Protein AF-A0A940A299-F1 (afdb_monomer)

Nearest PDB structures (foldseek):
  6maj-assembly1_A  TM=3.836E-01  e=1.088E+00  Homo sapiens

Sequence (390 aa):
MKKSYATMRRIRRNRIIAGAGSVLGVALVAGGAILLMNMTDASDELRALAEASVTTLIASQATATQAKPSASLADPDMTATSNNGSVATSESFSPETAAASAEAEHISQETTADTVSDTSVTSSSATALDTAATTEETTATSTTAEETTTTTTTTAVTTTTTAASDKLKSISDLPAGKVISSDKIDKSDLGKYFTSHKIEKGGAVYERINGKSYQKNDNISLSNLRYLKMLHVNFDGNYQVGEMIVNKRVASDVMEIFKTLCEKKYQIYSMRLIDDFWAGSGDKSDYASIDANNTSAFCYRKASGGGNLSKHALGLAIDINPQQNPYVTYKDGKAKFSHDNAADYVEDRSSDTPHVITKSDRAYKLFRAYGWTWGGSWSSPKDYQHFQLS

Secondary structure (DSSP, 8-state):
-------------PPPP--S---------SS--------SS-SHHHHHHHHHHHHHHHHTTS----------------------------------------------------------------------------------------------------------S-STTSPTT-EE-TTTS-SS--GGG-EEEE--TTSHHHHHHBTTTB-S-SS--GGGEEEEEEEEE-TTS-EEEEEEEEETTTHHHHHHHHHHHHHTT-B-SEE--GGGG--SSHHHHHHHHHHT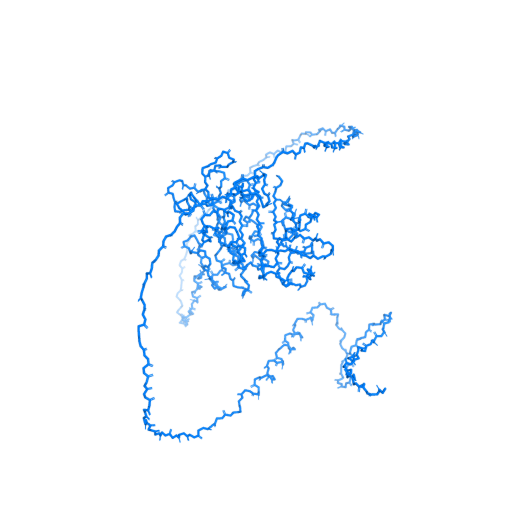TEEB-----BPTTSSSBPSGGGT-EEE--TTTS-EEEEETTEEE-S-GGGGGGTS---TTSTT---TTSHHHHHHHHTT-EEGGGSSSSEESSEEE--

pLDDT: mean 70.17, std 30.59, range [27.38, 98.88]

Solvent-accessible surface area (backbone atoms only — not comparable to full-atom values): 25728 Å² total; per-residue (Å²): 131,91,81,92,88,86,82,86,86,81,83,80,78,83,79,83,85,84,80,83,89,81,91,82,78,89,84,84,89,88,83,90,81,90,79,92,72,89,85,86,85,74,69,60,68,64,46,52,57,54,57,54,58,55,56,60,67,58,60,77,71,74,83,80,88,91,80,89,82,90,88,86,85,83,86,82,91,84,89,84,89,88,82,88,78,90,80,92,87,89,87,83,90,86,90,86,82,91,82,88,86,88,85,79,91,83,91,82,90,84,84,84,83,84,88,78,87,87,82,91,86,89,86,81,91,86,84,83,88,88,81,90,80,89,93,80,88,88,87,89,89,81,89,87,84,87,86,85,90,79,94,75,96,69,80,86,75,76,76,75,74,75,74,74,77,80,42,65,83,60,55,85,89,57,59,66,69,42,72,47,63,76,79,35,51,49,82,91,60,53,62,69,37,53,46,80,40,79,54,46,86,88,33,75,69,33,68,61,25,59,79,50,36,41,55,97,64,94,86,56,56,62,87,48,34,26,43,36,40,32,54,38,18,25,78,88,69,43,39,26,32,23,31,42,40,30,14,54,92,46,49,64,60,53,48,53,52,44,46,51,34,36,75,68,63,44,60,43,70,37,33,45,57,46,56,81,34,63,58,88,44,34,69,49,6,51,52,46,25,38,76,66,23,34,22,38,34,40,34,44,36,62,31,92,96,48,99,47,77,23,50,24,38,58,22,39,23,38,36,46,32,26,32,41,15,42,60,36,39,73,56,96,87,41,78,47,68,89,58,78,88,20,58,84,40,71,80,63,71,54,84,82,46,81,78,32,69,33,93,85,27,69,66,49,51,50,44,45,72,74,66,34,45,53,30,59,74,46,92,74,57,28,26,40,20,34,32,36,58,133

Structure (mmCIF, N/CA/C/O backbone):
data_AF-A0A940A299-F1
#
_entry.id   AF-A0A940A299-F1
#
loop_
_atom_site.group_PDB
_atom_site.id
_atom_site.type_symbol
_atom_site.label_atom_id
_atom_site.label_alt_id
_atom_site.label_comp_id
_atom_site.label_asym_id
_atom_site.label_entity_id
_atom_site.label_seq_id
_atom_site.pdbx_PDB_ins_code
_atom_site.Cartn_x
_atom_site.Cartn_y
_atom_site.Cartn_z
_atom_site.occupancy
_atom_site.B_iso_or_equiv
_atom_site.auth_seq_id
_atom_site.auth_comp_id
_atom_site.auth_asym_id
_atom_site.auth_atom_id
_atom_site.pdbx_PDB_model_num
ATOM 1 N N . MET A 1 1 ? 63.141 -13.577 -15.334 1.00 36.06 1 MET A N 1
ATOM 2 C CA . MET A 1 1 ? 63.301 -13.632 -13.855 1.00 36.06 1 MET A CA 1
ATOM 3 C C . MET A 1 1 ? 61.892 -13.503 -13.260 1.00 36.06 1 MET A C 1
ATOM 5 O O . MET A 1 1 ? 61.127 -12.737 -13.817 1.00 36.06 1 MET A O 1
ATOM 9 N N . LYS A 1 2 ? 61.391 -14.406 -12.394 1.00 35.09 2 LYS A N 1
ATOM 10 C CA . LYS A 1 2 ? 61.529 -14.413 -10.908 1.00 35.09 2 LYS A CA 1
ATOM 11 C C . LYS A 1 2 ? 61.267 -13.010 -10.311 1.00 35.09 2 LYS A C 1
ATOM 13 O O . LYS A 1 2 ? 62.032 -12.121 -10.652 1.00 35.09 2 LYS A O 1
ATOM 18 N N . LYS A 1 3 ? 60.289 -12.737 -9.428 1.00 33.59 3 LYS A N 1
ATOM 19 C CA . LYS A 1 3 ? 59.316 -13.535 -8.617 1.00 33.59 3 LYS A CA 1
ATOM 20 C C . LYS A 1 3 ? 57.931 -12.830 -8.713 1.00 33.59 3 LYS A C 1
ATOM 22 O O . LYS A 1 3 ? 57.924 -11.629 -8.929 1.00 33.59 3 LYS A O 1
ATOM 27 N N . SER A 1 4 ? 56.746 -13.453 -8.701 1.00 33.22 4 SER A N 1
ATOM 28 C CA . SER A 1 4 ? 56.103 -14.332 -7.700 1.00 33.22 4 SER A CA 1
ATOM 29 C C . SER A 1 4 ? 55.867 -13.700 -6.318 1.00 33.22 4 SER A C 1
ATOM 31 O O . SER A 1 4 ? 56.778 -13.724 -5.496 1.00 33.22 4 SER A O 1
ATOM 33 N N . TYR A 1 5 ? 54.613 -13.326 -6.027 1.00 35.56 5 TYR A N 1
ATOM 34 C CA . TYR A 1 5 ? 53.941 -13.626 -4.752 1.00 35.56 5 TYR A CA 1
ATOM 35 C C . TYR A 1 5 ? 52.429 -13.795 -4.962 1.00 35.56 5 TYR A C 1
ATOM 37 O O . TYR A 1 5 ? 51.795 -12.983 -5.627 1.00 35.56 5 TYR A O 1
ATOM 45 N N . ALA A 1 6 ? 51.864 -14.852 -4.379 1.00 34.94 6 ALA A N 1
ATOM 46 C CA . ALA A 1 6 ? 50.428 -15.098 -4.296 1.00 34.94 6 ALA A CA 1
ATOM 47 C C . ALA A 1 6 ? 50.125 -15.716 -2.925 1.00 34.94 6 ALA A C 1
ATOM 49 O O . ALA A 1 6 ? 50.840 -16.623 -2.495 1.00 34.94 6 ALA A O 1
ATOM 50 N N . THR A 1 7 ? 49.067 -15.255 -2.257 1.00 35.97 7 THR A N 1
ATOM 51 C CA . THR A 1 7 ? 48.690 -15.724 -0.914 1.00 35.97 7 THR A CA 1
ATOM 52 C C . THR A 1 7 ? 47.259 -16.238 -0.931 1.00 35.97 7 THR A C 1
ATOM 54 O O . THR A 1 7 ? 46.320 -15.495 -1.201 1.00 35.97 7 THR A O 1
ATOM 57 N N . MET A 1 8 ? 47.081 -17.526 -0.635 1.00 30.62 8 MET A N 1
ATOM 58 C CA . MET A 1 8 ? 45.761 -18.149 -0.543 1.00 30.62 8 MET A CA 1
ATOM 59 C C . MET A 1 8 ? 45.093 -17.850 0.806 1.00 30.62 8 MET A C 1
ATOM 61 O O . MET A 1 8 ? 45.735 -17.949 1.850 1.00 30.62 8 MET A O 1
ATOM 65 N N . ARG A 1 9 ? 43.765 -17.690 0.812 1.00 31.53 9 ARG A N 1
ATOM 66 C CA . ARG A 1 9 ? 42.923 -18.159 1.926 1.00 31.53 9 ARG A CA 1
ATOM 67 C C . ARG A 1 9 ? 41.888 -19.143 1.388 1.00 31.53 9 ARG A C 1
ATOM 69 O O . ARG A 1 9 ? 40.907 -18.765 0.764 1.00 31.53 9 ARG A O 1
ATOM 76 N N . ARG A 1 10 ? 42.152 -20.434 1.603 1.00 31.05 10 ARG A N 1
ATOM 77 C CA . ARG A 1 10 ? 41.360 -21.559 1.088 1.00 31.05 10 ARG A CA 1
ATOM 78 C C . ARG A 1 10 ? 40.553 -22.170 2.235 1.00 31.05 10 ARG A C 1
ATOM 80 O O . ARG A 1 10 ? 41.024 -23.093 2.895 1.00 31.05 10 ARG A O 1
ATOM 87 N N . ILE A 1 11 ? 39.365 -21.625 2.503 1.00 32.16 11 ILE A N 1
ATOM 88 C CA . ILE A 1 11 ? 38.481 -22.134 3.564 1.00 32.16 11 ILE A CA 1
ATOM 89 C C . ILE A 1 11 ? 38.024 -23.551 3.191 1.00 32.16 11 ILE A C 1
ATOM 91 O O . ILE A 1 11 ? 37.430 -23.768 2.133 1.00 32.16 11 ILE A O 1
ATOM 95 N N . ARG A 1 12 ? 38.316 -24.531 4.054 1.00 32.19 12 ARG A N 1
ATOM 96 C CA . ARG A 1 12 ? 37.867 -25.917 3.873 1.00 32.19 12 ARG A CA 1
ATOM 97 C C . ARG A 1 12 ? 36.386 -26.020 4.242 1.00 32.19 12 ARG A C 1
ATOM 99 O O . ARG A 1 12 ? 36.043 -25.923 5.414 1.00 32.19 12 ARG A O 1
ATOM 106 N N . ARG A 1 13 ? 35.517 -26.279 3.263 1.00 34.88 13 ARG A N 1
ATOM 107 C CA . ARG A 1 13 ? 34.181 -26.835 3.531 1.00 34.88 13 ARG A CA 1
ATOM 108 C C . ARG A 1 13 ? 34.333 -28.337 3.772 1.00 34.88 13 ARG A C 1
ATOM 110 O O . ARG A 1 13 ? 34.656 -29.064 2.833 1.00 34.88 13 ARG A O 1
ATOM 117 N N . ASN A 1 14 ? 34.092 -28.806 4.995 1.00 29.75 14 ASN A N 1
ATOM 118 C CA . ASN A 1 14 ? 33.912 -30.238 5.231 1.00 29.75 14 ASN A CA 1
ATOM 119 C C . ASN A 1 14 ? 32.594 -30.675 4.578 1.00 29.75 14 ASN A C 1
ATOM 121 O O . ASN A 1 14 ? 31.525 -30.209 4.965 1.00 29.75 14 ASN A O 1
ATOM 125 N N . ARG A 1 15 ? 32.665 -31.582 3.599 1.00 30.55 15 ARG A N 1
ATOM 126 C CA . ARG A 1 15 ? 31.507 -32.386 3.198 1.00 30.55 15 ARG A CA 1
ATOM 127 C C . ARG A 1 15 ? 31.370 -33.527 4.199 1.00 30.55 15 ARG A C 1
ATOM 129 O O . ARG A 1 15 ? 32.257 -34.373 4.255 1.00 30.55 15 ARG A O 1
ATOM 136 N N . ILE A 1 16 ? 30.258 -33.582 4.922 1.00 28.56 16 ILE A N 1
ATOM 137 C CA . ILE A 1 16 ? 29.753 -34.855 5.439 1.00 28.56 16 ILE A CA 1
ATOM 138 C C . ILE A 1 16 ? 28.825 -35.407 4.359 1.00 28.56 16 ILE A C 1
ATOM 140 O O . ILE A 1 16 ? 27.899 -34.725 3.924 1.00 28.56 16 ILE A O 1
ATOM 144 N N . ILE A 1 17 ? 29.113 -36.620 3.893 1.00 34.06 17 ILE A N 1
ATOM 145 C CA . ILE A 1 17 ? 28.198 -37.404 3.067 1.00 34.06 17 ILE A CA 1
ATOM 146 C C . ILE A 1 17 ? 27.528 -38.391 4.018 1.00 34.06 17 ILE A C 1
ATOM 148 O O . ILE A 1 17 ? 28.210 -39.224 4.608 1.00 34.06 17 ILE A O 1
ATOM 152 N N . ALA A 1 18 ? 26.212 -38.290 4.161 1.00 30.30 18 ALA A N 1
ATOM 153 C CA . ALA A 1 18 ? 25.393 -39.256 4.879 1.00 30.30 18 ALA A CA 1
ATOM 154 C C . ALA A 1 18 ? 24.152 -39.540 4.027 1.00 30.30 18 ALA A C 1
ATOM 156 O O . ALA A 1 18 ? 23.337 -38.650 3.793 1.00 30.30 18 ALA A O 1
ATOM 157 N N . GLY A 1 19 ? 24.055 -40.762 3.510 1.00 27.97 19 GLY A N 1
ATOM 158 C CA . GLY A 1 19 ? 22.855 -41.262 2.845 1.00 27.97 19 GLY A CA 1
ATOM 159 C C . GLY A 1 19 ? 22.047 -42.156 3.785 1.00 27.97 19 GLY A C 1
ATOM 160 O O . GLY A 1 19 ? 22.597 -42.688 4.741 1.00 27.97 19 GLY A O 1
ATOM 161 N N . ALA A 1 20 ? 20.765 -42.332 3.463 1.00 32.62 20 ALA A N 1
ATOM 162 C CA . ALA A 1 20 ? 19.889 -43.408 3.938 1.00 32.62 20 ALA A CA 1
ATOM 163 C C . ALA A 1 20 ? 19.880 -43.722 5.457 1.00 32.62 20 ALA A C 1
ATOM 165 O O . ALA A 1 20 ? 20.558 -44.625 5.929 1.00 32.62 20 ALA A O 1
ATOM 166 N N . GLY A 1 21 ? 18.969 -43.056 6.174 1.00 32.59 21 GLY A N 1
ATOM 167 C CA . GLY A 1 21 ? 18.090 -43.688 7.170 1.00 32.59 21 GLY A CA 1
ATOM 168 C C . GLY A 1 21 ? 18.701 -44.440 8.362 1.00 32.59 21 GLY A C 1
ATOM 169 O O . GLY A 1 21 ? 18.970 -45.635 8.293 1.00 32.59 21 GLY A O 1
ATOM 170 N N . SER A 1 22 ? 18.698 -43.793 9.529 1.00 29.67 22 SER A N 1
ATOM 171 C CA . SER A 1 22 ? 18.446 -44.454 10.821 1.00 29.67 22 SER A CA 1
ATOM 172 C C . SER A 1 22 ? 17.923 -43.440 11.837 1.00 29.67 22 SER A C 1
ATOM 174 O O . SER A 1 22 ? 18.415 -42.315 11.902 1.00 29.67 22 SER A O 1
ATOM 176 N N . VAL A 1 23 ? 16.922 -43.833 12.629 1.00 36.56 23 VAL A N 1
ATOM 177 C CA . VAL A 1 23 ? 16.427 -43.034 13.760 1.00 36.56 23 VAL A CA 1
ATOM 178 C C . VAL A 1 23 ? 17.398 -43.221 14.922 1.00 36.56 23 VAL A C 1
ATOM 180 O O . VAL A 1 23 ? 17.519 -44.327 15.443 1.00 36.56 23 VAL A O 1
ATOM 183 N N . LEU A 1 24 ? 18.096 -42.158 15.324 1.00 28.47 24 LEU A N 1
ATOM 184 C CA . LEU A 1 24 ? 19.077 -42.213 16.407 1.00 28.47 24 LEU A CA 1
ATOM 185 C C . LEU A 1 24 ? 18.538 -41.514 17.661 1.00 28.47 24 LEU A C 1
ATOM 187 O O . LEU A 1 24 ? 18.676 -40.304 17.825 1.00 28.47 24 LEU A O 1
ATOM 191 N N . GLY A 1 25 ? 17.907 -42.290 18.544 1.00 28.36 25 GLY A N 1
ATOM 192 C CA . GLY A 1 25 ? 17.517 -41.819 19.873 1.00 28.36 25 GLY A CA 1
ATOM 193 C C . GLY A 1 25 ? 18.740 -41.611 20.771 1.00 28.36 25 GLY A C 1
ATOM 194 O O . GLY A 1 25 ? 19.641 -42.450 20.805 1.00 28.36 25 GLY A O 1
ATOM 195 N N . VAL A 1 26 ? 18.774 -40.505 21.517 1.00 28.58 26 VAL A N 1
ATOM 196 C CA . VAL A 1 26 ? 19.853 -40.215 22.474 1.00 28.58 26 VAL A CA 1
ATOM 197 C C . VAL A 1 26 ? 19.591 -40.973 23.777 1.00 28.58 26 VAL A C 1
ATOM 199 O O . VAL A 1 26 ? 18.800 -40.540 24.611 1.00 28.58 26 VAL A O 1
ATOM 202 N N . ALA A 1 27 ? 20.261 -42.110 23.956 1.00 29.39 27 ALA A N 1
ATOM 203 C CA . ALA A 1 27 ? 20.250 -42.854 25.212 1.00 29.39 27 ALA A CA 1
ATOM 204 C C . ALA A 1 27 ? 21.335 -42.322 26.163 1.00 29.39 27 ALA A C 1
ATOM 206 O O . ALA A 1 27 ? 22.525 -42.389 25.854 1.00 29.39 27 ALA A O 1
ATOM 207 N N . LEU A 1 28 ? 20.930 -41.825 27.334 1.00 29.58 28 LEU A N 1
ATOM 208 C CA . LEU A 1 28 ? 21.829 -41.342 28.385 1.00 29.58 28 LEU A CA 1
ATOM 209 C C . LEU A 1 28 ? 21.709 -42.288 29.590 1.00 29.58 28 LEU A C 1
ATOM 211 O O . LEU A 1 28 ? 20.642 -42.398 30.189 1.00 29.58 28 LEU A O 1
ATOM 215 N N . VAL A 1 29 ? 22.774 -43.037 29.897 1.00 30.23 29 VAL A N 1
ATOM 216 C CA . VAL A 1 29 ? 22.707 -44.205 30.796 1.00 30.23 29 VAL A CA 1
ATOM 217 C C . VAL A 1 29 ? 23.659 -44.076 31.984 1.00 30.23 29 VAL A C 1
ATOM 219 O O . VAL A 1 29 ? 24.851 -44.328 31.848 1.00 30.23 29 VAL A O 1
ATOM 222 N N . ALA A 1 30 ? 23.091 -43.760 33.152 1.00 29.70 30 ALA A N 1
ATOM 223 C CA . ALA A 1 30 ? 23.503 -44.232 34.484 1.00 29.70 30 ALA A CA 1
ATOM 224 C C . ALA A 1 30 ? 22.514 -43.682 35.538 1.00 29.70 30 ALA A C 1
ATOM 226 O O . ALA A 1 30 ? 22.744 -42.609 36.087 1.00 29.70 30 ALA A O 1
ATOM 227 N N . GLY A 1 31 ? 21.382 -44.360 35.793 1.00 29.22 31 GLY A N 1
ATOM 228 C CA . GLY A 1 31 ? 20.356 -43.779 36.687 1.00 29.22 31 GLY A CA 1
ATOM 229 C C . GLY A 1 31 ? 19.070 -44.561 36.998 1.00 29.22 31 GLY A C 1
ATOM 230 O O . GLY A 1 31 ? 18.311 -44.114 37.845 1.00 29.22 31 GLY A O 1
ATOM 231 N N . GLY A 1 32 ? 18.815 -45.724 36.386 1.00 32.22 32 GLY A N 1
ATOM 232 C CA . GLY A 1 32 ? 17.900 -46.720 36.970 1.00 32.22 32 GLY A CA 1
ATOM 233 C C . GLY A 1 32 ? 16.382 -46.454 36.964 1.00 32.22 32 GLY A C 1
ATOM 234 O O . GLY A 1 32 ? 15.747 -46.698 37.983 1.00 32.22 32 GLY A O 1
ATOM 235 N N . ALA A 1 33 ? 15.777 -46.079 35.831 1.00 31.08 33 ALA A N 1
ATOM 236 C CA . ALA A 1 33 ? 14.376 -46.414 35.513 1.00 31.08 33 ALA A CA 1
ATOM 237 C C . ALA A 1 33 ? 14.120 -46.280 34.000 1.00 31.08 33 ALA A C 1
ATOM 239 O O . ALA A 1 33 ? 14.534 -45.292 33.400 1.00 31.08 33 ALA A O 1
ATOM 240 N N . ILE A 1 34 ? 13.430 -47.244 33.377 1.00 32.34 34 ILE A N 1
ATOM 241 C CA . ILE A 1 34 ? 12.962 -47.125 31.984 1.00 32.34 34 ILE A CA 1
ATOM 242 C C . ILE A 1 34 ? 11.465 -46.828 32.012 1.00 32.34 34 ILE A C 1
ATOM 244 O O . ILE A 1 34 ? 10.676 -47.684 32.406 1.00 32.34 34 ILE A O 1
ATOM 248 N N . LEU A 1 35 ? 11.081 -45.635 31.558 1.00 27.38 35 LEU A N 1
ATOM 249 C CA . LEU A 1 35 ? 9.690 -45.265 31.309 1.00 27.38 35 LEU A CA 1
ATOM 250 C C . LEU A 1 35 ? 9.540 -44.885 29.832 1.00 27.38 35 LEU A C 1
ATOM 252 O O . LEU A 1 35 ? 10.057 -43.864 29.387 1.00 27.38 35 LEU A O 1
ATOM 256 N N . LEU A 1 36 ? 8.851 -45.731 29.068 1.00 32.88 36 LEU A N 1
ATOM 257 C CA . LEU A 1 36 ? 8.495 -45.454 27.677 1.00 32.88 36 LEU A CA 1
ATOM 258 C C . LEU A 1 36 ? 7.212 -44.616 27.649 1.00 32.88 36 LEU A C 1
ATOM 260 O O . LEU A 1 36 ? 6.143 -45.105 28.007 1.00 32.88 36 LEU A O 1
ATOM 264 N N . MET A 1 37 ? 7.323 -43.366 27.203 1.00 33.50 37 MET A N 1
ATOM 265 C CA . MET A 1 37 ? 6.191 -42.494 26.882 1.00 33.50 37 MET A CA 1
ATOM 266 C C . MET A 1 37 ? 6.294 -42.043 25.423 1.00 33.50 37 MET A C 1
ATOM 268 O O . MET A 1 37 ? 7.380 -41.716 24.943 1.00 33.50 37 MET A O 1
ATOM 272 N N . ASN A 1 38 ? 5.162 -42.033 24.715 1.00 34.94 38 ASN A N 1
ATOM 273 C CA . ASN A 1 38 ? 5.094 -41.540 23.340 1.00 34.94 38 ASN A CA 1
ATOM 274 C C . ASN A 1 38 ? 5.319 -40.022 23.314 1.00 34.94 38 ASN A C 1
ATOM 276 O O . ASN A 1 38 ? 4.697 -39.292 24.082 1.00 34.94 38 ASN A O 1
ATOM 280 N N . MET A 1 39 ? 6.178 -39.547 22.411 1.00 35.44 39 MET A N 1
ATOM 281 C CA . MET A 1 39 ? 6.445 -38.119 22.231 1.00 35.44 39 MET A CA 1
ATOM 282 C C . MET A 1 39 ? 5.600 -37.525 21.100 1.00 35.44 39 MET A C 1
ATOM 284 O O . MET A 1 39 ? 5.859 -37.798 19.929 1.00 35.44 39 MET A O 1
ATOM 288 N N . THR A 1 40 ? 4.659 -36.650 21.458 1.00 41.44 40 THR A N 1
ATOM 289 C CA . THR A 1 40 ? 4.010 -35.698 20.534 1.00 41.44 40 THR A CA 1
ATOM 290 C C . THR A 1 40 ? 4.064 -34.244 21.013 1.00 41.44 40 THR A C 1
ATOM 292 O O . THR A 1 40 ? 4.075 -33.354 20.172 1.00 41.44 40 THR A O 1
ATOM 295 N N . ASP A 1 41 ? 4.191 -33.991 22.323 1.00 46.16 41 ASP A N 1
ATOM 296 C CA . ASP A 1 41 ? 3.938 -32.664 22.924 1.00 46.16 41 ASP A CA 1
ATOM 297 C C . ASP A 1 41 ? 5.132 -32.084 23.721 1.00 46.16 41 ASP A C 1
ATOM 299 O O . ASP A 1 41 ? 4.965 -31.228 24.585 1.00 46.16 41 ASP A O 1
ATOM 303 N N . ALA A 1 42 ? 6.359 -32.552 23.457 1.00 45.28 42 ALA A N 1
ATOM 304 C CA . ALA A 1 42 ? 7.556 -32.244 24.260 1.00 45.28 42 ALA A CA 1
ATOM 305 C C . ALA A 1 42 ? 8.580 -31.295 23.585 1.00 45.28 42 ALA A C 1
ATOM 307 O O . ALA A 1 42 ? 9.757 -31.300 23.949 1.00 45.28 42 ALA A O 1
ATOM 308 N N . SER A 1 43 ? 8.181 -30.507 22.579 1.00 55.22 43 SER A N 1
ATOM 309 C CA . SER A 1 43 ? 9.103 -29.657 21.800 1.00 55.22 43 SER A CA 1
ATOM 310 C C . SER A 1 43 ? 9.445 -28.308 22.443 1.00 55.22 43 SER A C 1
ATOM 312 O O . SER A 1 43 ? 10.555 -27.806 22.255 1.00 55.22 43 SER A O 1
ATOM 314 N N . ASP A 1 44 ? 8.511 -27.711 23.184 1.00 48.88 44 ASP A N 1
ATOM 315 C CA . ASP A 1 44 ? 8.539 -26.261 23.421 1.00 48.88 44 ASP A CA 1
ATOM 316 C C . ASP A 1 44 ? 9.210 -25.880 24.755 1.00 48.88 44 ASP A C 1
ATOM 318 O O . ASP A 1 44 ? 10.006 -24.939 24.798 1.00 48.88 44 ASP A O 1
ATOM 322 N N . GLU A 1 45 ? 9.003 -26.651 25.830 1.00 46.25 45 GLU A N 1
ATOM 323 C CA . GLU A 1 45 ? 9.663 -26.400 27.125 1.00 46.25 45 GLU A CA 1
ATOM 324 C C . GLU A 1 45 ? 11.183 -26.628 27.064 1.00 46.25 45 GLU A C 1
ATOM 326 O O . GLU A 1 45 ? 11.964 -25.824 27.580 1.00 46.25 45 GLU A O 1
ATOM 331 N N . LEU A 1 46 ? 11.627 -27.680 26.363 1.00 48.66 46 LEU A N 1
ATOM 332 C CA . LEU A 1 46 ? 13.054 -27.948 26.133 1.00 48.66 46 LEU A CA 1
ATOM 333 C C . LEU A 1 46 ? 13.735 -26.822 25.344 1.00 48.66 46 LEU A C 1
ATOM 335 O O . LEU A 1 46 ? 14.914 -26.537 25.563 1.00 48.66 46 LEU A O 1
ATOM 339 N N . ARG A 1 47 ? 12.993 -26.147 24.459 1.00 51.25 47 ARG A N 1
ATOM 340 C CA . ARG A 1 47 ? 13.491 -24.987 23.720 1.00 51.25 47 ARG A CA 1
ATOM 341 C C . ARG A 1 47 ? 13.613 -23.749 24.614 1.00 51.25 47 ARG A C 1
ATOM 343 O O . ARG A 1 47 ? 14.648 -23.086 24.577 1.00 51.25 47 ARG A O 1
ATOM 350 N N . ALA A 1 48 ? 12.618 -23.481 25.461 1.00 47.44 48 ALA A N 1
ATOM 351 C CA . ALA A 1 48 ? 12.668 -22.376 26.421 1.00 47.44 48 ALA A CA 1
ATOM 352 C C . ALA A 1 48 ? 13.849 -22.506 27.409 1.00 47.44 48 ALA A C 1
ATOM 354 O O . ALA A 1 48 ? 14.544 -21.526 27.685 1.00 47.44 48 ALA A O 1
ATOM 355 N N . LEU A 1 49 ? 14.135 -23.724 27.886 1.00 43.31 49 LEU A N 1
ATOM 356 C CA . LEU A 1 49 ? 15.276 -24.012 28.769 1.00 43.31 49 LEU A CA 1
ATOM 357 C C . LEU A 1 49 ? 16.642 -23.790 28.088 1.00 43.31 49 LEU A C 1
ATOM 359 O O . LEU A 1 49 ? 17.594 -23.334 28.733 1.00 43.31 49 LEU A O 1
ATOM 363 N N . ALA A 1 50 ? 16.744 -24.065 26.784 1.00 44.44 50 ALA A N 1
ATOM 364 C CA . ALA A 1 50 ? 17.953 -23.796 26.008 1.00 44.44 50 ALA A CA 1
ATOM 365 C C . ALA A 1 50 ? 18.196 -22.286 25.825 1.00 44.44 50 ALA A C 1
ATOM 367 O O . ALA A 1 50 ? 19.314 -21.813 26.035 1.00 44.44 50 ALA A O 1
ATOM 368 N N . GLU A 1 51 ? 17.153 -21.520 25.488 1.00 51.78 51 GLU A N 1
ATOM 369 C CA . GLU A 1 51 ? 17.252 -20.070 25.268 1.00 51.78 51 GLU A CA 1
ATOM 370 C C . GLU A 1 51 ? 17.580 -19.317 26.580 1.00 51.78 51 GLU A C 1
ATOM 372 O O . GLU A 1 51 ? 18.467 -18.459 26.587 1.00 51.78 51 GLU A O 1
ATOM 377 N N . ALA A 1 52 ? 16.995 -19.723 27.717 1.00 47.75 52 ALA A N 1
ATOM 378 C CA . ALA A 1 52 ? 17.322 -19.176 29.040 1.00 47.75 52 ALA A CA 1
ATOM 379 C C . ALA A 1 52 ? 18.809 -19.347 29.421 1.00 47.75 52 ALA A C 1
ATOM 381 O O . ALA A 1 52 ? 19.440 -18.420 29.935 1.00 47.75 52 ALA A O 1
ATOM 382 N N . SER A 1 53 ? 19.388 -20.515 29.121 1.00 43.84 53 SER A N 1
ATOM 383 C CA . SER A 1 53 ? 20.777 -20.855 29.471 1.00 43.84 53 SER A CA 1
ATOM 384 C C . SER A 1 53 ? 21.813 -19.978 28.751 1.00 43.84 53 SER A C 1
ATOM 386 O O . SER A 1 53 ? 22.884 -19.703 29.296 1.00 43.84 53 SER A O 1
ATOM 388 N N . VAL A 1 54 ? 21.501 -19.497 27.541 1.00 43.91 54 VAL A N 1
ATOM 389 C CA . VAL A 1 54 ? 22.379 -18.595 26.775 1.00 43.91 54 VAL A CA 1
ATOM 390 C C . VAL A 1 54 ? 22.376 -17.183 27.368 1.00 43.91 54 VAL A C 1
ATOM 392 O O . VAL A 1 54 ? 23.427 -16.545 27.442 1.00 43.91 54 VAL A O 1
ATOM 395 N N . THR A 1 55 ? 21.224 -16.695 27.842 1.00 44.12 55 THR A N 1
ATOM 396 C CA . THR A 1 55 ? 21.102 -15.345 28.420 1.00 44.12 55 THR A CA 1
ATOM 397 C C . THR A 1 55 ? 21.956 -15.175 29.681 1.00 44.12 55 THR A C 1
ATOM 399 O O . THR A 1 55 ? 22.630 -14.154 29.836 1.00 44.12 55 THR A O 1
ATOM 402 N N . THR A 1 56 ? 22.004 -16.184 30.559 1.00 42.31 56 THR A N 1
ATOM 403 C CA . THR A 1 56 ? 22.811 -16.138 31.792 1.00 42.31 56 THR A CA 1
ATOM 404 C C . THR A 1 56 ? 24.316 -16.028 31.513 1.00 42.31 56 THR A C 1
ATOM 406 O O . THR A 1 56 ? 25.024 -15.348 32.255 1.00 42.31 56 THR A O 1
ATOM 409 N N . LEU A 1 57 ? 24.811 -16.634 30.426 1.00 36.12 57 LEU A N 1
ATOM 410 C CA . LEU A 1 57 ? 26.242 -16.653 30.094 1.00 36.12 57 LEU A CA 1
ATOM 411 C C . LEU A 1 57 ? 26.781 -15.300 29.587 1.00 36.12 57 LEU A C 1
ATOM 413 O O . LEU A 1 57 ? 27.982 -15.043 29.657 1.00 36.12 57 LEU A O 1
ATOM 417 N N . ILE A 1 58 ? 25.901 -14.437 29.070 1.00 47.41 58 ILE A N 1
ATOM 418 C CA . ILE A 1 58 ? 26.256 -13.098 28.573 1.00 47.41 58 ILE A CA 1
ATOM 419 C C . ILE A 1 58 ? 26.316 -12.092 29.735 1.00 47.41 58 ILE A C 1
ATOM 421 O O . ILE A 1 58 ? 27.195 -11.230 29.770 1.00 47.41 58 ILE A O 1
ATOM 425 N N . ALA A 1 59 ? 25.431 -12.234 30.728 1.00 42.38 59 ALA A N 1
ATOM 426 C CA . ALA A 1 59 ? 25.360 -11.331 31.877 1.00 42.38 59 ALA A CA 1
ATOM 427 C C . ALA A 1 59 ? 26.650 -11.313 32.726 1.00 42.38 59 ALA A C 1
ATOM 429 O O . ALA A 1 59 ? 27.020 -10.266 33.258 1.00 42.38 59 ALA A O 1
ATOM 430 N N . SER A 1 60 ? 27.373 -12.436 32.823 1.00 39.41 60 SER A N 1
ATOM 431 C CA . SER A 1 60 ? 28.559 -12.555 33.687 1.00 39.41 60 SER A CA 1
ATOM 432 C C . SER A 1 60 ? 29.829 -11.873 33.157 1.00 39.41 60 SER A C 1
ATOM 434 O O . SER A 1 60 ? 30.848 -11.904 33.842 1.00 39.41 60 SER A O 1
ATOM 436 N N . GLN A 1 61 ? 29.807 -11.275 31.958 1.00 43.16 61 GLN A N 1
ATOM 437 C CA . GLN A 1 61 ? 30.961 -10.556 31.389 1.00 43.16 61 GLN A CA 1
ATOM 438 C C . GLN A 1 61 ? 30.840 -9.024 31.475 1.00 43.16 61 GLN A C 1
ATOM 440 O O . GLN A 1 61 ? 31.799 -8.317 31.175 1.00 43.16 61 GLN A O 1
ATOM 445 N N . ALA A 1 62 ? 29.696 -8.489 31.918 1.00 43.03 62 ALA A N 1
ATOM 446 C CA . ALA A 1 62 ? 29.447 -7.044 31.959 1.00 43.03 62 ALA A CA 1
ATOM 447 C C . ALA A 1 62 ? 29.948 -6.339 33.241 1.00 43.03 62 ALA A C 1
ATOM 449 O O . ALA A 1 62 ? 30.021 -5.112 33.281 1.00 43.03 62 ALA A O 1
ATOM 450 N N . THR A 1 63 ? 30.293 -7.078 34.302 1.00 40.38 63 THR A N 1
ATOM 451 C CA . THR A 1 63 ? 30.569 -6.521 35.642 1.00 40.38 63 THR A CA 1
ATOM 452 C C . THR A 1 63 ? 32.051 -6.556 36.030 1.00 40.38 63 THR A C 1
ATOM 454 O O . THR A 1 63 ? 32.407 -7.061 37.094 1.00 40.38 63 THR A O 1
ATOM 457 N N . ALA A 1 64 ? 32.927 -6.009 35.181 1.00 39.72 64 ALA A N 1
ATOM 458 C CA . ALA A 1 64 ? 34.356 -5.883 35.482 1.00 39.72 64 ALA A CA 1
ATOM 459 C C . ALA A 1 64 ? 35.018 -4.651 34.826 1.00 39.72 64 ALA A C 1
ATOM 461 O O . ALA A 1 64 ? 35.692 -4.793 33.811 1.00 39.72 64 ALA A O 1
ATOM 462 N N . THR A 1 65 ? 34.841 -3.453 35.415 1.00 33.06 65 THR A N 1
ATOM 463 C CA . THR A 1 65 ? 35.842 -2.350 35.539 1.00 33.06 65 THR A CA 1
ATOM 464 C C . THR A 1 65 ? 35.193 -1.079 36.122 1.00 33.06 65 THR A C 1
ATOM 466 O O . THR A 1 65 ? 34.351 -0.468 35.470 1.00 33.06 65 THR A O 1
ATOM 469 N N . GLN A 1 66 ? 35.626 -0.622 37.309 1.00 38.59 66 GLN A N 1
ATOM 470 C CA . GLN A 1 66 ? 35.424 0.758 37.799 1.00 38.59 66 GLN A CA 1
ATOM 471 C C . GLN A 1 66 ? 36.506 1.181 38.818 1.00 38.59 66 GLN A C 1
ATOM 473 O O . GLN A 1 66 ? 36.587 0.587 39.888 1.00 38.59 66 GLN A O 1
ATOM 478 N N . ALA A 1 67 ? 37.264 2.243 38.503 1.00 32.44 67 ALA A N 1
ATOM 479 C CA . ALA A 1 67 ? 37.882 3.259 39.392 1.00 32.44 67 ALA A CA 1
ATOM 480 C C . ALA A 1 67 ? 38.719 4.217 38.496 1.00 32.44 67 ALA A C 1
ATOM 482 O O . ALA A 1 67 ? 39.469 3.723 37.664 1.00 32.44 67 ALA A O 1
ATOM 483 N N . LYS A 1 68 ? 38.497 5.545 38.402 1.00 29.39 68 LYS A N 1
ATOM 484 C CA . LYS A 1 68 ? 38.744 6.679 39.343 1.00 29.39 68 LYS A CA 1
ATOM 485 C C . LYS A 1 68 ? 40.236 6.934 39.689 1.00 29.39 68 LYS A C 1
ATOM 487 O O . LYS A 1 68 ? 40.934 5.946 39.881 1.00 29.39 68 LYS A O 1
ATOM 492 N N . PRO A 1 69 ? 40.692 8.194 39.955 1.00 47.47 69 PRO A N 1
ATOM 493 C CA . PRO A 1 69 ? 40.050 9.516 39.739 1.00 47.47 69 PRO A CA 1
ATOM 494 C C . PRO A 1 69 ? 40.968 10.689 39.241 1.00 47.47 69 PRO A C 1
ATOM 496 O O . PRO A 1 69 ? 42.181 10.637 39.364 1.00 47.47 69 PRO A O 1
ATOM 499 N N . SER A 1 70 ? 40.338 11.818 38.858 1.00 30.50 70 SER A N 1
ATOM 500 C CA . SER A 1 70 ? 40.749 13.232 39.114 1.00 30.50 70 SER A CA 1
ATOM 501 C C . SER A 1 70 ? 42.073 13.838 38.583 1.00 30.50 70 SER A C 1
ATOM 503 O O . SER A 1 70 ? 43.139 13.529 39.103 1.00 30.50 70 SER A O 1
ATOM 505 N N . ALA A 1 71 ? 41.961 14.914 37.779 1.00 31.55 71 ALA A N 1
ATOM 506 C CA . ALA A 1 71 ? 42.725 16.177 37.920 1.00 31.55 71 ALA A CA 1
ATOM 507 C C . ALA A 1 71 ? 42.092 17.325 37.084 1.00 31.55 71 ALA A C 1
ATOM 509 O O . ALA A 1 71 ? 41.227 17.075 36.249 1.00 31.55 71 ALA A O 1
ATOM 510 N N . SER A 1 72 ? 42.526 18.573 37.306 1.00 33.81 72 SER A N 1
ATOM 511 C CA . SER A 1 72 ? 42.110 19.810 36.607 1.00 33.81 72 SER A CA 1
ATOM 512 C C . SER A 1 72 ? 43.336 20.700 36.364 1.00 33.81 72 SER A C 1
ATOM 514 O O . SER A 1 72 ? 44.203 20.683 37.236 1.00 33.81 72 SER A O 1
ATOM 516 N N . LEU A 1 73 ? 43.379 21.495 35.274 1.00 30.83 73 LEU A N 1
ATOM 517 C CA . LEU A 1 73 ? 43.930 22.875 35.220 1.00 30.83 73 LEU A CA 1
ATOM 518 C C . LEU A 1 73 ? 43.941 23.511 33.800 1.00 30.83 73 LEU A C 1
ATOM 520 O O . LEU A 1 73 ? 44.322 22.854 32.841 1.00 30.83 73 LEU A O 1
ATOM 524 N N . ALA A 1 74 ? 43.641 24.820 33.768 1.00 30.55 74 ALA A N 1
ATOM 525 C CA . ALA A 1 74 ? 44.168 25.900 32.903 1.00 30.55 74 ALA A CA 1
ATOM 526 C C . ALA A 1 74 ? 43.921 25.978 31.363 1.00 30.55 74 ALA A C 1
ATOM 528 O O . ALA A 1 74 ? 44.317 25.115 30.586 1.00 30.55 74 ALA A O 1
ATOM 529 N N . ASP A 1 75 ? 43.392 27.147 30.962 1.00 33.25 75 ASP A N 1
ATOM 530 C CA . ASP A 1 75 ? 43.552 27.888 29.683 1.00 33.25 75 ASP A CA 1
ATOM 531 C C . ASP A 1 75 ? 45.013 28.434 29.503 1.00 33.25 75 ASP A C 1
ATOM 533 O O . ASP A 1 75 ? 45.790 28.254 30.449 1.00 33.25 75 ASP A O 1
ATOM 537 N N . PRO A 1 76 ? 45.444 29.144 28.410 1.00 53.41 76 PRO A N 1
ATOM 538 C CA . PRO A 1 76 ? 44.648 29.814 27.356 1.00 53.41 76 PRO A CA 1
ATOM 539 C C . PRO A 1 76 ? 45.185 29.824 25.887 1.00 53.41 76 PRO A C 1
ATOM 541 O O . PRO A 1 76 ? 46.287 29.374 25.601 1.00 53.41 76 PRO A O 1
ATOM 544 N N . ASP A 1 77 ? 44.379 30.453 25.009 1.00 30.17 77 ASP A N 1
ATOM 545 C CA . ASP A 1 77 ? 44.698 31.300 23.822 1.00 30.17 77 ASP A CA 1
ATOM 546 C C . ASP A 1 77 ? 45.641 30.813 22.688 1.00 30.17 77 ASP A C 1
ATOM 548 O O . ASP A 1 77 ? 46.796 30.470 22.919 1.00 30.17 77 ASP A O 1
ATOM 552 N N . MET A 1 78 ? 45.170 30.943 21.428 1.00 32.06 78 MET A N 1
ATOM 553 C CA . MET A 1 78 ? 45.939 31.562 20.320 1.00 32.06 78 MET A CA 1
ATOM 554 C C . MET A 1 78 ? 45.107 31.802 19.027 1.00 32.06 78 MET A C 1
ATOM 556 O O . MET A 1 78 ? 45.117 30.991 18.109 1.00 32.06 78 MET A O 1
ATOM 560 N N . THR A 1 79 ? 44.503 32.995 18.912 1.00 32.72 79 THR A N 1
ATOM 561 C CA . THR A 1 79 ? 44.402 33.864 17.693 1.00 32.72 79 THR A CA 1
ATOM 562 C C . THR A 1 79 ? 43.777 33.430 16.327 1.00 32.72 79 THR A C 1
ATOM 564 O O . THR A 1 79 ? 43.662 32.267 15.966 1.00 32.72 79 THR A O 1
ATOM 567 N N . ALA A 1 80 ? 43.486 34.472 15.514 1.00 33.38 80 ALA A N 1
ATOM 568 C CA . ALA A 1 80 ? 43.492 34.540 14.031 1.00 33.38 80 ALA A CA 1
ATOM 569 C C . ALA A 1 80 ? 42.227 34.198 13.183 1.00 33.38 80 ALA A C 1
ATOM 571 O O . ALA A 1 80 ? 42.120 33.140 12.578 1.00 33.38 80 ALA A O 1
ATOM 572 N N . THR A 1 81 ? 41.358 35.216 13.013 1.00 30.09 81 THR A N 1
ATOM 573 C CA . THR A 1 81 ? 40.845 35.776 11.718 1.00 30.09 81 THR A CA 1
ATOM 574 C C . THR A 1 81 ? 40.455 34.830 10.558 1.00 30.09 81 THR A C 1
ATOM 576 O O . THR A 1 81 ? 41.296 34.118 10.025 1.00 30.09 81 THR A O 1
ATOM 579 N N . SER A 1 82 ? 39.265 34.932 9.948 1.00 33.72 82 SER A N 1
ATOM 580 C CA . SER A 1 82 ? 38.754 36.135 9.246 1.00 33.72 82 SER A CA 1
ATOM 581 C C . SER A 1 82 ? 37.234 36.056 8.942 1.00 33.72 82 SER A C 1
ATOM 583 O O . SER A 1 82 ? 36.598 35.053 9.250 1.00 33.72 82 SER A O 1
ATOM 585 N N . ASN A 1 83 ? 36.644 37.102 8.342 1.00 32.53 83 ASN A N 1
ATOM 586 C CA . ASN A 1 83 ? 35.200 37.244 8.067 1.00 32.53 83 ASN A CA 1
ATOM 587 C C . ASN A 1 83 ? 34.919 37.861 6.665 1.00 32.53 83 ASN A C 1
ATOM 589 O O . ASN A 1 83 ? 35.839 38.381 6.038 1.00 32.53 83 ASN A O 1
ATOM 593 N N . ASN A 1 84 ? 33.644 37.872 6.235 1.00 34.59 84 ASN A N 1
ATOM 594 C CA . ASN A 1 84 ? 33.084 38.312 4.934 1.00 34.59 84 ASN A CA 1
ATOM 595 C C . ASN A 1 84 ? 33.409 37.397 3.722 1.00 34.59 84 ASN A C 1
ATOM 597 O O . ASN A 1 84 ? 34.461 36.774 3.673 1.00 34.59 84 ASN A O 1
ATOM 601 N N . GLY A 1 85 ? 32.562 37.293 2.683 1.00 30.19 85 GLY A N 1
ATOM 602 C CA . GLY A 1 85 ? 31.178 37.779 2.543 1.00 30.19 85 GLY A CA 1
ATOM 603 C C . GLY A 1 85 ? 30.652 37.803 1.086 1.00 30.19 85 GLY A C 1
ATOM 604 O O . GLY A 1 85 ? 31.419 38.044 0.165 1.00 30.19 85 GLY A O 1
ATOM 605 N N . SER A 1 86 ? 29.344 37.542 0.909 1.00 31.23 86 SER A N 1
ATOM 606 C CA . SER A 1 86 ? 28.337 38.390 0.210 1.00 31.23 86 SER A CA 1
ATOM 607 C C . SER A 1 86 ? 28.786 39.297 -0.970 1.00 31.23 86 SER A C 1
ATOM 609 O O . SER A 1 86 ? 29.690 40.099 -0.773 1.00 31.23 86 SER A O 1
ATOM 611 N N . VAL A 1 87 ? 28.129 39.406 -2.148 1.00 33.59 87 VAL A N 1
ATOM 612 C CA . VAL A 1 87 ? 26.835 38.906 -2.711 1.00 33.59 87 VAL A CA 1
ATOM 613 C C . VAL A 1 87 ? 26.780 39.237 -4.237 1.00 33.59 87 VAL A C 1
ATOM 615 O O . VAL A 1 87 ? 27.572 40.067 -4.673 1.00 33.59 87 VAL A O 1
ATOM 618 N N . ALA A 1 88 ? 25.795 38.704 -4.997 1.00 32.78 88 ALA A N 1
ATOM 619 C CA . ALA A 1 88 ? 25.322 39.188 -6.331 1.00 32.78 88 ALA A CA 1
ATOM 620 C C . ALA A 1 88 ? 26.275 39.009 -7.552 1.00 32.78 88 ALA A C 1
ATOM 622 O O . ALA A 1 88 ? 27.470 38.822 -7.370 1.00 32.78 88 ALA A O 1
ATOM 623 N N . THR A 1 89 ? 25.871 39.038 -8.841 1.00 31.61 89 THR A N 1
ATOM 624 C CA . THR A 1 89 ? 24.581 38.904 -9.596 1.00 31.61 89 THR A CA 1
ATOM 625 C C . THR A 1 89 ? 24.910 38.719 -11.093 1.00 31.61 89 THR A C 1
ATOM 627 O O . THR A 1 89 ? 25.915 39.274 -11.531 1.00 31.61 89 THR A O 1
ATOM 630 N N . SER A 1 90 ? 24.049 38.072 -11.900 1.00 33.16 90 SER A N 1
ATOM 631 C CA . SER A 1 90 ? 23.647 38.502 -13.275 1.00 33.16 90 SER A CA 1
ATOM 632 C C . SER A 1 90 ? 22.790 37.438 -14.000 1.00 33.16 90 SER A C 1
ATOM 634 O O . SER A 1 90 ? 22.544 36.361 -13.459 1.00 33.16 90 SER A O 1
ATOM 636 N N . GLU A 1 91 ? 22.260 37.785 -15.177 1.00 33.81 91 GLU A N 1
ATOM 637 C CA . GLU A 1 91 ? 21.152 37.118 -15.884 1.00 33.81 91 GLU A CA 1
ATOM 638 C C . GLU A 1 91 ? 21.597 36.415 -17.183 1.00 33.81 91 GLU A C 1
ATOM 640 O O . GLU A 1 91 ? 22.595 36.811 -17.786 1.00 33.81 91 GLU A O 1
ATOM 645 N N . SER A 1 92 ? 20.801 35.464 -17.702 1.00 31.73 92 SER A N 1
ATOM 646 C CA . SER A 1 92 ? 20.492 35.372 -19.152 1.00 31.73 92 SER A CA 1
ATOM 647 C C . SER A 1 92 ? 19.350 34.388 -19.485 1.00 31.73 92 SER A C 1
ATOM 649 O O . SER A 1 92 ? 19.202 33.338 -18.866 1.00 31.73 92 SER A O 1
ATOM 651 N N . PHE A 1 93 ? 18.560 34.742 -20.505 1.00 29.44 93 PHE A N 1
ATOM 652 C CA . PHE A 1 93 ? 17.682 33.858 -21.301 1.00 29.44 93 PHE A CA 1
ATOM 653 C C . PHE A 1 93 ? 18.547 33.061 -22.326 1.00 29.44 93 PHE A C 1
ATOM 655 O O . PHE A 1 93 ? 19.726 33.369 -22.465 1.00 29.44 93 PHE A O 1
ATOM 662 N N . SER A 1 94 ? 18.111 32.059 -23.109 1.00 33.44 94 SER A N 1
ATOM 663 C CA . SER A 1 94 ? 16.780 31.613 -23.584 1.00 33.44 94 SER A CA 1
ATOM 664 C C . SER A 1 94 ? 16.826 30.109 -24.008 1.00 33.44 94 SER A C 1
ATOM 666 O O . SER A 1 94 ? 17.892 29.507 -23.882 1.00 33.44 94 SER A O 1
ATOM 668 N N . PRO A 1 95 ? 15.730 29.468 -24.490 1.00 49.38 95 PRO A N 1
ATOM 669 C CA . PRO A 1 95 ? 15.636 28.003 -24.614 1.00 49.38 95 PRO A CA 1
ATOM 670 C C . PRO A 1 95 ? 15.771 27.406 -26.034 1.00 49.38 95 PRO A C 1
ATOM 672 O O . PRO A 1 95 ? 15.484 28.054 -27.036 1.00 49.38 95 PRO A O 1
ATOM 675 N N . GLU A 1 96 ? 16.056 26.100 -26.069 1.00 32.53 96 GLU A N 1
ATOM 676 C CA . GLU A 1 96 ? 15.961 25.158 -27.201 1.00 32.53 96 GLU A CA 1
ATOM 677 C C . GLU A 1 96 ? 15.712 23.736 -26.645 1.00 32.53 96 GLU A C 1
ATOM 679 O O . GLU A 1 96 ? 16.118 23.457 -25.518 1.00 32.53 96 GLU A O 1
ATOM 684 N N . THR A 1 97 ? 15.087 22.770 -27.327 1.00 32.91 97 THR A N 1
ATOM 685 C CA . THR A 1 97 ? 14.093 22.785 -28.423 1.00 32.91 97 THR A CA 1
ATOM 686 C C . THR A 1 97 ? 13.249 21.502 -28.283 1.00 32.91 97 THR A C 1
ATOM 688 O O . THR A 1 97 ? 13.715 20.502 -27.736 1.00 32.91 97 THR A O 1
ATOM 691 N N . ALA A 1 98 ? 11.999 21.495 -28.758 1.00 29.83 98 ALA A N 1
ATOM 692 C CA . ALA A 1 98 ? 11.165 20.288 -28.749 1.00 29.83 98 ALA A CA 1
ATOM 693 C C . ALA A 1 98 ? 11.293 19.521 -30.075 1.00 29.83 98 ALA A C 1
ATOM 695 O O . ALA A 1 98 ? 11.043 20.089 -31.136 1.00 29.83 98 ALA A O 1
ATOM 696 N N . ALA A 1 99 ? 11.607 18.226 -30.010 1.00 30.53 99 ALA A N 1
ATOM 697 C CA . ALA A 1 99 ? 11.619 17.326 -31.162 1.00 30.53 99 ALA A CA 1
ATOM 698 C C . ALA A 1 99 ? 10.677 16.139 -30.912 1.00 30.53 99 ALA A C 1
ATOM 700 O O . ALA A 1 99 ? 11.026 15.179 -30.226 1.00 30.53 99 ALA A O 1
ATOM 701 N N . ALA A 1 100 ? 9.468 16.213 -31.468 1.00 28.42 100 ALA A N 1
ATOM 702 C CA . ALA A 1 100 ? 8.596 15.054 -31.595 1.00 28.42 100 ALA A CA 1
ATOM 703 C C . ALA A 1 100 ? 8.964 14.276 -32.867 1.00 28.42 100 ALA A C 1
ATOM 705 O O . ALA A 1 100 ? 9.212 14.875 -33.911 1.00 28.42 100 ALA A O 1
ATOM 706 N N . SER A 1 101 ? 8.935 12.948 -32.793 1.00 32.19 101 SER A N 1
ATOM 707 C CA . SER A 1 101 ? 8.824 12.078 -33.966 1.00 32.19 101 SER A CA 1
ATOM 708 C C . SER A 1 101 ? 7.658 11.119 -33.742 1.00 32.19 101 SER A C 1
ATOM 710 O O . SER A 1 101 ? 7.407 10.695 -32.612 1.00 32.19 101 SER A O 1
ATOM 712 N N . ALA A 1 102 ? 6.906 10.844 -34.803 1.00 29.92 102 ALA A N 1
ATOM 713 C CA . ALA A 1 102 ? 5.746 9.966 -34.781 1.00 29.92 102 ALA A CA 1
ATOM 714 C C . ALA A 1 102 ? 5.707 9.177 -36.092 1.00 29.92 102 ALA A C 1
ATOM 716 O O . ALA A 1 102 ? 5.578 9.782 -37.146 1.00 29.92 102 ALA A O 1
ATOM 717 N N . GLU A 1 103 ? 5.848 7.857 -35.987 1.00 32.03 103 GLU A N 1
ATOM 718 C CA . GLU A 1 103 ? 5.716 6.803 -37.009 1.00 32.03 103 GLU A CA 1
ATOM 719 C C . GLU A 1 103 ? 5.982 5.471 -36.260 1.00 32.03 103 GLU A C 1
ATOM 721 O O . GLU A 1 103 ? 6.746 5.465 -35.295 1.00 32.03 103 GLU A O 1
ATOM 726 N N . ALA A 1 104 ? 5.413 4.310 -36.588 1.00 29.41 104 ALA A N 1
ATOM 727 C CA . ALA A 1 104 ? 4.195 4.003 -37.338 1.00 29.41 104 ALA A CA 1
ATOM 728 C C . ALA A 1 104 ? 3.650 2.632 -36.854 1.00 29.41 104 ALA A C 1
ATOM 730 O O . ALA A 1 104 ? 4.203 2.016 -35.943 1.00 29.41 104 ALA A O 1
ATOM 731 N N . GLU A 1 105 ? 2.543 2.177 -37.436 1.00 31.05 105 GLU A N 1
ATOM 732 C CA . GLU A 1 105 ? 1.780 0.987 -37.032 1.00 31.05 105 GLU A CA 1
ATOM 733 C C . GLU A 1 105 ? 2.538 -0.356 -37.116 1.00 31.05 105 GLU A C 1
ATOM 735 O O . GLU A 1 105 ? 3.322 -0.587 -38.033 1.00 31.05 105 GLU A O 1
ATOM 740 N N . HIS A 1 106 ? 2.136 -1.321 -36.277 1.00 29.41 106 HIS A N 1
ATOM 741 C CA . HIS A 1 106 ? 1.665 -2.607 -36.812 1.00 29.41 106 HIS A CA 1
ATOM 742 C C . HIS A 1 106 ? 0.605 -3.240 -35.896 1.00 29.41 106 HIS A C 1
ATOM 744 O O . HIS A 1 106 ? 0.748 -3.259 -34.673 1.00 29.41 106 HIS A O 1
ATOM 750 N N . ILE A 1 107 ? -0.456 -3.785 -36.492 1.00 30.78 107 ILE A N 1
ATOM 751 C CA . ILE A 1 107 ? -1.517 -4.532 -35.801 1.00 30.78 107 ILE A CA 1
ATOM 752 C C . ILE A 1 107 ? -1.128 -6.010 -35.702 1.00 30.78 107 ILE A C 1
ATOM 754 O O . ILE A 1 107 ? -0.734 -6.597 -36.705 1.00 30.78 107 ILE A O 1
ATOM 758 N N . SER A 1 108 ? -1.336 -6.623 -34.534 1.00 32.97 108 SER A N 1
ATOM 759 C CA . SER A 1 108 ? -1.470 -8.080 -34.389 1.00 32.97 108 SER A CA 1
ATOM 760 C C . SER A 1 108 ? -2.473 -8.392 -33.279 1.00 32.97 108 SER A C 1
ATOM 762 O O . SER A 1 108 ? -2.126 -8.421 -32.101 1.00 32.97 108 SER A O 1
ATOM 764 N N . GLN A 1 109 ? -3.736 -8.602 -33.655 1.00 30.09 109 GLN A N 1
ATOM 765 C CA . GLN A 1 109 ? -4.705 -9.280 -32.796 1.00 30.09 109 GLN A CA 1
ATOM 766 C C . GLN A 1 109 ? -4.523 -10.788 -32.976 1.00 30.09 109 GLN A C 1
ATOM 768 O O . GLN A 1 109 ? -4.588 -11.269 -34.103 1.00 30.09 109 GLN A O 1
ATOM 773 N N . GLU A 1 110 ? -4.360 -11.534 -31.885 1.00 30.30 110 GLU A N 1
ATOM 774 C CA . GLU A 1 110 ? -4.493 -12.992 -31.903 1.00 30.30 110 GLU A CA 1
ATOM 775 C C . GLU A 1 110 ? -5.545 -13.402 -30.870 1.00 30.30 110 GLU A C 1
ATOM 777 O O . GLU A 1 110 ? -5.301 -13.467 -29.666 1.00 30.30 110 GLU A O 1
ATOM 782 N N . THR A 1 111 ? -6.769 -13.604 -31.354 1.00 31.20 111 THR A N 1
ATOM 783 C CA . THR A 1 111 ? -7.903 -14.076 -30.560 1.00 31.20 111 THR A CA 1
ATOM 784 C C . THR A 1 111 ? -8.055 -15.580 -30.729 1.00 31.20 111 THR A C 1
ATOM 786 O O . THR A 1 111 ? -8.686 -16.037 -31.681 1.00 31.20 111 THR A O 1
ATOM 789 N N . THR A 1 112 ? -7.540 -16.360 -29.784 1.00 31.88 112 THR A N 1
ATOM 790 C CA . THR A 1 112 ? -7.916 -17.770 -29.642 1.00 31.88 112 THR A CA 1
ATOM 791 C C . THR A 1 112 ? -9.153 -17.874 -28.755 1.00 31.88 112 THR A C 1
ATOM 793 O O . THR A 1 112 ? -9.052 -17.933 -27.529 1.00 31.88 112 THR A O 1
ATOM 796 N N . ALA A 1 113 ? -10.329 -17.864 -29.381 1.00 30.78 113 ALA A N 1
ATOM 797 C CA . ALA A 1 113 ? -11.532 -18.387 -28.750 1.00 30.78 113 ALA A CA 1
ATOM 798 C C . ALA A 1 113 ? -11.470 -19.917 -28.800 1.00 30.78 113 ALA A C 1
ATOM 800 O O . ALA A 1 113 ? -11.250 -20.479 -29.871 1.00 30.78 113 ALA A O 1
ATOM 801 N N . ASP A 1 114 ? -11.689 -20.571 -27.664 1.00 28.69 114 ASP A N 1
ATOM 802 C CA . ASP A 1 114 ? -11.943 -22.008 -27.616 1.00 28.69 114 ASP A CA 1
ATOM 803 C C . ASP A 1 114 ? -13.345 -22.214 -27.037 1.00 28.69 114 ASP A C 1
ATOM 805 O O . ASP A 1 114 ? -13.734 -21.579 -26.052 1.00 28.69 114 ASP A O 1
ATOM 809 N N . THR A 1 115 ? -14.171 -22.995 -27.721 1.00 29.00 115 THR A N 1
ATOM 810 C CA . THR A 1 115 ? -15.588 -23.177 -27.388 1.00 29.00 115 THR A CA 1
ATOM 811 C C . THR A 1 115 ? -16.024 -24.542 -27.875 1.00 29.00 115 THR A C 1
ATOM 813 O O . THR A 1 115 ? -16.107 -24.782 -29.078 1.00 29.00 115 THR A O 1
ATOM 816 N N . VAL A 1 116 ? -16.353 -25.418 -26.929 1.00 34.69 116 VAL A N 1
ATOM 817 C CA . VAL A 1 116 ? -16.940 -26.725 -27.214 1.00 34.69 116 VAL A CA 1
ATOM 818 C C . VAL A 1 116 ? -18.098 -26.964 -26.246 1.00 34.69 116 VAL A C 1
ATOM 820 O O . VAL A 1 116 ? -17.934 -26.872 -25.031 1.00 34.69 116 VAL A O 1
ATOM 823 N N . SER A 1 117 ? -19.274 -27.242 -26.804 1.00 31.97 117 SER A N 1
ATOM 824 C CA . SER A 1 117 ? -20.387 -27.935 -26.140 1.00 31.97 117 SER A CA 1
ATOM 825 C C . SER A 1 117 ? -20.040 -29.438 -25.977 1.00 31.97 117 SER A C 1
ATOM 827 O O . SER A 1 117 ? -18.993 -29.875 -26.444 1.00 31.97 117 SER A O 1
ATOM 829 N N . ASP A 1 118 ? -20.801 -30.327 -25.331 1.00 29.86 118 ASP A N 1
ATOM 830 C CA . ASP A 1 118 ? -22.128 -30.258 -24.688 1.00 29.86 118 ASP A CA 1
ATOM 831 C C . ASP A 1 118 ? -22.087 -31.131 -23.383 1.00 29.86 118 ASP A C 1
ATOM 833 O O . ASP A 1 118 ? -20.995 -31.398 -22.890 1.00 29.86 118 ASP A O 1
ATOM 837 N N . THR A 1 119 ? -23.122 -31.641 -22.695 1.00 30.19 119 THR A N 1
ATOM 838 C CA . THR A 1 119 ? -24.530 -31.949 -23.023 1.00 30.19 119 THR A CA 1
ATOM 839 C C . THR A 1 119 ? -25.429 -31.799 -21.788 1.00 30.19 119 THR A C 1
ATOM 841 O O . THR A 1 119 ? -24.983 -31.967 -20.653 1.00 30.19 119 THR A O 1
ATOM 844 N N . SER A 1 120 ? -26.721 -31.537 -21.998 1.00 33.25 120 SER A N 1
ATOM 845 C CA . SER A 1 120 ? -27.747 -31.458 -20.947 1.00 33.25 120 SER A CA 1
ATOM 846 C C . SER A 1 120 ? -28.028 -32.778 -20.208 1.00 33.25 120 SER A C 1
ATOM 848 O O . SER A 1 120 ? -28.115 -33.827 -20.846 1.00 33.25 120 SER A O 1
ATOM 850 N N . VAL A 1 121 ? -28.403 -32.692 -18.924 1.00 32.22 121 VAL A N 1
ATOM 851 C CA . VAL A 1 121 ? -29.348 -33.630 -18.277 1.00 32.22 121 VAL A CA 1
ATOM 852 C C . VAL A 1 121 ? -30.358 -32.826 -17.447 1.00 32.22 121 VAL A C 1
ATOM 854 O O . VAL A 1 121 ? -29.977 -31.885 -16.755 1.00 32.22 121 VAL A O 1
ATOM 857 N N . THR A 1 122 ? -31.646 -33.178 -17.518 1.00 31.55 122 THR A N 1
ATOM 858 C CA . THR A 1 122 ? -32.746 -32.510 -16.793 1.00 31.55 122 THR A CA 1
ATOM 859 C C . THR A 1 122 ? -33.629 -33.521 -16.055 1.00 31.55 122 THR A C 1
ATOM 861 O O . THR A 1 122 ? -34.224 -34.387 -16.685 1.00 31.55 122 THR A O 1
ATOM 864 N N . SER A 1 123 ? -33.723 -33.397 -14.725 1.00 33.47 123 SER A N 1
ATOM 865 C CA . SER A 1 123 ? -34.718 -34.046 -13.839 1.00 33.47 123 SER A CA 1
ATOM 866 C C . SER A 1 123 ? -34.362 -33.759 -12.372 1.00 33.47 123 SER A C 1
ATOM 868 O O . SER A 1 123 ? -33.177 -33.771 -12.053 1.00 33.47 123 SER A O 1
ATOM 870 N N . SER A 1 124 ? -35.266 -33.572 -11.409 1.00 35.47 124 SER A N 1
ATOM 871 C CA . SER A 1 124 ? -36.716 -33.310 -11.433 1.00 35.47 124 SER A CA 1
ATOM 872 C C . SER A 1 124 ? -37.112 -32.683 -10.086 1.00 35.47 124 SER A C 1
ATOM 874 O O . SER A 1 124 ? -36.357 -32.764 -9.117 1.00 35.47 124 SER A O 1
ATOM 876 N N . SER A 1 125 ? -38.293 -32.072 -9.999 1.00 35.47 125 SER A N 1
ATOM 877 C CA . SER A 1 125 ? -38.849 -31.580 -8.733 1.00 35.47 125 SER A CA 1
ATOM 878 C C . SER A 1 125 ? -39.465 -32.699 -7.881 1.00 35.47 125 SER A C 1
ATOM 880 O O . SER A 1 125 ? -39.966 -33.695 -8.400 1.00 35.47 125 SER A O 1
ATOM 882 N N . ALA A 1 126 ? -39.502 -32.480 -6.565 1.00 35.94 126 ALA A N 1
ATOM 883 C CA . ALA A 1 126 ? -40.414 -33.141 -5.634 1.00 35.94 126 ALA A CA 1
ATOM 884 C C . ALA A 1 126 ? -40.960 -32.085 -4.653 1.00 35.94 126 ALA A C 1
ATOM 886 O O . ALA A 1 126 ? -40.239 -31.173 -4.254 1.00 35.94 126 ALA A O 1
ATOM 887 N N . THR A 1 127 ? -42.251 -32.168 -4.332 1.00 29.89 127 THR A N 1
ATOM 888 C CA . THR A 1 127 ? -43.014 -31.226 -3.480 1.00 29.89 127 THR A CA 1
ATOM 889 C C . THR A 1 127 ? -43.647 -31.977 -2.294 1.00 29.89 127 THR A C 1
ATOM 891 O O . THR A 1 127 ? -43.422 -33.178 -2.185 1.00 29.89 127 THR A O 1
ATOM 894 N N . ALA A 1 128 ? -44.467 -31.285 -1.478 1.00 35.41 128 ALA A N 1
ATOM 895 C CA . ALA A 1 128 ? -45.123 -31.710 -0.216 1.00 35.41 128 ALA A CA 1
ATOM 896 C C . ALA A 1 128 ? -44.299 -31.337 1.048 1.00 35.41 128 ALA A C 1
ATOM 898 O O . ALA A 1 128 ? -43.103 -31.604 1.082 1.00 35.41 128 ALA A O 1
ATOM 899 N N . LEU A 1 129 ? -44.800 -30.512 1.991 1.00 31.58 129 LEU A N 1
ATOM 900 C CA . LEU A 1 129 ? -45.943 -30.689 2.935 1.00 31.58 129 LEU A CA 1
ATOM 901 C C . LEU A 1 129 ? -45.595 -31.723 4.033 1.00 31.58 129 LEU A C 1
ATOM 903 O O . LEU A 1 129 ? -45.113 -32.794 3.688 1.00 31.58 129 LEU A O 1
ATOM 907 N N . ASP A 1 130 ? -45.822 -31.528 5.341 1.00 30.75 130 ASP A N 1
ATOM 908 C CA . ASP A 1 130 ? -46.325 -30.400 6.173 1.00 30.75 130 ASP A CA 1
ATOM 909 C C . ASP A 1 130 ? -45.847 -30.673 7.658 1.00 30.75 130 ASP A C 1
ATOM 911 O O . ASP A 1 130 ? -44.948 -31.502 7.800 1.00 30.75 130 ASP A O 1
ATOM 915 N N . THR A 1 131 ? -46.221 -30.100 8.824 1.00 31.83 131 THR A N 1
ATOM 916 C CA . THR A 1 131 ? -47.333 -29.256 9.336 1.00 31.83 131 THR A CA 1
ATOM 917 C C . THR A 1 131 ? -46.903 -28.426 10.577 1.00 31.83 131 THR A C 1
ATOM 919 O O . THR A 1 131 ? -45.913 -28.723 11.243 1.00 31.83 131 THR A O 1
ATOM 922 N N . ALA A 1 132 ? -47.691 -27.389 10.888 1.00 32.25 132 ALA A N 1
ATOM 923 C CA . ALA A 1 132 ? -47.879 -26.668 12.167 1.00 32.25 132 ALA A CA 1
ATOM 924 C C . ALA A 1 132 ? -48.061 -27.557 13.444 1.00 32.25 132 ALA A C 1
ATOM 926 O O . ALA A 1 132 ? -48.323 -28.747 13.310 1.00 32.25 132 ALA A O 1
ATOM 927 N N . ALA A 1 133 ? -48.066 -27.075 14.707 1.00 32.16 133 ALA A N 1
ATOM 928 C CA . ALA A 1 133 ? -47.623 -25.824 15.378 1.00 32.16 133 ALA A CA 1
ATOM 929 C C . ALA A 1 133 ? -47.832 -25.941 16.928 1.00 32.16 133 ALA A C 1
ATOM 931 O O . ALA A 1 133 ? -48.167 -27.020 17.409 1.00 32.16 133 ALA A O 1
ATOM 932 N N . THR A 1 134 ? -47.738 -24.803 17.652 1.00 29.84 134 THR A N 1
ATOM 933 C CA . THR A 1 134 ? -48.310 -24.520 19.004 1.00 29.84 134 THR A CA 1
ATOM 934 C C . THR A 1 134 ? -47.451 -25.035 20.182 1.00 29.84 134 THR A C 1
ATOM 936 O O . THR A 1 134 ? -47.149 -26.219 20.235 1.00 29.84 134 THR A O 1
ATOM 939 N N . THR A 1 135 ? -46.861 -24.242 21.095 1.00 32.78 135 THR A N 1
ATOM 940 C CA . THR A 1 135 ? -47.250 -23.048 21.903 1.00 32.78 135 THR A CA 1
ATOM 941 C C . THR A 1 135 ? -47.967 -23.386 23.218 1.00 32.78 135 THR A C 1
ATOM 943 O O . THR A 1 135 ? -49.107 -23.811 23.183 1.00 32.78 135 THR A O 1
ATOM 946 N N . GLU A 1 136 ? -47.289 -23.127 24.343 1.00 34.84 136 GLU A N 1
ATOM 947 C CA . GLU A 1 136 ? -47.744 -22.820 25.725 1.00 34.84 136 GLU A CA 1
ATOM 948 C C . GLU A 1 136 ? -46.434 -22.826 26.553 1.00 34.84 136 GLU A C 1
ATOM 950 O O . GLU A 1 136 ? -45.642 -23.757 26.434 1.00 34.84 136 GLU A O 1
ATOM 955 N N . GLU A 1 137 ? -45.946 -21.771 27.211 1.00 34.94 137 GLU A N 1
ATOM 956 C CA . GLU A 1 137 ? -46.528 -20.808 28.162 1.00 34.94 137 GLU A CA 1
ATOM 957 C C . GLU A 1 137 ? -47.052 -21.439 29.461 1.00 34.94 137 GLU A C 1
ATOM 959 O O . GLU A 1 137 ? -48.051 -22.149 29.484 1.00 34.94 137 GLU A O 1
ATOM 964 N N . THR A 1 138 ? -46.409 -21.103 30.585 1.00 30.88 138 THR A N 1
ATOM 965 C CA . THR A 1 138 ? -47.048 -21.137 31.908 1.00 30.88 138 THR A CA 1
ATOM 966 C C . THR A 1 138 ? -46.328 -20.186 32.866 1.00 30.88 138 THR A C 1
ATOM 968 O O . THR A 1 138 ? -45.111 -20.259 33.024 1.00 30.88 138 THR A O 1
ATOM 971 N N . THR A 1 139 ? -47.082 -19.306 33.528 1.00 30.70 139 THR A N 1
ATOM 972 C CA . THR A 1 139 ? -46.586 -18.348 34.532 1.00 30.70 139 THR A CA 1
ATOM 973 C C . THR A 1 139 ? -47.225 -18.650 35.887 1.00 30.70 139 THR A C 1
ATOM 975 O O . THR A 1 139 ? -48.438 -18.832 35.956 1.00 30.70 139 THR A O 1
ATOM 978 N N . ALA A 1 140 ? -46.446 -18.653 36.975 1.00 32.78 140 ALA A N 1
ATOM 979 C CA . ALA A 1 140 ? -46.965 -18.677 38.348 1.00 32.78 140 ALA A CA 1
ATOM 980 C C . ALA A 1 140 ? -45.982 -18.024 39.341 1.00 32.78 140 ALA A C 1
ATOM 982 O O . ALA A 1 140 ? -44.771 -18.021 39.122 1.00 32.78 140 ALA A O 1
ATOM 983 N N . THR A 1 141 ? -46.487 -17.443 40.435 1.00 28.89 141 THR A N 1
ATOM 984 C CA . THR A 1 141 ? -45.688 -16.728 41.454 1.00 28.89 141 THR A CA 1
ATOM 985 C C . THR A 1 141 ? -46.368 -16.785 42.827 1.00 28.89 141 THR A C 1
ATOM 987 O O . THR A 1 141 ? -47.562 -16.520 42.911 1.00 28.89 141 THR A O 1
ATOM 990 N N . SER A 1 142 ? -45.606 -17.089 43.888 1.00 34.12 142 SER A N 1
ATOM 991 C CA . SER A 1 142 ? -45.935 -16.890 45.321 1.00 34.12 142 SER A CA 1
ATOM 992 C C . SER A 1 142 ? -44.616 -17.075 46.120 1.00 34.12 142 SER A C 1
ATOM 994 O O . SER A 1 142 ? -43.878 -17.995 45.775 1.00 34.12 142 SER A O 1
ATOM 996 N N . THR A 1 143 ? -44.095 -16.224 47.025 1.00 30.91 143 THR A N 1
ATOM 997 C CA . THR A 1 143 ? -44.582 -15.696 48.335 1.00 30.91 143 THR A CA 1
ATOM 998 C C . THR A 1 143 ? -45.031 -16.787 49.325 1.00 30.91 143 THR A C 1
ATOM 1000 O O . THR A 1 143 ? -45.806 -17.652 48.929 1.00 30.91 143 THR A O 1
ATOM 1003 N N . THR A 1 144 ? -44.632 -16.833 50.614 1.00 29.36 144 THR A N 1
ATOM 1004 C CA . THR A 1 144 ? -43.692 -16.028 51.456 1.00 29.36 144 THR A CA 1
ATOM 1005 C C . THR A 1 144 ? -43.343 -16.813 52.744 1.00 29.36 144 THR A C 1
ATOM 1007 O O . THR A 1 144 ? -44.221 -17.516 53.235 1.00 29.36 144 THR A O 1
ATOM 1010 N N . ALA A 1 145 ? -42.145 -16.640 53.342 1.00 33.91 145 ALA A N 1
ATOM 1011 C CA . ALA A 1 145 ? -41.903 -16.884 54.784 1.00 33.91 145 ALA A CA 1
ATOM 1012 C C . ALA A 1 145 ? -40.620 -16.207 55.344 1.00 33.91 145 ALA A C 1
ATOM 1014 O O . ALA A 1 145 ? -39.558 -16.261 54.726 1.00 33.91 145 ALA A O 1
ATOM 1015 N N . GLU A 1 146 ? -40.744 -15.619 56.538 1.00 32.06 146 GLU A N 1
ATOM 1016 C CA . GLU A 1 146 ? -39.699 -15.240 57.521 1.00 32.06 146 GLU A CA 1
ATOM 1017 C C . GLU A 1 146 ? -39.236 -16.485 58.332 1.00 32.06 146 GLU A C 1
ATOM 1019 O O . GLU A 1 146 ? -39.836 -17.547 58.182 1.00 32.06 146 GLU A O 1
ATOM 1024 N N . GLU A 1 147 ? -38.234 -16.521 59.225 1.00 30.36 147 GLU A N 1
ATOM 1025 C CA . GLU A 1 147 ? -37.147 -15.636 59.714 1.00 30.36 147 GLU A CA 1
ATOM 1026 C C . GLU A 1 147 ? -36.139 -16.555 60.466 1.00 30.36 147 GLU A C 1
ATOM 1028 O O . GLU A 1 147 ? -36.549 -17.603 60.963 1.00 30.36 147 GLU A O 1
ATOM 1033 N N . THR A 1 148 ? -34.850 -16.188 60.606 1.00 29.80 148 THR A N 1
ATOM 1034 C CA . THR A 1 148 ? -34.031 -16.396 61.841 1.00 29.80 148 THR A CA 1
ATOM 1035 C C . THR A 1 148 ? -32.631 -15.783 61.694 1.00 29.80 148 THR A C 1
ATOM 1037 O O . THR A 1 148 ? -31.939 -15.982 60.697 1.00 29.80 148 THR A O 1
ATOM 1040 N N . THR A 1 149 ? -32.186 -15.055 62.721 1.00 29.36 149 THR A N 1
ATOM 1041 C CA . THR A 1 149 ? -30.857 -14.427 62.814 1.00 29.36 149 THR A CA 1
ATOM 1042 C C . THR A 1 149 ? -29.722 -15.433 63.053 1.00 29.36 149 THR A C 1
ATOM 1044 O O . THR A 1 149 ? -29.817 -16.287 63.930 1.00 29.36 149 THR A O 1
ATOM 1047 N N . THR A 1 150 ? -28.570 -15.253 62.398 1.00 31.78 150 THR A N 1
ATOM 1048 C CA . THR A 1 150 ? -27.259 -15.650 62.953 1.00 31.78 150 THR A CA 1
ATOM 1049 C C . THR A 1 150 ? -26.173 -14.697 62.456 1.00 31.78 150 THR A C 1
ATOM 1051 O O . THR A 1 150 ? -25.904 -14.603 61.261 1.00 31.78 150 THR A O 1
ATOM 1054 N N . THR A 1 151 ? -25.533 -13.984 63.382 1.00 34.38 151 THR A N 1
ATOM 1055 C CA . THR A 1 151 ? -24.402 -13.097 63.084 1.00 34.38 151 THR A CA 1
ATOM 1056 C C . THR A 1 151 ? -23.148 -13.922 62.810 1.00 34.38 151 THR A C 1
ATOM 1058 O O . THR A 1 151 ? -22.758 -14.748 63.632 1.00 34.38 151 THR A O 1
ATOM 1061 N N . THR A 1 152 ? -22.455 -13.681 61.698 1.00 34.84 152 THR A N 1
ATOM 1062 C CA . THR A 1 152 ? -21.098 -14.211 61.485 1.00 34.84 152 THR A CA 1
ATOM 1063 C C . THR A 1 152 ? -20.239 -13.178 60.769 1.00 34.84 152 THR A C 1
ATOM 1065 O O . THR A 1 152 ? -20.361 -12.957 59.566 1.00 34.84 152 THR A O 1
ATOM 1068 N N . THR A 1 153 ? -19.348 -12.541 61.528 1.00 40.62 153 THR A N 1
ATOM 1069 C CA . THR A 1 153 ? -18.334 -11.624 61.003 1.00 40.62 153 THR A CA 1
ATOM 1070 C C . THR A 1 153 ? -17.385 -12.390 60.086 1.00 40.62 153 THR A C 1
ATOM 1072 O O . THR A 1 153 ? -16.561 -13.163 60.565 1.00 40.62 153 THR A O 1
ATOM 1075 N N . THR A 1 154 ? -17.476 -12.161 58.777 1.00 37.59 154 THR A N 1
ATOM 1076 C CA . THR A 1 154 ? -16.504 -12.673 57.804 1.00 37.59 154 THR A CA 1
ATOM 1077 C C . THR A 1 154 ? -15.844 -11.508 57.085 1.00 37.59 154 THR A C 1
ATOM 1079 O O . THR A 1 154 ? -16.516 -10.602 56.598 1.00 37.59 154 THR A O 1
ATOM 1082 N N . THR A 1 155 ? -14.513 -11.541 57.069 1.00 36.53 155 THR A N 1
ATOM 1083 C CA . THR A 1 155 ? -13.602 -10.578 56.445 1.00 36.53 155 THR A CA 1
ATOM 1084 C C . THR A 1 155 ? -14.095 -10.088 55.087 1.00 36.53 155 THR A C 1
ATOM 1086 O O . THR A 1 155 ? -14.490 -10.892 54.243 1.00 36.53 155 THR A O 1
ATOM 1089 N N . ALA A 1 156 ? -13.991 -8.778 54.848 1.00 43.94 156 ALA A N 1
ATOM 1090 C CA . ALA A 1 156 ? -14.250 -8.190 53.542 1.00 43.94 156 ALA A CA 1
ATOM 1091 C C . ALA A 1 156 ? -13.315 -8.805 52.487 1.00 43.94 156 ALA A C 1
ATOM 1093 O O . ALA A 1 156 ? -12.145 -8.438 52.376 1.00 43.94 156 ALA A O 1
ATOM 1094 N N . VAL A 1 157 ? -13.844 -9.739 51.696 1.00 39.59 157 VAL A N 1
ATOM 1095 C CA . VAL A 1 157 ? -13.220 -10.139 50.438 1.00 39.59 157 VAL A CA 1
ATOM 1096 C C . VAL A 1 157 ? -13.321 -8.931 49.522 1.00 39.59 157 VAL A C 1
ATOM 1098 O O . VAL A 1 157 ? -14.403 -8.605 49.037 1.00 39.59 157 VAL A O 1
ATOM 1101 N N . THR A 1 158 ? -12.194 -8.260 49.292 1.00 36.28 158 THR A N 1
ATOM 1102 C CA . THR A 1 158 ? -12.073 -7.248 48.244 1.00 36.28 158 THR A CA 1
ATOM 1103 C C . THR A 1 158 ? -12.326 -7.929 46.905 1.00 36.28 158 THR A C 1
ATOM 1105 O O . THR A 1 158 ? -11.401 -8.458 46.284 1.00 36.28 158 THR A O 1
ATOM 1108 N N . THR A 1 159 ? -13.587 -7.929 46.461 1.00 36.38 159 THR A N 1
ATOM 1109 C CA . THR A 1 159 ? -13.972 -8.292 45.098 1.00 36.38 159 THR A CA 1
ATOM 1110 C C . THR A 1 159 ? -13.105 -7.473 44.167 1.00 36.38 159 THR A C 1
ATOM 1112 O O . THR A 1 159 ? -13.232 -6.250 44.105 1.00 36.38 159 THR A O 1
ATOM 1115 N N . THR A 1 160 ? -12.151 -8.140 43.523 1.00 37.62 160 THR A N 1
ATOM 1116 C CA . THR A 1 160 ? -11.117 -7.473 42.744 1.00 37.62 160 THR A CA 1
ATOM 1117 C C . THR A 1 160 ? -11.781 -6.948 41.484 1.00 37.62 160 THR A C 1
ATOM 1119 O O . THR A 1 160 ? -11.983 -7.706 40.537 1.00 37.62 160 THR A O 1
ATOM 1122 N N . THR A 1 161 ? -12.199 -5.678 41.521 1.00 41.00 161 THR A N 1
ATOM 1123 C CA . THR A 1 161 ? -12.940 -5.016 40.446 1.00 41.00 161 THR A CA 1
ATOM 1124 C C . THR A 1 161 ? -12.253 -5.311 39.127 1.00 41.00 161 THR A C 1
ATOM 1126 O O . THR A 1 161 ? -11.123 -4.870 38.913 1.00 41.00 161 THR A O 1
ATOM 1129 N N . THR A 1 162 ? -12.911 -6.097 38.271 1.00 45.25 162 THR A N 1
ATOM 1130 C CA . THR A 1 162 ? -12.350 -6.510 36.987 1.00 45.25 162 THR A CA 1
ATOM 1131 C C . THR A 1 162 ? -11.979 -5.252 36.224 1.00 45.25 162 THR A C 1
ATOM 1133 O O . THR A 1 162 ? -12.859 -4.458 35.888 1.00 45.25 162 THR A O 1
ATOM 1136 N N . ALA A 1 163 ? -10.675 -5.033 36.027 1.00 47.66 163 ALA A N 1
ATOM 1137 C CA . ALA A 1 163 ? -10.175 -3.794 35.457 1.00 47.66 163 ALA A CA 1
ATOM 1138 C C . ALA A 1 163 ? -10.862 -3.565 34.108 1.00 47.66 163 ALA A C 1
ATOM 1140 O O . ALA A 1 163 ? -10.750 -4.399 33.205 1.00 47.66 163 ALA A O 1
ATOM 1141 N N . ALA A 1 164 ? -11.619 -2.467 34.003 1.00 50.59 164 ALA A N 1
ATOM 1142 C CA . ALA A 1 164 ? -12.350 -2.132 32.791 1.00 50.59 164 ALA A CA 1
ATOM 1143 C C . ALA A 1 164 ? -11.357 -2.135 31.626 1.00 50.59 164 ALA A C 1
ATOM 1145 O O . ALA A 1 164 ? -10.331 -1.464 31.701 1.00 50.59 164 ALA A O 1
ATOM 1146 N N . SER A 1 165 ? -11.628 -2.962 30.610 1.00 60.84 165 SER A N 1
ATOM 1147 C CA . SER A 1 165 ? -10.624 -3.348 29.614 1.00 60.84 165 SER A CA 1
ATOM 1148 C C . SER A 1 165 ? -10.033 -2.106 28.949 1.00 60.84 165 SER A C 1
ATOM 1150 O O . SER A 1 165 ? -10.708 -1.435 28.169 1.00 60.84 165 SER A O 1
ATOM 1152 N N . ASP A 1 166 ? -8.779 -1.798 29.293 1.00 88.75 166 ASP A N 1
ATOM 1153 C CA . ASP A 1 166 ? -8.118 -0.499 29.078 1.00 88.75 166 ASP A CA 1
ATOM 1154 C C . ASP A 1 166 ? -7.622 -0.328 27.625 1.00 88.75 166 ASP A C 1
ATOM 1156 O O . ASP A 1 166 ? -6.523 0.151 27.334 1.00 88.75 166 ASP A O 1
ATOM 1160 N N . LYS A 1 167 ? -8.435 -0.842 26.699 1.00 95.75 167 LYS A N 1
ATOM 1161 C CA . LYS A 1 167 ? -8.200 -0.992 25.269 1.00 95.75 167 LYS A CA 1
ATOM 1162 C C . LYS A 1 167 ? -8.680 0.236 24.515 1.00 95.75 167 LYS A C 1
ATOM 1164 O O . LYS A 1 167 ? -9.690 0.860 24.844 1.00 95.75 167 LYS A O 1
ATOM 1169 N N . LEU A 1 168 ? -7.987 0.536 23.426 1.00 96.06 168 LEU A N 1
ATOM 1170 C CA . LEU A 1 168 ? -8.378 1.590 22.507 1.00 96.06 168 LEU A CA 1
ATOM 1171 C C . LEU A 1 168 ? -9.740 1.259 21.871 1.00 96.06 168 LEU A C 1
ATOM 1173 O O . LEU A 1 168 ? -9.929 0.158 21.355 1.00 96.06 168 LEU A O 1
ATOM 1177 N N . LYS A 1 169 ? -10.677 2.215 21.873 1.00 95.81 169 LYS A N 1
ATOM 1178 C CA . LYS A 1 169 ? -12.022 2.038 21.290 1.00 95.81 169 LYS A CA 1
ATOM 1179 C C . LYS A 1 169 ? -12.050 2.177 19.764 1.00 95.81 169 LYS A C 1
ATOM 1181 O O . LYS A 1 169 ? -12.853 1.522 19.114 1.00 95.81 169 LYS A O 1
ATOM 1186 N N . SER A 1 170 ? -11.200 3.035 19.198 1.00 96.31 170 SER A N 1
ATOM 1187 C CA . SER A 1 170 ? -11.086 3.295 17.755 1.00 96.31 170 SER A CA 1
ATOM 1188 C C . SER A 1 170 ? -9.747 3.972 17.446 1.00 96.31 170 SER A C 1
ATOM 1190 O O . SER A 1 170 ? -9.164 4.608 18.321 1.00 96.31 170 SER A O 1
ATOM 1192 N N . ILE A 1 171 ? -9.277 3.870 16.200 1.00 97.69 171 ILE A N 1
ATOM 1193 C CA . ILE A 1 171 ? -8.115 4.622 15.685 1.00 97.69 171 ILE A CA 1
ATOM 1194 C C . ILE A 1 171 ? -8.511 5.866 14.866 1.00 97.69 171 ILE A C 1
ATOM 1196 O O . ILE A 1 171 ? -7.636 6.515 14.296 1.00 97.69 171 ILE A O 1
ATOM 1200 N N . SER A 1 172 ? -9.809 6.189 14.769 1.00 94.75 172 SER A N 1
ATOM 1201 C CA . SER A 1 172 ? -10.337 7.210 13.841 1.00 94.75 172 SER A CA 1
ATOM 1202 C C . SER A 1 172 ? -9.642 8.568 13.970 1.00 94.75 172 SER A C 1
ATOM 1204 O O . SER A 1 172 ? -9.269 9.160 12.957 1.00 94.75 172 SER A O 1
ATOM 1206 N N . ASP A 1 173 ? -9.371 9.003 15.199 1.00 94.69 173 ASP A N 1
ATOM 1207 C CA . ASP A 1 173 ? -8.815 10.328 15.505 1.00 94.69 173 ASP A CA 1
ATOM 1208 C C . ASP A 1 173 ? -7.276 10.345 15.596 1.00 94.69 173 ASP A C 1
ATOM 1210 O O . ASP A 1 173 ? -6.662 11.399 15.747 1.00 94.69 173 ASP A O 1
ATOM 1214 N N . LEU A 1 174 ? -6.620 9.182 15.491 1.00 97.88 174 LEU A N 1
ATOM 1215 C CA . LEU A 1 174 ? -5.161 9.069 15.576 1.00 97.88 174 LEU A CA 1
ATOM 1216 C C . LEU A 1 174 ? -4.506 9.341 14.209 1.00 97.88 174 LEU A C 1
ATOM 1218 O O . LEU A 1 174 ? -5.010 8.858 13.194 1.00 97.88 174 LEU A O 1
ATOM 1222 N N . PRO A 1 175 ? -3.382 10.075 14.124 1.00 98.06 175 PRO A N 1
ATOM 1223 C CA . PRO A 1 175 ? -2.711 10.324 12.848 1.00 98.06 175 PRO A CA 1
ATOM 1224 C C . PRO A 1 175 ? -2.057 9.049 12.292 1.00 98.06 175 PRO A C 1
ATOM 1226 O O . PRO A 1 175 ? -1.638 8.170 13.050 1.00 98.06 175 PRO A O 1
ATOM 1229 N N . ALA A 1 176 ? -1.933 8.954 10.967 1.00 98.25 176 ALA A N 1
ATOM 1230 C CA . ALA A 1 176 ? -1.184 7.870 10.337 1.00 98.25 176 ALA A CA 1
ATOM 1231 C C . ALA A 1 176 ? 0.296 7.904 10.749 1.00 98.25 176 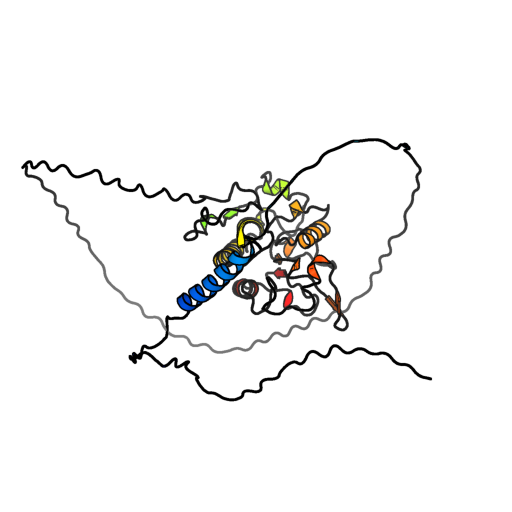ALA A C 1
ATOM 1233 O O . ALA A 1 176 ? 0.873 8.956 11.026 1.00 98.25 176 ALA A O 1
ATOM 1234 N N . GLY A 1 177 ? 0.903 6.726 10.862 1.00 98.44 177 GLY A N 1
ATOM 1235 C CA . GLY A 1 177 ? 2.212 6.551 11.483 1.00 98.44 177 GLY A CA 1
ATOM 1236 C C . GLY A 1 177 ? 2.197 6.564 13.019 1.00 98.44 177 GLY A C 1
ATOM 1237 O O . GLY A 1 177 ? 3.241 6.301 13.616 1.00 98.44 177 GLY A O 1
ATOM 1238 N N . LYS A 1 178 ? 1.061 6.803 13.698 1.00 98.69 178 LYS A N 1
ATOM 1239 C CA . LYS A 1 178 ? 0.991 6.673 15.163 1.00 98.69 178 LYS A CA 1
ATOM 1240 C C . LYS A 1 178 ? 1.184 5.214 15.577 1.00 98.69 178 LYS A C 1
ATOM 1242 O O . LYS A 1 178 ? 0.328 4.370 15.321 1.00 98.69 178 LYS A O 1
ATOM 1247 N N . VAL A 1 179 ? 2.294 4.935 16.257 1.00 98.62 179 VAL A N 1
ATOM 1248 C CA . VAL A 1 179 ? 2.532 3.655 16.938 1.00 98.62 179 VAL A CA 1
ATOM 1249 C C . VAL A 1 179 ? 1.638 3.555 18.180 1.00 98.62 179 VAL A C 1
ATOM 1251 O O . VAL A 1 179 ? 1.465 4.538 18.912 1.00 98.62 179 VAL A O 1
ATOM 1254 N N . ILE A 1 180 ? 1.063 2.372 18.403 1.00 97.94 180 ILE A N 1
ATOM 1255 C CA . ILE A 1 180 ? 0.181 2.037 19.527 1.00 97.94 180 ILE A CA 1
ATOM 1256 C C . ILE A 1 180 ? 0.732 0.790 20.227 1.00 97.94 180 ILE A C 1
ATOM 1258 O O . ILE A 1 180 ? 1.064 -0.206 19.585 1.00 97.94 180 ILE A O 1
ATOM 1262 N N . SER A 1 181 ? 0.813 0.838 21.557 1.00 96.25 181 SER A N 1
ATOM 1263 C CA . SER A 1 181 ? 1.341 -0.271 22.353 1.00 96.25 181 SER A CA 1
ATOM 1264 C C . SER A 1 181 ? 0.427 -1.506 22.316 1.00 96.25 181 SER A C 1
ATOM 1266 O O . SER A 1 181 ? -0.802 -1.408 22.292 1.00 96.25 181 SER A O 1
ATOM 1268 N N . SER A 1 182 ? 1.041 -2.692 22.321 1.00 95.69 182 SER A N 1
ATOM 1269 C CA . SER A 1 182 ? 0.386 -3.998 22.122 1.00 95.69 182 SER A CA 1
ATOM 1270 C C . SER A 1 182 ? -0.591 -4.386 23.247 1.00 95.69 182 SER A C 1
ATOM 1272 O O . SER A 1 182 ? -1.449 -5.247 23.039 1.00 95.69 182 SER A O 1
ATOM 1274 N N . ASP A 1 183 ? -0.487 -3.751 24.420 1.00 95.75 183 ASP A N 1
ATOM 1275 C CA . ASP A 1 183 ? -1.436 -3.869 25.535 1.00 95.75 183 ASP A CA 1
ATOM 1276 C C . ASP A 1 183 ? -2.737 -3.089 25.284 1.00 95.75 183 ASP A C 1
ATOM 1278 O O . ASP A 1 183 ? -3.800 -3.564 25.678 1.00 95.75 183 ASP A O 1
ATOM 1282 N N . LYS A 1 184 ? -2.686 -1.954 24.571 1.00 96.94 184 LYS A N 1
ATOM 1283 C CA . LYS A 1 184 ? -3.863 -1.125 24.248 1.00 96.94 184 LYS A CA 1
ATOM 1284 C C . LYS A 1 184 ? -4.679 -1.655 23.074 1.00 96.94 184 LYS A C 1
ATOM 1286 O O . LYS A 1 184 ? -5.832 -1.263 22.917 1.00 96.94 184 LYS A O 1
ATOM 1291 N N . ILE A 1 185 ? -4.119 -2.559 22.273 1.00 97.81 185 ILE A N 1
ATOM 1292 C CA . ILE A 1 185 ? -4.842 -3.214 21.180 1.00 97.81 185 ILE A CA 1
ATOM 1293 C C . ILE A 1 185 ? -5.676 -4.383 21.711 1.00 97.81 185 ILE A C 1
ATOM 1295 O O . ILE A 1 185 ? -5.181 -5.273 22.413 1.00 97.81 185 ILE A O 1
ATOM 1299 N N . ASP A 1 186 ? -6.962 -4.377 21.372 1.00 97.31 186 ASP A N 1
ATOM 1300 C CA . ASP A 1 186 ? -7.825 -5.549 21.464 1.00 97.31 186 ASP A CA 1
ATOM 1301 C C . ASP A 1 186 ? -7.484 -6.507 20.313 1.00 97.31 186 ASP A C 1
ATOM 1303 O O . ASP A 1 186 ? -7.485 -6.121 19.147 1.00 97.31 186 ASP A O 1
ATOM 1307 N N . LYS A 1 187 ? -7.112 -7.744 20.649 1.00 94.81 187 LYS A N 1
ATOM 1308 C CA . LYS A 1 187 ? -6.686 -8.767 19.677 1.00 94.81 187 LYS A CA 1
ATOM 1309 C C . LYS A 1 187 ? -7.813 -9.744 19.330 1.00 94.81 187 LYS A C 1
ATOM 1311 O O . LYS A 1 187 ? -7.705 -10.452 18.337 1.00 94.81 187 LYS A O 1
ATOM 1316 N N . SER A 1 188 ? -8.866 -9.763 20.147 1.00 94.94 188 SER A N 1
ATOM 1317 C CA . SER A 1 188 ? -10.104 -10.526 19.960 1.00 94.94 188 SER A CA 1
ATOM 1318 C C . SER A 1 188 ? -11.053 -9.813 18.995 1.00 94.94 188 SER A C 1
ATOM 1320 O O . SER A 1 188 ? -11.657 -10.452 18.143 1.00 94.94 188 SER A O 1
ATOM 1322 N N . ASP A 1 189 ? -11.122 -8.485 19.083 1.00 95.94 189 ASP A N 1
ATOM 1323 C CA . ASP A 1 189 ? -11.774 -7.623 18.099 1.00 95.94 189 ASP A CA 1
ATOM 1324 C C . ASP A 1 189 ? -10.763 -6.599 17.572 1.00 95.94 189 ASP A C 1
ATOM 1326 O O . ASP A 1 189 ? -10.656 -5.472 18.062 1.00 95.94 189 ASP A O 1
ATOM 1330 N N . LEU A 1 190 ? -10.011 -7.024 16.551 1.00 96.44 190 LEU A N 1
ATOM 1331 C CA . LEU A 1 190 ? -9.233 -6.120 15.705 1.00 96.44 190 LEU A CA 1
ATOM 1332 C C . LEU A 1 190 ? -10.124 -5.361 14.709 1.00 96.44 190 LEU A C 1
ATOM 1334 O O . LEU A 1 190 ? -9.713 -4.308 14.227 1.00 96.44 190 LEU A O 1
ATOM 1338 N N . GLY A 1 191 ? -11.324 -5.871 14.403 1.00 97.25 191 GLY A N 1
ATOM 1339 C CA . GLY A 1 191 ? -12.216 -5.362 13.358 1.00 97.25 191 GLY A CA 1
ATOM 1340 C C . GLY A 1 191 ? -12.620 -3.904 13.566 1.00 97.25 191 GLY A C 1
ATOM 1341 O O . GLY A 1 191 ? -12.571 -3.126 12.616 1.00 97.25 191 GLY A O 1
ATOM 1342 N N . LYS A 1 192 ? -12.887 -3.489 14.813 1.00 97.12 192 LYS A N 1
ATOM 1343 C CA . LYS A 1 192 ? -13.158 -2.077 15.168 1.00 97.12 192 LYS A CA 1
ATOM 1344 C C . LYS A 1 192 ? -12.060 -1.076 14.775 1.00 97.12 192 LYS A C 1
ATOM 1346 O O . LYS A 1 192 ? -12.305 0.131 14.779 1.00 97.12 192 LYS A O 1
ATOM 1351 N N . TYR A 1 193 ? -10.853 -1.543 14.450 1.00 98.50 193 TYR A N 1
ATOM 1352 C CA . TYR A 1 193 ? -9.751 -0.700 13.990 1.00 98.50 193 TYR A CA 1
ATOM 1353 C C . TYR A 1 193 ? -9.604 -0.645 12.462 1.00 98.50 193 TYR A C 1
ATOM 1355 O O . TYR A 1 193 ? -8.671 -0.005 11.992 1.00 98.50 193 TYR A O 1
ATOM 1363 N N . PHE A 1 194 ? -10.489 -1.278 11.684 1.00 98.56 194 PHE A N 1
ATOM 1364 C CA . PHE A 1 194 ? -10.497 -1.238 10.217 1.00 98.56 194 PHE A CA 1
ATOM 1365 C C . PHE A 1 194 ? -11.779 -0.545 9.756 1.00 98.56 194 PHE A C 1
ATOM 1367 O O . PHE A 1 194 ? -12.881 -1.051 9.945 1.00 98.56 194 PHE A O 1
ATOM 1374 N N . THR A 1 195 ? -11.645 0.657 9.195 1.00 98.44 195 THR A N 1
ATOM 1375 C CA . THR A 1 195 ? -12.788 1.521 8.864 1.00 98.44 195 THR A CA 1
ATOM 1376 C C . THR A 1 195 ? -12.688 2.070 7.444 1.00 98.44 195 THR A C 1
ATOM 1378 O O . THR A 1 195 ? -11.594 2.375 6.967 1.00 98.44 195 THR A O 1
ATOM 1381 N N . SER A 1 196 ? -13.837 2.215 6.775 1.00 98.44 196 SER A N 1
ATOM 1382 C CA . SER A 1 196 ? -13.952 2.747 5.413 1.00 98.44 196 SER A CA 1
ATOM 1383 C C . SER A 1 196 ? -14.916 3.926 5.377 1.00 98.44 196 SER A C 1
ATOM 1385 O O . SER A 1 196 ? -16.064 3.810 5.802 1.00 98.44 196 SER A O 1
ATOM 1387 N N . HIS A 1 197 ? -14.459 5.051 4.832 1.00 98.00 197 HIS A N 1
ATOM 1388 C CA . HIS A 1 197 ? -15.179 6.322 4.829 1.00 98.00 197 HIS A CA 1
ATOM 1389 C C . HIS A 1 197 ? -15.391 6.826 3.402 1.00 98.00 197 HIS A C 1
ATOM 1391 O O . HIS A 1 197 ? -14.517 6.703 2.534 1.00 98.00 197 HIS A O 1
ATOM 1397 N N . LYS A 1 198 ? -16.557 7.427 3.144 1.00 98.38 198 LYS A N 1
ATOM 1398 C CA . LYS A 1 198 ? -16.794 8.204 1.921 1.00 98.38 198 LYS A CA 1
ATOM 1399 C C . LYS A 1 198 ? -15.986 9.499 2.006 1.00 98.38 198 LYS A C 1
ATOM 1401 O O . LYS A 1 198 ? -15.997 10.171 3.031 1.00 98.38 198 LYS A O 1
ATOM 1406 N N . ILE A 1 199 ? -15.280 9.842 0.930 1.00 98.44 199 ILE A N 1
ATOM 1407 C CA . ILE A 1 199 ? -14.534 11.099 0.865 1.00 98.44 199 ILE A CA 1
ATOM 1408 C C . ILE A 1 199 ? -15.522 12.202 0.477 1.00 98.44 199 ILE A C 1
ATOM 1410 O O . ILE A 1 199 ? -15.972 12.267 -0.668 1.00 98.44 199 ILE A O 1
ATOM 1414 N N . GLU A 1 200 ? -15.899 13.035 1.444 1.00 97.25 200 GLU A N 1
ATOM 1415 C CA . GLU A 1 200 ? -16.802 14.165 1.218 1.00 97.25 200 GLU A CA 1
ATOM 1416 C C . GLU A 1 200 ? -16.054 15.378 0.661 1.00 97.25 200 GLU A C 1
ATOM 1418 O O . GLU A 1 200 ? -14.969 15.728 1.130 1.00 97.25 200 GLU A O 1
ATOM 1423 N N . LYS A 1 201 ? -16.650 16.047 -0.331 1.00 96.50 201 LYS A N 1
ATOM 1424 C CA . LYS A 1 201 ? -16.108 17.285 -0.905 1.00 96.50 201 LYS A CA 1
ATOM 1425 C C . LYS A 1 201 ? -16.156 18.400 0.148 1.00 96.50 201 LYS A C 1
ATOM 1427 O O . LYS A 1 201 ? -17.208 18.621 0.737 1.00 96.50 201 LYS A O 1
ATOM 1432 N N . GLY A 1 202 ? -15.040 19.094 0.368 1.00 96.62 202 GLY A N 1
ATOM 1433 C CA . GLY A 1 202 ? -14.880 20.048 1.475 1.00 96.62 202 GLY A CA 1
ATOM 1434 C C . GLY A 1 202 ? -14.470 19.414 2.813 1.00 96.62 202 GLY A C 1
ATOM 1435 O O . GLY A 1 202 ? -14.237 20.129 3.782 1.00 96.62 202 GLY A O 1
ATOM 1436 N N . GLY A 1 203 ? -14.386 18.080 2.900 1.00 97.50 203 GLY A N 1
ATOM 1437 C CA . GLY A 1 203 ? -13.903 17.374 4.089 1.00 97.50 203 GLY A CA 1
ATOM 1438 C C . GLY A 1 203 ? -12.374 17.280 4.141 1.00 97.50 203 GLY A C 1
ATOM 1439 O O . GLY A 1 203 ? -11.707 17.315 3.109 1.00 97.50 203 GLY A O 1
ATOM 1440 N N . ALA A 1 204 ? -11.808 17.078 5.335 1.00 96.81 204 ALA A N 1
ATOM 1441 C CA . ALA A 1 204 ? -10.355 17.098 5.563 1.00 96.81 204 ALA A CA 1
ATOM 1442 C C . ALA A 1 204 ? -9.541 16.156 4.648 1.00 96.81 204 ALA A C 1
ATOM 1444 O O . ALA A 1 204 ? -8.452 16.516 4.204 1.00 96.81 204 ALA A O 1
ATOM 1445 N N . VAL A 1 205 ? -10.068 14.968 4.318 1.00 98.19 205 VAL A N 1
ATOM 1446 C CA . VAL A 1 205 ? -9.410 14.052 3.367 1.00 98.19 205 VAL A CA 1
ATOM 1447 C C . VAL A 1 205 ? -9.448 14.607 1.941 1.00 98.19 205 VAL A C 1
ATOM 1449 O O . VAL A 1 205 ? -8.444 14.522 1.246 1.00 98.19 205 VAL A O 1
ATOM 1452 N N . TYR A 1 206 ? -10.560 15.211 1.507 1.00 98.44 206 TYR A N 1
ATOM 1453 C CA . TYR A 1 206 ? -10.651 15.847 0.190 1.00 98.44 206 TYR A CA 1
ATOM 1454 C C . TYR A 1 206 ? -9.672 17.022 0.074 1.00 98.44 206 TYR A C 1
ATOM 1456 O O . TYR A 1 206 ? -8.914 17.067 -0.888 1.00 98.44 206 TYR A O 1
ATOM 1464 N N . GLU A 1 207 ? -9.611 17.917 1.065 1.00 98.06 207 GLU A N 1
ATOM 1465 C CA . GLU A 1 207 ? -8.686 19.064 1.035 1.00 98.06 207 GLU A CA 1
ATOM 1466 C C . GLU A 1 207 ? -7.203 18.640 1.063 1.00 98.06 207 GLU A C 1
ATOM 1468 O O . GLU A 1 207 ? -6.347 19.337 0.522 1.00 98.06 207 GLU A O 1
ATOM 1473 N N . ARG A 1 208 ? -6.879 17.466 1.627 1.00 97.88 208 ARG A N 1
ATOM 1474 C CA . ARG A 1 208 ? -5.513 16.911 1.604 1.00 97.88 208 ARG A CA 1
ATOM 1475 C C . ARG A 1 208 ? -5.084 16.399 0.225 1.00 97.88 208 ARG A C 1
ATOM 1477 O O . ARG A 1 208 ? -3.888 16.483 -0.060 1.00 97.88 208 ARG A O 1
ATOM 1484 N N . ILE A 1 209 ? -6.02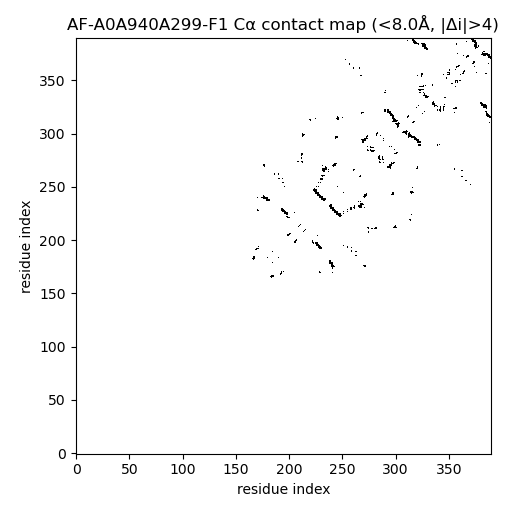1 15.885 -0.586 1.00 98.38 209 ILE A N 1
ATOM 1485 C CA . ILE A 1 209 ? -5.756 15.205 -1.876 1.00 98.38 209 ILE A CA 1
ATOM 1486 C C . ILE A 1 209 ? -6.127 16.023 -3.124 1.00 98.38 209 ILE A C 1
ATOM 1488 O O . ILE A 1 209 ? -5.647 15.736 -4.222 1.00 98.38 209 ILE A O 1
ATOM 1492 N N . ASN A 1 210 ? -7.016 17.010 -2.993 1.00 97.81 210 ASN A N 1
ATOM 1493 C CA . ASN A 1 210 ? -7.574 17.766 -4.112 1.00 97.81 210 ASN A CA 1
ATOM 1494 C C . ASN A 1 210 ? -6.520 18.674 -4.768 1.00 97.81 210 ASN A C 1
ATOM 1496 O O . ASN A 1 210 ? -5.875 19.483 -4.108 1.00 97.81 210 ASN A O 1
ATOM 1500 N N . GLY A 1 211 ? -6.349 18.537 -6.084 1.00 96.69 211 GLY A N 1
ATOM 1501 C CA . GLY A 1 211 ? -5.273 19.189 -6.838 1.00 96.69 211 GLY A CA 1
ATOM 1502 C C . GLY A 1 211 ? -3.905 18.509 -6.690 1.00 96.69 211 GLY A C 1
ATOM 1503 O O . GLY A 1 211 ? -2.946 18.959 -7.312 1.00 96.69 211 GLY A O 1
ATOM 1504 N N . LYS A 1 212 ? -3.817 17.422 -5.909 1.00 97.62 212 LYS A N 1
ATOM 1505 C CA . LYS A 1 212 ? -2.602 16.635 -5.673 1.00 97.62 212 LYS A CA 1
ATOM 1506 C C . LYS A 1 212 ? -2.736 15.217 -6.242 1.00 97.62 212 LYS A C 1
ATOM 1508 O O . LYS A 1 212 ? -2.727 15.066 -7.466 1.00 97.62 212 LYS A O 1
ATOM 1513 N N . SER A 1 213 ? -2.881 14.189 -5.392 1.00 96.81 213 SER A N 1
ATOM 1514 C CA . SER A 1 213 ? -3.121 12.803 -5.807 1.00 96.81 213 SER A CA 1
ATOM 1515 C C . SER A 1 213 ? -4.505 12.600 -6.425 1.00 96.81 213 SER A C 1
ATOM 1517 O O . SER A 1 213 ? -4.674 11.659 -7.193 1.00 96.81 213 SER A O 1
ATOM 1519 N N . TYR A 1 214 ? -5.478 13.481 -6.158 1.00 97.75 214 TYR A N 1
ATOM 1520 C CA . TYR A 1 214 ? -6.764 13.545 -6.855 1.00 97.75 214 TYR A CA 1
ATOM 1521 C C . TYR A 1 214 ? -6.873 14.849 -7.652 1.00 97.75 214 TYR A C 1
ATOM 1523 O O . TYR A 1 214 ? -6.863 15.945 -7.090 1.00 97.75 214 TYR A O 1
ATOM 1531 N N . GLN A 1 215 ? -7.032 14.742 -8.970 1.00 94.44 215 GLN A N 1
ATOM 1532 C CA . GLN A 1 215 ? -7.141 15.887 -9.881 1.00 94.44 215 GLN A CA 1
ATOM 1533 C C . GLN A 1 215 ? -8.457 15.835 -10.665 1.00 94.44 215 GLN A C 1
ATOM 1535 O O . GLN A 1 215 ? -9.105 14.786 -10.741 1.00 94.44 215 GLN A O 1
ATOM 1540 N N . LYS A 1 216 ? -8.874 16.959 -11.266 1.00 93.00 216 LYS A N 1
ATOM 1541 C CA . LYS A 1 216 ? -10.034 16.966 -12.171 1.00 93.00 216 LYS A CA 1
ATOM 1542 C C . LYS A 1 216 ? -9.724 16.064 -13.370 1.00 93.00 216 LYS A C 1
ATOM 1544 O O . LYS A 1 216 ? -8.773 16.321 -14.100 1.00 93.00 216 LYS A O 1
ATOM 1549 N N . ASN A 1 217 ? -10.536 15.030 -13.556 1.00 93.94 217 ASN A N 1
ATOM 1550 C CA . ASN A 1 217 ? -10.363 14.018 -14.588 1.00 93.94 217 ASN A CA 1
ATOM 1551 C C . ASN A 1 217 ? -11.712 13.369 -14.938 1.00 93.94 217 ASN A C 1
ATOM 1553 O O . ASN A 1 217 ? -12.664 13.477 -14.162 1.00 93.94 217 ASN A O 1
ATOM 1557 N N . ASP A 1 218 ? -11.754 12.651 -16.060 1.00 94.12 218 ASP A N 1
ATOM 1558 C CA . ASP A 1 218 ? -12.963 11.996 -16.578 1.00 94.12 218 ASP A CA 1
ATOM 1559 C C . ASP A 1 218 ? -12.964 10.465 -16.357 1.00 94.12 218 ASP A C 1
ATOM 1561 O O . ASP A 1 218 ? -13.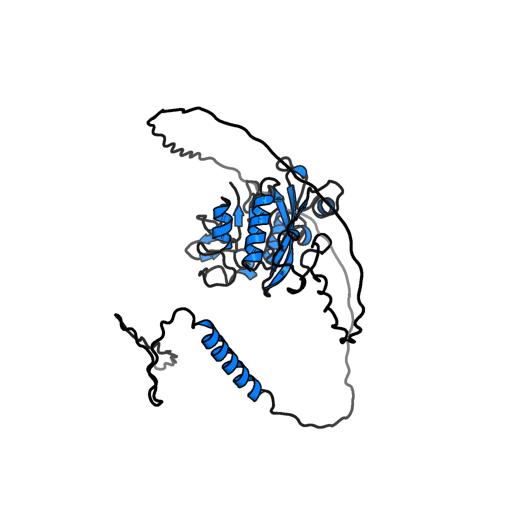859 9.760 -16.818 1.00 94.12 218 ASP A O 1
ATOM 1565 N N . ASN A 1 219 ? -11.961 9.926 -15.650 1.00 95.50 219 ASN A N 1
ATOM 1566 C CA . ASN A 1 219 ? -11.744 8.485 -15.469 1.00 95.50 219 ASN A CA 1
ATOM 1567 C C . ASN A 1 219 ? -12.200 7.959 -14.094 1.00 95.50 219 ASN A C 1
ATOM 1569 O O . ASN A 1 219 ? -12.623 6.808 -13.984 1.00 95.50 219 ASN A O 1
ATOM 1573 N N . ILE A 1 220 ? -12.132 8.780 -13.040 1.00 97.00 220 ILE A N 1
ATOM 1574 C CA . ILE A 1 220 ? -12.590 8.434 -11.693 1.00 97.00 220 ILE A CA 1
ATOM 1575 C C . ILE A 1 220 ? -13.139 9.643 -10.925 1.00 97.00 220 ILE A C 1
ATOM 1577 O O . ILE A 1 220 ? -12.519 10.703 -10.832 1.00 97.00 220 ILE A O 1
ATOM 1581 N N . SER A 1 221 ? -14.305 9.450 -10.308 1.00 97.19 221 SER A N 1
ATOM 1582 C CA . SER A 1 221 ? -14.926 10.407 -9.396 1.00 97.19 221 SER A CA 1
ATOM 1583 C C . SER A 1 221 ? -14.528 10.157 -7.939 1.00 97.19 221 SER A C 1
ATOM 1585 O O . SER A 1 221 ? -14.351 9.018 -7.507 1.00 97.19 221 SER A O 1
ATOM 1587 N N . LEU A 1 222 ? -14.535 11.217 -7.129 1.00 97.31 222 LEU A N 1
ATOM 1588 C CA . LEU A 1 222 ? -14.392 11.147 -5.668 1.00 97.31 222 LEU A CA 1
ATOM 1589 C C . LEU A 1 222 ? -15.378 10.152 -5.016 1.00 97.31 222 LEU A C 1
ATOM 1591 O O . LEU A 1 222 ? -15.029 9.435 -4.083 1.00 97.31 222 LEU A O 1
ATOM 1595 N N . SER A 1 223 ? -16.602 10.044 -5.548 1.00 97.81 223 SER A N 1
ATOM 1596 C CA . SER A 1 223 ? -17.629 9.103 -5.072 1.00 97.81 223 SER A CA 1
ATOM 1597 C C . SER A 1 223 ? -17.284 7.624 -5.310 1.00 97.81 223 SER A C 1
ATOM 1599 O O . SER A 1 223 ? -17.819 6.751 -4.612 1.00 97.81 223 SER A O 1
ATOM 1601 N N . ASN A 1 224 ? -16.379 7.341 -6.254 1.00 98.31 224 ASN A N 1
ATOM 1602 C CA . ASN A 1 224 ? -15.816 6.019 -6.519 1.00 98.31 224 ASN A CA 1
ATOM 1603 C C . ASN A 1 224 ? -14.603 5.686 -5.639 1.00 98.31 224 ASN A C 1
ATOM 1605 O O . ASN A 1 224 ? -14.140 4.552 -5.697 1.00 98.31 224 ASN A O 1
ATOM 1609 N N . LEU A 1 225 ? -14.130 6.606 -4.794 1.00 98.75 225 LEU A N 1
ATOM 1610 C CA . LEU A 1 225 ? -13.037 6.375 -3.848 1.00 98.75 225 LEU A CA 1
ATOM 1611 C C . LEU A 1 225 ? -13.548 6.178 -2.413 1.00 98.75 225 LEU A C 1
ATOM 1613 O O . LEU A 1 225 ? -14.634 6.634 -2.038 1.00 98.75 225 LEU A O 1
ATOM 1617 N N . ARG A 1 226 ? -12.760 5.482 -1.595 1.00 98.88 226 ARG A N 1
ATOM 1618 C CA . ARG A 1 226 ? -12.945 5.348 -0.147 1.00 98.88 226 ARG A CA 1
ATOM 1619 C C . ARG A 1 226 ? -11.627 5.599 0.561 1.00 98.88 226 ARG A C 1
ATOM 1621 O O . ARG A 1 226 ? -10.595 5.099 0.124 1.00 98.88 226 ARG A O 1
ATOM 1628 N N . TYR A 1 227 ? -11.694 6.344 1.658 1.00 98.88 227 TYR A N 1
ATOM 1629 C CA . TYR A 1 227 ? -10.593 6.489 2.599 1.00 98.88 227 TYR A CA 1
ATOM 1630 C C . TYR A 1 227 ? -10.679 5.360 3.621 1.00 98.88 227 TYR A C 1
ATOM 1632 O O . TYR A 1 227 ? -11.688 5.219 4.312 1.00 98.88 227 TYR A O 1
ATOM 1640 N N . LEU A 1 228 ? -9.642 4.534 3.675 1.00 98.88 228 LEU A N 1
ATOM 1641 C CA . LEU A 1 228 ? -9.484 3.451 4.630 1.00 98.88 228 LEU A CA 1
ATOM 1642 C C . LEU A 1 228 ? -8.544 3.893 5.745 1.00 98.88 228 LEU A C 1
ATOM 1644 O O . LEU A 1 228 ? -7.495 4.483 5.480 1.00 98.88 228 LEU A O 1
ATOM 1648 N N . LYS A 1 229 ? -8.888 3.538 6.981 1.00 98.62 229 LYS A N 1
ATOM 1649 C CA . LYS A 1 229 ? -8.033 3.729 8.152 1.00 98.62 229 LYS A CA 1
ATOM 1650 C C . LYS A 1 229 ? -7.978 2.430 8.938 1.00 98.62 229 LYS A C 1
ATOM 1652 O O . LYS A 1 229 ? -9.028 1.888 9.289 1.00 98.62 229 LYS A O 1
ATOM 1657 N N . MET A 1 230 ? -6.767 1.912 9.126 1.00 98.62 230 MET A N 1
ATOM 1658 C CA . MET A 1 230 ? -6.519 0.523 9.520 1.00 98.62 230 MET A CA 1
ATOM 1659 C C . MET A 1 230 ? -5.269 0.363 10.389 1.00 98.62 230 MET A C 1
ATOM 1661 O O . MET A 1 230 ? -4.390 1.224 10.389 1.00 98.62 230 MET A O 1
ATOM 1665 N N . LEU A 1 231 ? -5.158 -0.751 11.115 1.00 98.56 231 LEU A N 1
ATOM 1666 C CA . LEU A 1 231 ? -3.899 -1.139 11.756 1.00 98.56 231 LEU A CA 1
ATOM 1667 C C . LEU A 1 231 ? -3.034 -1.969 10.807 1.00 98.56 231 LEU A C 1
ATOM 1669 O O . LEU A 1 231 ? -3.513 -2.878 10.137 1.00 98.56 231 LEU A O 1
ATOM 1673 N N . HIS A 1 232 ? -1.731 -1.714 10.840 1.00 98.88 232 HIS A N 1
ATOM 1674 C CA . HIS A 1 232 ? -0.710 -2.630 10.340 1.00 98.88 232 HIS A CA 1
ATOM 1675 C C . HIS A 1 232 ? 0.285 -2.955 11.459 1.00 98.88 232 HIS A C 1
ATOM 1677 O O . HIS A 1 232 ? 0.217 -2.395 12.558 1.00 98.88 232 HIS A O 1
ATOM 1683 N N . VAL A 1 233 ? 1.179 -3.905 11.196 1.00 98.75 233 VAL A N 1
ATOM 1684 C CA . VAL A 1 233 ? 2.336 -4.187 12.049 1.00 98.75 233 VAL A CA 1
ATOM 1685 C C . VAL A 1 233 ? 3.565 -3.649 11.335 1.00 98.75 233 VAL A C 1
ATOM 1687 O O . VAL A 1 233 ? 3.741 -3.933 10.152 1.00 98.75 233 VAL A O 1
ATOM 1690 N N . ASN A 1 234 ? 4.386 -2.858 12.019 1.00 98.69 234 ASN A N 1
ATOM 1691 C CA . ASN A 1 234 ? 5.562 -2.242 11.414 1.00 98.69 234 ASN A CA 1
ATOM 1692 C C . ASN A 1 234 ? 6.799 -3.158 11.466 1.00 98.69 234 ASN A C 1
ATOM 1694 O O . ASN A 1 234 ? 6.736 -4.282 11.977 1.00 98.69 234 ASN A O 1
ATOM 1698 N N . PHE A 1 235 ? 7.931 -2.705 10.921 1.00 98.38 235 PHE A N 1
ATOM 1699 C CA . PHE A 1 235 ? 9.168 -3.502 10.890 1.00 98.38 235 PHE A CA 1
ATOM 1700 C C . PHE A 1 235 ? 9.759 -3.752 12.296 1.00 98.38 235 PHE A C 1
ATOM 1702 O O . PHE A 1 235 ? 10.376 -4.792 12.511 1.00 98.38 235 PHE A O 1
ATOM 1709 N N . ASP A 1 236 ? 9.445 -2.909 13.287 1.00 97.94 236 ASP A N 1
ATOM 1710 C CA . ASP A 1 236 ? 9.773 -3.137 14.708 1.00 97.94 236 ASP A CA 1
ATOM 1711 C C . ASP A 1 236 ? 8.828 -4.151 15.400 1.00 97.94 236 ASP A C 1
ATOM 1713 O O . ASP A 1 236 ? 8.963 -4.427 16.591 1.00 97.94 236 ASP A O 1
ATOM 1717 N N . GLY A 1 237 ? 7.811 -4.662 14.695 1.00 97.56 237 GLY A N 1
ATOM 1718 C CA . GLY A 1 237 ? 6.785 -5.563 15.237 1.00 97.56 237 GLY A CA 1
ATOM 1719 C C . GLY A 1 237 ? 5.650 -4.865 16.005 1.00 97.56 237 GLY A C 1
ATOM 1720 O O . GLY A 1 237 ? 4.751 -5.535 16.529 1.00 97.56 237 GLY A O 1
ATOM 1721 N N . ASN A 1 238 ? 5.647 -3.530 16.058 1.00 98.38 238 ASN A N 1
ATOM 1722 C CA . ASN A 1 238 ? 4.640 -2.733 16.761 1.00 98.38 238 ASN A CA 1
ATOM 1723 C C . ASN A 1 238 ? 3.366 -2.534 15.926 1.00 98.38 238 ASN A C 1
ATOM 1725 O O . ASN A 1 238 ? 3.411 -2.523 14.698 1.00 98.38 238 ASN A O 1
ATOM 1729 N N . TYR A 1 239 ? 2.216 -2.328 16.579 1.00 98.69 239 TYR A N 1
ATOM 1730 C CA . TYR A 1 239 ? 1.003 -1.893 15.875 1.00 98.69 239 TYR A CA 1
ATOM 1731 C C . TYR A 1 239 ? 1.118 -0.412 15.505 1.00 98.69 239 TYR A C 1
ATOM 1733 O O . TYR A 1 239 ? 1.474 0.416 16.346 1.00 98.69 239 TYR A O 1
ATOM 1741 N N . GLN A 1 240 ? 0.769 -0.068 14.269 1.00 98.88 240 GLN A N 1
ATOM 1742 C CA . GLN A 1 240 ? 0.836 1.300 13.762 1.00 98.88 240 GLN A CA 1
ATOM 1743 C C . GLN A 1 240 ? -0.432 1.649 12.972 1.00 98.88 240 GLN A C 1
ATOM 1745 O O . GLN A 1 240 ? -0.982 0.819 12.244 1.00 98.88 240 GLN A O 1
ATOM 1750 N N . VAL A 1 241 ? -0.918 2.882 13.136 1.00 98.88 241 VAL A N 1
ATOM 1751 C CA . VAL A 1 241 ? -2.039 3.422 12.353 1.00 98.88 241 VAL A CA 1
ATOM 1752 C C . VAL A 1 241 ? -1.576 3.627 10.915 1.00 98.88 241 VAL A C 1
ATOM 1754 O O . VAL A 1 241 ? -0.634 4.379 10.668 1.00 98.88 241 VAL A O 1
ATOM 1757 N N . GLY A 1 242 ? -2.244 2.965 9.977 1.00 98.88 242 GLY A N 1
ATOM 1758 C CA . GLY A 1 242 ? -2.093 3.160 8.541 1.00 98.88 242 GLY A CA 1
ATOM 1759 C C . GLY A 1 242 ? -3.346 3.766 7.917 1.00 98.88 242 GLY A C 1
ATOM 1760 O O . GLY A 1 242 ? -4.450 3.673 8.461 1.00 98.88 242 GLY A O 1
ATOM 1761 N N . GLU A 1 243 ? -3.173 4.381 6.755 1.00 98.81 243 GLU A N 1
ATOM 1762 C CA . GLU A 1 243 ? -4.267 4.922 5.953 1.00 98.81 243 GLU A CA 1
ATOM 1763 C C . GLU A 1 243 ? -4.016 4.716 4.460 1.00 98.81 243 GLU A C 1
ATOM 1765 O O . GLU A 1 243 ? -2.876 4.697 3.998 1.00 98.81 243 GLU A O 1
ATOM 1770 N N . MET A 1 244 ? -5.093 4.575 3.694 1.00 98.75 244 MET A N 1
ATOM 1771 C CA . MET A 1 244 ? -5.026 4.282 2.266 1.00 98.75 244 MET A CA 1
ATOM 1772 C C . MET A 1 244 ? -6.278 4.814 1.571 1.00 98.75 244 MET A C 1
ATOM 1774 O O . MET A 1 244 ? -7.356 4.810 2.157 1.00 98.75 244 MET A O 1
ATOM 1778 N N . ILE A 1 245 ? -6.175 5.239 0.313 1.00 98.88 245 ILE A N 1
ATOM 1779 C CA . ILE A 1 245 ? -7.351 5.486 -0.532 1.00 98.88 245 ILE A CA 1
ATOM 1780 C C . ILE A 1 245 ? -7.405 4.408 -1.611 1.00 98.88 245 ILE A C 1
ATOM 1782 O O . ILE A 1 245 ? -6.398 4.132 -2.258 1.00 98.88 245 ILE A O 1
ATOM 1786 N N . VAL A 1 246 ? -8.579 3.802 -1.797 1.00 98.88 246 VAL A N 1
ATOM 1787 C CA . VAL A 1 246 ? -8.840 2.764 -2.812 1.00 98.88 246 VAL A CA 1
ATOM 1788 C C . VAL A 1 246 ? -10.194 2.977 -3.483 1.00 98.88 246 VAL A C 1
ATOM 1790 O O . VAL A 1 246 ? -11.005 3.797 -3.046 1.00 98.88 246 VAL A O 1
ATOM 1793 N N . ASN A 1 247 ? -10.476 2.220 -4.542 1.00 98.69 247 ASN A N 1
ATOM 1794 C CA . ASN A 1 247 ? -11.785 2.215 -5.179 1.00 98.69 247 ASN A CA 1
ATOM 1795 C C . ASN A 1 247 ? -12.858 1.618 -4.250 1.00 98.69 247 ASN A C 1
ATOM 1797 O O . ASN A 1 247 ? -12.641 0.593 -3.603 1.00 98.69 247 ASN A O 1
ATOM 1801 N N . LYS A 1 248 ? -14.070 2.182 -4.253 1.00 98.56 248 LYS A N 1
ATOM 1802 C CA . LYS A 1 248 ? -15.214 1.667 -3.484 1.00 98.56 248 LYS A CA 1
ATOM 1803 C C . LYS A 1 248 ? -15.511 0.189 -3.770 1.00 98.56 248 LYS A C 1
ATOM 1805 O O . LYS A 1 248 ? -15.996 -0.490 -2.874 1.00 98.56 248 LYS A O 1
ATOM 1810 N N . ARG A 1 249 ? -15.216 -0.307 -4.98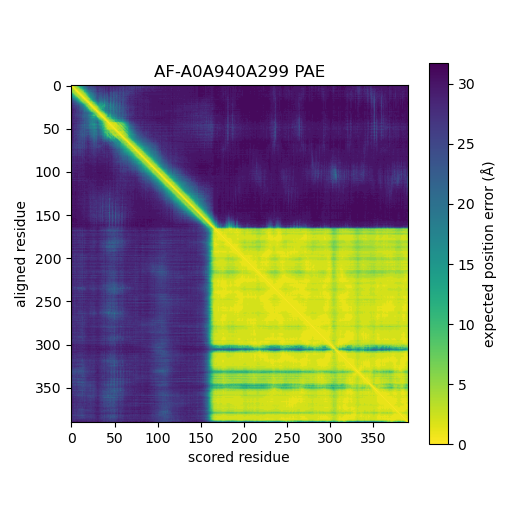5 1.00 97.94 249 ARG A N 1
ATOM 1811 C CA . ARG A 1 249 ? -15.465 -1.709 -5.377 1.00 97.94 249 ARG A CA 1
ATOM 1812 C C . ARG A 1 249 ? -14.492 -2.721 -4.763 1.00 97.94 249 ARG A C 1
ATOM 1814 O O . ARG A 1 249 ? -14.769 -3.903 -4.861 1.00 97.94 249 ARG A O 1
ATOM 1821 N N . VAL A 1 250 ? -13.372 -2.267 -4.188 1.00 98.38 250 VAL A N 1
ATOM 1822 C CA . VAL A 1 250 ? -12.355 -3.127 -3.545 1.00 98.38 250 VAL A CA 1
ATOM 1823 C C . VAL A 1 250 ? -12.210 -2.841 -2.048 1.00 98.38 250 VAL A C 1
ATOM 1825 O O . VAL A 1 250 ? -11.451 -3.508 -1.359 1.00 98.38 250 VAL A O 1
ATOM 1828 N N . ALA A 1 251 ? -12.918 -1.833 -1.528 1.00 98.62 251 ALA A N 1
ATOM 1829 C CA . ALA A 1 251 ? -12.726 -1.326 -0.171 1.00 98.62 251 ALA A CA 1
ATOM 1830 C C . ALA A 1 251 ? -12.960 -2.382 0.925 1.00 98.62 251 ALA A C 1
ATOM 1832 O O . ALA A 1 251 ? -12.259 -2.354 1.932 1.00 98.62 251 ALA A O 1
ATOM 1833 N N . SER A 1 252 ? -13.908 -3.306 0.731 1.00 98.38 252 SER A N 1
ATOM 1834 C CA . SER A 1 252 ? -14.160 -4.407 1.674 1.00 98.38 252 SER A CA 1
ATOM 1835 C C . SER A 1 252 ? -13.019 -5.426 1.649 1.00 98.38 252 SER A C 1
ATOM 1837 O O . SER A 1 252 ? -12.411 -5.697 2.681 1.00 98.38 252 SER A O 1
ATOM 1839 N N . ASP A 1 253 ? -12.680 -5.920 0.457 1.00 98.31 253 ASP A N 1
ATOM 1840 C CA . ASP A 1 253 ? -11.619 -6.902 0.222 1.00 98.31 253 ASP A CA 1
ATOM 1841 C C . ASP A 1 253 ? -10.276 -6.408 0.767 1.00 98.31 253 ASP A C 1
ATOM 1843 O O . ASP A 1 253 ? -9.596 -7.120 1.496 1.00 98.31 253 ASP A O 1
ATOM 1847 N N . VAL A 1 254 ? -9.915 -5.152 0.482 1.00 98.69 254 VAL A N 1
ATOM 1848 C CA . VAL A 1 254 ? -8.669 -4.534 0.956 1.00 98.69 254 VAL A CA 1
ATOM 1849 C C . VAL A 1 254 ? -8.633 -4.430 2.483 1.00 98.69 254 VAL A C 1
ATOM 1851 O O . VAL A 1 254 ? -7.586 -4.695 3.076 1.00 98.69 254 VAL A O 1
ATOM 1854 N N . MET A 1 255 ? -9.752 -4.099 3.140 1.00 98.44 255 MET A N 1
ATOM 1855 C CA . MET A 1 255 ? -9.810 -4.108 4.607 1.00 98.44 255 MET A CA 1
ATOM 1856 C C . MET A 1 255 ? -9.603 -5.514 5.173 1.00 98.44 255 MET A C 1
ATOM 1858 O O . MET A 1 255 ? -8.804 -5.663 6.093 1.00 98.44 255 MET A O 1
ATOM 1862 N N . GLU A 1 256 ? -10.256 -6.543 4.625 1.00 98.62 256 GLU A N 1
ATOM 1863 C CA . GLU A 1 256 ? -10.123 -7.912 5.141 1.00 98.62 256 GLU A CA 1
ATOM 1864 C C . GLU A 1 256 ? -8.744 -8.524 4.830 1.00 98.62 256 GLU A C 1
ATOM 1866 O O . GLU A 1 256 ? -8.174 -9.229 5.667 1.00 98.62 256 GLU A O 1
ATOM 1871 N N . ILE A 1 257 ? -8.144 -8.177 3.683 1.00 98.75 257 ILE A N 1
ATOM 1872 C CA . ILE A 1 257 ? -6.747 -8.487 3.355 1.00 98.75 257 ILE A CA 1
ATOM 1873 C C . ILE A 1 257 ? -5.815 -7.887 4.415 1.00 98.75 257 ILE A C 1
ATOM 1875 O O . ILE A 1 257 ? -5.077 -8.627 5.066 1.00 98.75 257 ILE A O 1
ATOM 1879 N N . PHE A 1 258 ? -5.843 -6.568 4.643 1.00 98.81 258 PHE A N 1
ATOM 1880 C CA . PHE A 1 258 ? -4.924 -5.940 5.601 1.00 98.81 258 PHE A CA 1
ATOM 1881 C C . PHE A 1 258 ? -5.216 -6.319 7.059 1.00 98.81 258 PHE A C 1
ATOM 1883 O O . PHE A 1 258 ? -4.275 -6.447 7.844 1.00 98.81 258 PHE A O 1
ATOM 1890 N N . LYS A 1 259 ? -6.475 -6.594 7.415 1.00 98.75 259 LYS A N 1
ATOM 1891 C CA . LYS A 1 259 ? -6.860 -7.178 8.708 1.00 98.75 259 LYS A CA 1
ATOM 1892 C C . LYS A 1 259 ? -6.232 -8.557 8.896 1.00 98.75 259 LYS A C 1
ATOM 1894 O O . LYS A 1 259 ? -5.528 -8.765 9.882 1.00 98.75 259 LYS A O 1
ATOM 1899 N N . THR A 1 260 ? -6.366 -9.448 7.913 1.00 98.69 260 THR A N 1
ATOM 1900 C CA . THR A 1 260 ? -5.715 -10.769 7.917 1.00 98.69 260 THR A CA 1
ATOM 1901 C C . THR A 1 260 ? -4.185 -10.644 7.989 1.00 98.69 260 THR A C 1
ATOM 1903 O O . THR A 1 260 ? -3.538 -11.379 8.735 1.00 98.69 260 THR A O 1
ATOM 1906 N N . LEU A 1 261 ? -3.571 -9.695 7.272 1.00 98.69 261 LEU A N 1
ATOM 1907 C CA . LEU A 1 261 ? -2.128 -9.432 7.366 1.00 98.69 261 LEU A CA 1
ATOM 1908 C C . LEU A 1 261 ? -1.719 -8.965 8.777 1.00 98.69 261 LEU A C 1
ATOM 1910 O O . LEU A 1 261 ? -0.747 -9.486 9.329 1.00 98.69 261 LEU A O 1
ATOM 1914 N N . CYS A 1 262 ? -2.480 -8.055 9.390 1.00 98.62 262 CYS A N 1
ATOM 1915 C CA . CYS A 1 262 ? -2.243 -7.545 10.743 1.00 98.62 262 CYS A CA 1
ATOM 1916 C C . CYS A 1 262 ? -2.408 -8.637 11.821 1.00 98.62 262 CYS A C 1
ATOM 1918 O O . CYS A 1 262 ? -1.550 -8.779 12.700 1.00 98.62 262 CYS A O 1
ATOM 1920 N N . GLU A 1 263 ? -3.459 -9.460 11.718 1.00 98.06 263 GLU A N 1
ATOM 1921 C CA . GLU A 1 263 ? -3.680 -10.660 12.539 1.00 98.06 263 GLU A CA 1
ATOM 1922 C C . GLU A 1 263 ? -2.500 -11.632 12.444 1.00 98.06 263 GLU A C 1
ATOM 1924 O O . GLU A 1 263 ? -1.970 -12.083 13.459 1.00 98.06 263 GLU A O 1
ATOM 1929 N N . LYS A 1 264 ? -2.051 -11.936 11.218 1.00 97.69 264 LYS A N 1
ATOM 1930 C CA . LYS A 1 264 ? -0.934 -12.855 10.950 1.00 97.69 264 LYS A CA 1
ATOM 1931 C C . LYS A 1 264 ? 0.447 -12.190 11.045 1.00 97.69 264 LYS A C 1
ATOM 1933 O O . LYS A 1 264 ? 1.411 -12.759 10.530 1.00 97.69 264 LYS A O 1
ATOM 1938 N N . LYS A 1 265 ? 0.550 -11.021 11.691 1.00 97.75 265 LYS A N 1
ATOM 1939 C CA . LYS A 1 265 ? 1.805 -10.294 11.969 1.00 97.75 265 LYS A CA 1
ATOM 1940 C C . LYS A 1 265 ? 2.697 -10.047 10.748 1.00 97.75 265 LYS A C 1
ATOM 1942 O O . LYS A 1 265 ? 3.913 -9.963 10.875 1.00 97.75 265 LYS A O 1
ATOM 1947 N N . TYR A 1 266 ? 2.095 -9.906 9.571 1.00 98.56 266 TYR A N 1
ATOM 1948 C CA . TYR A 1 266 ? 2.813 -9.499 8.372 1.00 98.56 266 TYR A CA 1
ATOM 1949 C C . TYR A 1 266 ? 3.240 -8.032 8.497 1.00 98.56 266 TYR A C 1
ATOM 1951 O O . TYR A 1 266 ? 2.438 -7.185 8.895 1.00 98.56 266 TYR A O 1
ATOM 1959 N N . GLN A 1 267 ? 4.503 -7.750 8.184 1.00 98.75 267 GLN A N 1
ATOM 1960 C CA . GLN A 1 267 ? 5.129 -6.465 8.482 1.00 98.75 267 GLN A CA 1
ATOM 1961 C C . GLN A 1 267 ? 5.129 -5.533 7.267 1.00 98.75 267 GLN A C 1
ATOM 1963 O O . GLN A 1 267 ? 5.509 -5.921 6.161 1.00 98.75 267 GLN A O 1
ATOM 1968 N N . ILE A 1 268 ? 4.713 -4.291 7.493 1.00 98.88 268 ILE A N 1
ATOM 1969 C CA . ILE A 1 268 ? 4.585 -3.218 6.504 1.00 98.88 268 ILE A CA 1
ATOM 1970 C C . ILE A 1 268 ? 5.348 -2.004 7.039 1.00 98.88 268 ILE A C 1
ATOM 1972 O O . ILE A 1 268 ? 5.086 -1.589 8.162 1.00 98.88 268 ILE A O 1
ATOM 1976 N N . TYR A 1 269 ? 6.295 -1.442 6.287 1.00 98.81 269 TYR A N 1
ATOM 1977 C CA . TYR A 1 269 ? 7.191 -0.401 6.817 1.00 98.81 269 TYR A CA 1
ATOM 1978 C C . TYR A 1 269 ? 6.461 0.911 7.162 1.00 98.81 269 TYR A C 1
ATOM 1980 O O . TYR A 1 269 ? 6.643 1.480 8.236 1.00 98.81 269 TYR A O 1
ATOM 1988 N N . SER A 1 270 ? 5.620 1.383 6.242 1.00 98.75 270 SER A N 1
ATOM 1989 C CA . SER A 1 270 ? 4.784 2.577 6.375 1.00 98.75 270 SER A CA 1
ATOM 1990 C C . SER A 1 270 ? 3.524 2.390 5.536 1.00 98.75 270 SER A C 1
ATOM 1992 O O . SER A 1 270 ? 3.580 1.745 4.491 1.00 98.75 270 SER A O 1
ATOM 1994 N N . MET A 1 271 ? 2.406 2.981 5.960 1.00 98.88 271 MET A N 1
ATOM 1995 C CA . MET A 1 271 ? 1.168 3.056 5.181 1.00 98.88 271 MET A CA 1
ATOM 1996 C C . MET A 1 271 ? 0.522 4.440 5.364 1.00 98.88 271 MET A C 1
ATOM 1998 O O . MET A 1 271 ? -0.164 4.695 6.357 1.00 98.88 271 MET A O 1
ATOM 2002 N N . ARG A 1 272 ? 0.796 5.343 4.421 1.00 98.81 272 ARG A N 1
ATOM 2003 C CA . ARG A 1 272 ? 0.342 6.746 4.370 1.00 98.81 272 ARG A CA 1
ATOM 2004 C C . ARG A 1 272 ? -0.171 7.101 2.976 1.00 98.81 272 ARG A C 1
ATOM 2006 O O . ARG A 1 272 ? 0.194 6.449 1.996 1.00 98.81 272 ARG A O 1
ATOM 2013 N N . LEU A 1 273 ? -0.968 8.168 2.871 1.00 98.75 273 LEU A N 1
ATOM 2014 C CA . LEU A 1 273 ? -1.357 8.714 1.565 1.00 98.75 273 LEU A CA 1
ATOM 2015 C C . LEU A 1 273 ? -0.141 9.309 0.837 1.00 98.75 273 LEU A C 1
ATOM 2017 O O . LEU A 1 273 ? 0.738 9.902 1.463 1.00 98.75 273 LEU A O 1
ATOM 2021 N N . ILE A 1 274 ? -0.130 9.218 -0.497 1.00 98.25 274 ILE A N 1
ATOM 2022 C CA . ILE A 1 274 ? 0.935 9.788 -1.343 1.00 98.25 274 ILE A CA 1
ATOM 2023 C C . ILE A 1 274 ? 1.058 11.319 -1.189 1.00 98.25 274 ILE A C 1
ATOM 2025 O O . ILE A 1 274 ? 2.121 11.888 -1.416 1.00 98.25 274 ILE A O 1
ATOM 2029 N N . ASP A 1 275 ? 0.005 11.990 -0.720 1.00 98.44 275 ASP A N 1
ATOM 2030 C CA . ASP A 1 275 ? -0.052 13.440 -0.502 1.00 98.44 275 ASP A CA 1
ATOM 2031 C C . ASP A 1 275 ? 0.830 13.975 0.641 1.00 98.44 275 ASP A C 1
ATOM 2033 O O . ASP A 1 275 ? 1.016 15.195 0.720 1.00 98.44 275 ASP A O 1
ATOM 2037 N N . ASP A 1 276 ? 1.376 13.091 1.489 1.00 98.56 276 ASP A N 1
ATOM 2038 C CA . ASP A 1 276 ? 2.440 13.413 2.459 1.00 98.56 276 ASP A CA 1
ATOM 2039 C C . ASP A 1 276 ? 3.819 13.513 1.788 1.00 98.56 276 ASP A C 1
ATOM 2041 O O . ASP A 1 276 ? 4.712 14.192 2.288 1.00 98.56 276 ASP A O 1
ATOM 2045 N N . PHE A 1 277 ? 3.974 12.874 0.627 1.00 98.44 277 PHE A N 1
ATOM 2046 C CA . PHE A 1 277 ? 5.188 12.842 -0.191 1.00 98.44 277 PHE A CA 1
ATOM 2047 C C . PHE A 1 277 ? 5.055 13.771 -1.410 1.00 98.44 277 PHE A C 1
ATOM 2049 O O . PHE A 1 277 ? 5.708 13.566 -2.432 1.00 98.44 277 PHE A O 1
ATOM 2056 N N . TRP A 1 278 ? 4.166 14.773 -1.340 1.00 97.94 278 TRP A N 1
ATOM 2057 C CA . TRP A 1 278 ? 3.767 15.566 -2.503 1.00 97.94 278 TRP A CA 1
ATOM 2058 C C . TRP A 1 278 ? 4.908 16.421 -3.077 1.00 97.94 278 TRP A C 1
ATOM 2060 O O . TRP A 1 278 ? 5.210 17.509 -2.587 1.00 97.94 278 TRP A O 1
ATOM 2070 N N . ALA A 1 279 ? 5.477 15.958 -4.188 1.00 97.44 279 ALA A N 1
ATOM 2071 C CA . ALA A 1 279 ? 6.603 16.564 -4.895 1.00 97.44 279 ALA A CA 1
ATOM 2072 C C . ALA A 1 279 ? 6.173 17.321 -6.175 1.00 97.44 279 ALA A C 1
ATOM 2074 O O . ALA A 1 279 ? 6.901 17.382 -7.169 1.00 97.44 279 ALA A O 1
ATOM 2075 N N . GLY A 1 280 ? 4.965 17.898 -6.167 1.00 96.50 280 GLY A N 1
ATOM 2076 C CA . GLY A 1 280 ? 4.450 18.782 -7.224 1.00 96.50 280 GLY A CA 1
ATOM 2077 C C . GLY A 1 280 ? 3.800 18.091 -8.430 1.00 96.50 280 GLY A C 1
ATOM 2078 O O . GLY A 1 280 ? 3.197 18.771 -9.257 1.00 96.50 280 GLY A O 1
ATOM 2079 N N . SER A 1 281 ? 3.876 16.764 -8.540 1.00 95.88 281 SER A N 1
ATOM 2080 C CA . SER A 1 281 ? 3.110 15.969 -9.511 1.00 95.88 281 SER A CA 1
ATOM 2081 C C . SER A 1 281 ? 2.881 14.548 -8.995 1.00 95.88 281 SER A C 1
ATOM 2083 O O . SER A 1 281 ? 3.605 14.092 -8.109 1.00 95.88 281 SER A O 1
ATOM 2085 N N . GLY A 1 282 ? 1.905 13.830 -9.565 1.00 94.75 282 GLY A N 1
ATOM 2086 C CA . GLY A 1 282 ? 1.637 12.432 -9.208 1.00 94.75 282 GLY A CA 1
ATOM 2087 C C . GLY A 1 282 ? 2.883 11.553 -9.341 1.00 94.75 282 GLY A C 1
ATOM 2088 O O . GLY A 1 282 ? 3.276 10.917 -8.372 1.00 94.75 282 GLY A O 1
ATOM 2089 N N . ASP A 1 283 ? 3.568 11.605 -10.489 1.00 94.31 283 ASP A N 1
ATOM 2090 C CA . ASP A 1 283 ? 4.756 10.780 -10.767 1.00 94.31 283 ASP A CA 1
ATOM 2091 C C . ASP A 1 283 ? 5.933 11.063 -9.814 1.00 94.31 283 ASP A C 1
ATOM 2093 O O . ASP A 1 283 ? 6.603 10.139 -9.361 1.00 94.31 283 ASP A O 1
ATOM 2097 N N . LYS A 1 284 ? 6.175 12.334 -9.457 1.00 96.62 284 LYS A N 1
ATOM 2098 C CA . LYS A 1 284 ? 7.240 12.694 -8.503 1.00 96.62 284 LYS A CA 1
ATOM 2099 C C . LYS A 1 284 ? 6.899 12.291 -7.068 1.00 96.62 284 LYS A C 1
ATOM 2101 O O . LYS A 1 284 ? 7.794 11.961 -6.298 1.00 96.62 284 LYS A O 1
ATOM 2106 N N . SER A 1 285 ? 5.619 12.341 -6.705 1.00 97.81 285 SER A N 1
ATOM 2107 C CA . SER A 1 285 ? 5.154 12.007 -5.351 1.00 97.81 285 SER A CA 1
ATOM 2108 C C . SER A 1 285 ? 5.095 10.497 -5.132 1.00 97.81 285 SER A C 1
ATOM 2110 O O . SER A 1 285 ? 5.378 10.018 -4.042 1.00 97.81 285 SER A O 1
ATOM 2112 N N . ASP A 1 286 ? 4.780 9.752 -6.190 1.00 96.81 286 ASP A N 1
ATOM 2113 C CA . ASP A 1 286 ? 4.887 8.297 -6.274 1.00 96.81 286 ASP A CA 1
ATOM 2114 C C . ASP A 1 286 ? 6.340 7.843 -6.051 1.00 96.81 286 ASP A C 1
ATOM 2116 O O . ASP A 1 286 ? 6.612 7.107 -5.104 1.00 96.81 286 ASP A O 1
ATOM 2120 N N . TYR A 1 287 ? 7.286 8.417 -6.808 1.00 97.31 287 TYR A N 1
ATOM 2121 C CA . TYR A 1 287 ? 8.729 8.205 -6.633 1.00 97.31 287 TYR A CA 1
ATOM 2122 C C . TYR A 1 287 ? 9.192 8.491 -5.191 1.00 97.31 287 TYR A C 1
ATOM 2124 O O . TYR A 1 287 ? 9.851 7.658 -4.572 1.00 97.31 287 TYR A O 1
ATOM 2132 N N . ALA A 1 288 ? 8.797 9.635 -4.621 1.00 98.38 288 ALA A N 1
ATOM 2133 C CA . ALA A 1 288 ? 9.142 10.010 -3.247 1.00 98.38 288 ALA A CA 1
ATOM 2134 C C . ALA A 1 288 ? 8.495 9.102 -2.177 1.00 98.38 288 ALA A C 1
ATOM 2136 O O . ALA A 1 288 ? 9.052 8.928 -1.093 1.00 98.38 288 ALA A O 1
ATOM 2137 N N . SER A 1 289 ? 7.336 8.499 -2.465 1.00 98.56 289 SER A N 1
ATOM 2138 C CA . SER A 1 289 ? 6.697 7.510 -1.585 1.00 98.56 289 SER A CA 1
ATOM 2139 C C . SER A 1 289 ? 7.419 6.157 -1.631 1.00 98.56 289 SER A C 1
ATOM 2141 O O . SER A 1 289 ? 7.565 5.507 -0.595 1.00 98.56 289 SER A O 1
ATOM 2143 N N . ILE A 1 290 ? 7.932 5.766 -2.803 1.00 98.44 290 ILE A N 1
ATOM 2144 C CA . ILE A 1 290 ? 8.764 4.568 -2.994 1.00 98.44 290 ILE A CA 1
ATOM 2145 C C . ILE A 1 290 ? 10.119 4.720 -2.281 1.00 98.44 290 ILE A C 1
ATOM 2147 O O . ILE A 1 290 ? 10.512 3.820 -1.536 1.00 98.44 290 ILE A O 1
ATOM 2151 N N . ASP A 1 291 ? 10.789 5.873 -2.408 1.00 98.19 291 ASP A N 1
ATOM 2152 C CA . ASP A 1 291 ? 12.021 6.187 -1.657 1.00 98.19 291 ASP A CA 1
ATOM 2153 C C . ASP A 1 291 ? 11.811 6.102 -0.134 1.00 98.19 291 ASP A C 1
ATOM 2155 O O . ASP A 1 291 ? 12.679 5.622 0.599 1.00 98.19 291 ASP A O 1
ATOM 2159 N N . ALA A 1 292 ? 10.633 6.512 0.346 1.00 98.44 292 ALA A N 1
ATOM 2160 C CA . ALA A 1 292 ? 10.222 6.411 1.746 1.00 98.44 292 ALA A CA 1
ATOM 2161 C C . ALA A 1 292 ? 9.674 5.023 2.155 1.00 98.44 292 ALA A C 1
ATOM 2163 O O . ALA A 1 292 ? 9.139 4.877 3.259 1.00 98.44 292 ALA A O 1
A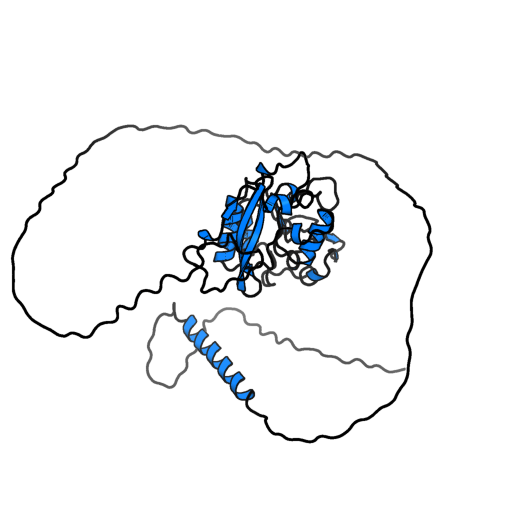TOM 2164 N N . ASN A 1 293 ? 9.778 4.016 1.279 1.00 98.62 293 ASN A N 1
ATOM 2165 C CA . ASN A 1 293 ? 9.297 2.643 1.468 1.00 98.62 293 ASN A CA 1
ATOM 2166 C C . ASN A 1 293 ? 7.820 2.555 1.921 1.00 98.62 293 ASN A C 1
ATOM 2168 O O . ASN A 1 293 ? 7.434 1.742 2.766 1.00 98.62 293 ASN A O 1
ATOM 2172 N N . ASN A 1 294 ? 6.973 3.435 1.387 1.00 98.88 294 ASN A N 1
ATOM 2173 C CA . ASN A 1 294 ? 5.584 3.564 1.804 1.00 98.88 294 ASN A CA 1
ATOM 2174 C C . ASN A 1 294 ? 4.650 2.649 0.996 1.00 98.88 294 ASN A C 1
ATOM 2176 O O . ASN A 1 294 ? 4.541 2.765 -0.221 1.00 98.88 294 ASN A O 1
ATOM 2180 N N . THR A 1 295 ? 3.917 1.780 1.692 1.00 98.88 295 THR A N 1
ATOM 2181 C CA . THR A 1 295 ? 2.833 0.977 1.110 1.00 98.88 295 THR A CA 1
ATOM 2182 C C . THR A 1 295 ? 1.671 1.898 0.745 1.00 98.88 295 THR A C 1
ATOM 2184 O O . THR A 1 295 ? 1.117 2.575 1.614 1.00 98.88 295 THR A O 1
ATOM 2187 N N . SER A 1 296 ? 1.318 1.947 -0.540 1.00 98.38 296 SER A N 1
ATOM 2188 C CA . SER A 1 296 ? 0.403 2.949 -1.106 1.00 98.38 296 SER A CA 1
ATOM 2189 C C . SER A 1 296 ? -0.602 2.329 -2.089 1.00 98.38 296 SER A C 1
ATOM 2191 O O . SER A 1 296 ? -0.553 1.131 -2.364 1.00 98.38 296 SER A O 1
ATOM 2193 N N . ALA A 1 297 ? -1.562 3.123 -2.578 1.00 98.56 297 ALA A N 1
ATOM 2194 C CA . ALA A 1 297 ? -2.599 2.644 -3.495 1.00 98.56 297 ALA A CA 1
ATOM 2195 C C . ALA A 1 297 ? -3.069 3.723 -4.481 1.00 98.56 297 ALA A C 1
ATOM 2197 O O . ALA A 1 297 ? -2.645 3.727 -5.632 1.00 98.56 297 ALA A O 1
ATOM 2198 N N . PHE A 1 298 ? -3.934 4.653 -4.066 1.00 98.56 298 PHE A N 1
ATOM 2199 C CA . PHE A 1 298 ? -4.430 5.687 -4.973 1.00 98.56 298 PHE A CA 1
ATOM 2200 C C . PHE A 1 298 ? -3.408 6.806 -5.239 1.00 98.56 298 PHE A C 1
ATOM 2202 O O . PHE A 1 298 ? -2.959 7.485 -4.316 1.00 98.56 298 PHE A O 1
ATOM 2209 N N . CYS A 1 299 ? -3.117 7.034 -6.521 1.00 97.75 299 CYS A N 1
ATOM 2210 C CA . CYS A 1 299 ? -2.391 8.196 -7.035 1.00 97.75 299 CYS A CA 1
ATOM 2211 C C . CYS A 1 299 ? -2.825 8.462 -8.482 1.00 97.75 299 CYS A C 1
ATOM 2213 O O . CYS A 1 299 ? -2.625 7.611 -9.352 1.00 97.75 299 CYS A O 1
ATOM 2215 N N . TYR A 1 300 ? -3.434 9.619 -8.761 1.00 96.44 300 TYR A N 1
ATOM 2216 C CA . TYR A 1 30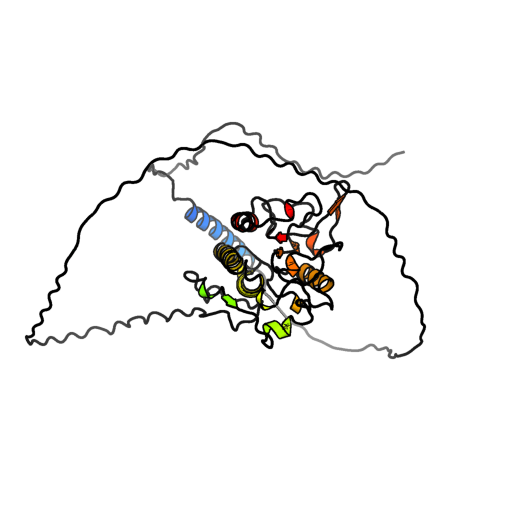0 ? -3.871 9.971 -10.111 1.00 96.44 300 TYR A CA 1
ATOM 2217 C C . TYR A 1 300 ? -2.687 10.377 -11.004 1.00 96.44 300 TYR A C 1
ATOM 2219 O O . TYR A 1 300 ? -2.261 11.532 -11.033 1.00 96.44 300 TYR A O 1
ATOM 2227 N N . ARG A 1 301 ? -2.159 9.397 -11.745 1.00 93.00 301 ARG A N 1
ATOM 2228 C CA . ARG A 1 301 ? -1.061 9.539 -12.711 1.00 93.00 301 ARG A CA 1
ATOM 2229 C C . ARG A 1 301 ? -1.164 8.548 -13.877 1.00 93.00 301 ARG A C 1
ATOM 2231 O O . ARG A 1 301 ? -1.940 7.587 -13.842 1.00 93.00 301 ARG A O 1
ATOM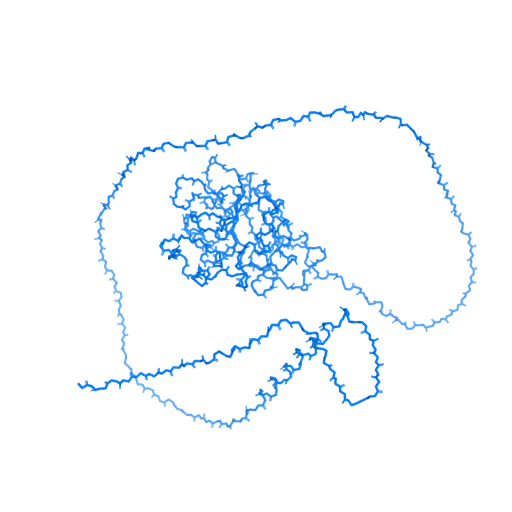 2238 N N . LYS A 1 302 ? -0.343 8.753 -14.911 1.00 86.06 302 LYS A N 1
ATOM 2239 C CA . LYS A 1 302 ? -0.134 7.749 -15.968 1.00 86.06 302 LYS A CA 1
ATOM 2240 C C . LYS A 1 302 ? 0.718 6.584 -15.446 1.00 86.06 302 LYS A C 1
ATOM 2242 O O . LYS A 1 302 ? 1.353 6.675 -14.395 1.00 86.06 302 LYS A O 1
ATOM 2247 N N . ALA A 1 303 ? 0.703 5.468 -16.166 1.00 78.94 303 ALA A N 1
ATOM 2248 C CA . ALA A 1 303 ? 1.636 4.377 -15.922 1.00 78.94 303 ALA A CA 1
ATOM 2249 C C . ALA A 1 303 ? 3.079 4.821 -16.229 1.00 78.94 303 ALA A C 1
ATOM 2251 O O . ALA A 1 303 ? 3.313 5.680 -17.084 1.00 78.94 303 ALA A O 1
ATOM 2252 N N . SER A 1 304 ? 4.051 4.224 -15.541 1.00 74.31 304 SER A N 1
ATOM 2253 C CA . SER A 1 304 ? 5.476 4.485 -15.762 1.00 74.31 304 SER A CA 1
ATOM 2254 C C . SER A 1 304 ? 5.865 4.071 -17.189 1.00 74.31 304 SER A C 1
ATOM 2256 O O . SER A 1 304 ? 5.555 2.963 -17.618 1.00 74.31 304 SER A O 1
ATOM 2258 N N . GLY A 1 305 ? 6.495 4.973 -17.950 1.00 67.69 305 GLY A N 1
ATOM 2259 C CA . GLY A 1 305 ? 6.708 4.812 -19.400 1.00 67.69 305 GLY A CA 1
ATOM 2260 C C . GLY A 1 305 ? 5.602 5.412 -20.287 1.00 67.69 305 GLY A C 1
ATOM 2261 O O . GLY A 1 305 ? 5.803 5.566 -21.488 1.00 67.69 305 GLY A O 1
ATOM 2262 N N . GLY A 1 306 ? 4.477 5.844 -19.709 1.00 72.75 306 GLY A N 1
ATOM 2263 C CA . GLY A 1 306 ? 3.444 6.622 -20.394 1.00 72.75 306 GLY A CA 1
ATOM 2264 C C . GLY A 1 306 ? 2.362 5.793 -21.093 1.00 72.75 306 GLY A C 1
ATOM 2265 O O . GLY A 1 306 ? 2.021 4.686 -20.681 1.00 72.75 306 GLY A O 1
ATOM 2266 N N . GLY A 1 307 ? 1.750 6.387 -22.124 1.00 71.06 307 GLY A N 1
ATOM 2267 C CA . GLY A 1 307 ? 0.592 5.830 -22.832 1.00 71.06 307 GLY A CA 1
ATOM 2268 C C . GLY A 1 307 ? -0.681 5.814 -21.979 1.00 71.06 307 GLY A C 1
ATOM 2269 O O . GLY A 1 307 ? -1.526 6.700 -22.105 1.00 71.06 307 GLY A O 1
ATOM 2270 N N . ASN A 1 308 ? -0.793 4.820 -21.099 1.00 84.69 308 ASN A N 1
ATOM 2271 C CA . ASN A 1 308 ? -2.015 4.461 -20.379 1.00 84.69 308 ASN A CA 1
ATOM 2272 C C . ASN A 1 308 ? -2.129 5.095 -18.981 1.00 84.69 308 ASN A C 1
ATOM 2274 O O . ASN A 1 308 ? -1.149 5.538 -18.378 1.00 84.69 308 ASN A O 1
ATOM 2278 N N . LEU A 1 309 ? -3.353 5.112 -18.449 1.00 89.12 309 LEU A N 1
ATOM 2279 C CA . LEU A 1 309 ? -3.641 5.493 -17.065 1.00 89.12 309 LEU A CA 1
ATOM 2280 C C . LEU A 1 309 ? -3.205 4.372 -16.101 1.00 89.12 309 LEU A C 1
ATOM 2282 O O . LEU A 1 309 ? -3.430 3.196 -16.384 1.00 89.12 309 LEU A O 1
ATOM 2286 N N . SER A 1 310 ? -2.601 4.718 -14.960 1.00 91.88 310 SER A N 1
ATOM 2287 C CA . SER A 1 310 ? -2.187 3.721 -13.962 1.00 91.88 310 SER A CA 1
ATOM 2288 C C . SER A 1 310 ? -3.394 3.094 -13.246 1.00 91.88 310 SER A C 1
ATOM 2290 O O . SER A 1 310 ? -4.379 3.778 -12.965 1.00 91.88 310 SER A O 1
ATOM 2292 N N . LYS A 1 311 ? -3.320 1.816 -12.846 1.00 96.38 311 LYS A N 1
ATOM 2293 C CA . LYS A 1 311 ? -4.340 1.208 -11.964 1.00 96.38 311 LYS A CA 1
ATOM 2294 C C . LYS A 1 311 ? -4.394 1.877 -10.581 1.00 96.38 311 LYS A C 1
ATOM 2296 O O . LYS A 1 311 ? -5.466 1.916 -9.972 1.00 96.38 311 LYS A O 1
ATOM 2301 N N . HIS A 1 312 ? -3.297 2.502 -10.143 1.00 97.50 312 HIS A N 1
ATOM 2302 C CA . HIS A 1 312 ? -3.252 3.378 -8.965 1.00 97.50 312 HIS A CA 1
ATOM 2303 C C . HIS A 1 312 ? -4.187 4.582 -9.122 1.00 97.50 312 HIS A C 1
ATOM 2305 O O . HIS A 1 312 ? -4.936 4.917 -8.207 1.00 97.50 312 HIS A O 1
ATOM 2311 N N . ALA A 1 313 ? -4.263 5.163 -10.321 1.00 97.31 313 ALA A N 1
ATOM 2312 C CA . ALA A 1 313 ? -5.154 6.282 -10.624 1.00 97.31 313 ALA A CA 1
ATOM 2313 C C . ALA A 1 313 ? -6.641 5.896 -10.660 1.00 97.31 313 ALA A C 1
ATOM 2315 O O . ALA A 1 313 ? -7.496 6.774 -10.713 1.00 97.31 313 ALA A O 1
ATOM 2316 N N . LEU A 1 314 ? -6.963 4.599 -10.595 1.00 97.38 314 LEU A N 1
ATOM 2317 C CA . LEU A 1 314 ? -8.325 4.088 -10.423 1.00 97.38 314 LEU A CA 1
ATOM 2318 C C . LEU A 1 314 ? -8.592 3.571 -8.997 1.00 97.38 314 LEU A C 1
ATOM 2320 O O . LEU A 1 314 ? -9.713 3.148 -8.706 1.00 97.38 314 LEU A O 1
ATOM 2324 N N . GLY A 1 315 ? -7.586 3.573 -8.114 1.00 97.94 315 GLY A N 1
ATOM 2325 C CA . GLY A 1 315 ? -7.648 2.944 -6.791 1.00 97.94 315 GLY A CA 1
ATOM 2326 C C . GLY A 1 315 ? -7.794 1.417 -6.856 1.00 97.94 315 GLY A C 1
ATOM 2327 O O . GLY A 1 315 ? -8.417 0.831 -5.971 1.00 97.94 315 GLY A O 1
ATOM 2328 N N . LEU A 1 316 ? -7.296 0.792 -7.930 1.00 98.31 316 LEU A N 1
ATOM 2329 C CA . LEU A 1 316 ? -7.386 -0.649 -8.220 1.00 98.31 316 LEU A CA 1
ATOM 2330 C C . LEU A 1 316 ? -6.017 -1.351 -8.196 1.00 98.31 316 LEU A C 1
ATOM 2332 O O . LEU A 1 316 ? -5.906 -2.487 -8.659 1.00 98.31 316 LEU A O 1
ATOM 2336 N N . ALA A 1 317 ? -4.995 -0.670 -7.677 1.00 98.44 317 ALA A N 1
ATOM 2337 C CA . ALA A 1 317 ? -3.674 -1.219 -7.413 1.00 98.44 317 ALA A CA 1
ATOM 2338 C C . ALA A 1 317 ? -3.171 -0.823 -6.018 1.00 98.44 317 ALA A C 1
ATOM 2340 O O . ALA A 1 317 ? -3.619 0.184 -5.464 1.00 98.44 317 ALA A O 1
ATOM 2341 N N . ILE A 1 318 ? -2.276 -1.643 -5.467 1.00 98.81 318 ILE A N 1
ATOM 2342 C CA . ILE A 1 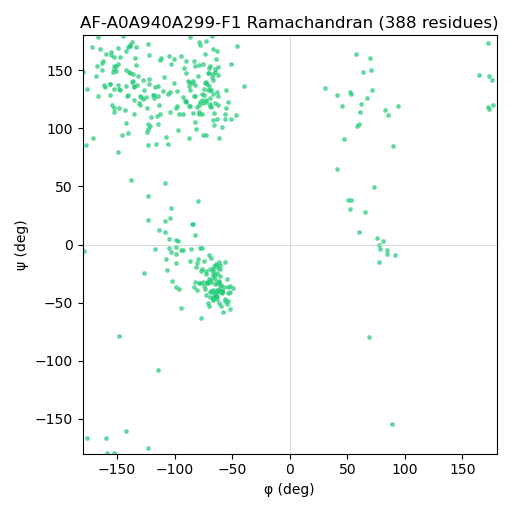318 ? -1.629 -1.491 -4.160 1.00 98.81 318 ILE A CA 1
ATOM 2343 C C . ILE A 1 318 ? -0.162 -1.908 -4.311 1.00 98.81 318 ILE A C 1
ATOM 2345 O O . ILE A 1 318 ? 0.103 -3.014 -4.781 1.00 98.81 318 ILE A O 1
ATOM 2349 N N . ASP A 1 319 ? 0.760 -1.058 -3.861 1.00 98.81 319 ASP A N 1
ATOM 2350 C CA . ASP A 1 319 ? 2.194 -1.362 -3.770 1.00 98.81 319 ASP A CA 1
ATOM 2351 C C . ASP A 1 319 ? 2.568 -1.642 -2.313 1.00 98.81 319 ASP A C 1
ATOM 2353 O O . ASP A 1 319 ? 2.207 -0.859 -1.433 1.00 98.81 319 ASP A O 1
ATOM 2357 N N . ILE A 1 320 ? 3.279 -2.744 -2.042 1.00 98.81 320 ILE A N 1
ATOM 2358 C CA . ILE A 1 320 ? 3.648 -3.184 -0.683 1.00 98.81 320 ILE A CA 1
ATOM 2359 C C . ILE A 1 320 ? 5.167 -3.216 -0.496 1.00 98.81 320 ILE A C 1
ATOM 2361 O O . ILE A 1 320 ? 5.873 -3.904 -1.232 1.00 98.81 320 ILE A O 1
ATOM 2365 N N . ASN A 1 321 ? 5.642 -2.533 0.552 1.00 98.69 321 ASN A N 1
ATOM 2366 C CA . ASN A 1 321 ? 7.059 -2.402 0.930 1.00 98.69 321 ASN A CA 1
ATOM 2367 C C . ASN A 1 321 ? 7.988 -2.192 -0.293 1.00 98.69 321 ASN A C 1
ATOM 2369 O O . ASN A 1 321 ? 8.791 -3.085 -0.595 1.00 98.69 321 ASN A O 1
ATOM 2373 N N . PRO A 1 322 ? 7.863 -1.059 -1.019 1.00 98.38 322 PRO A N 1
ATOM 2374 C CA . PRO A 1 322 ? 8.567 -0.807 -2.281 1.00 98.38 322 PRO A CA 1
ATOM 2375 C C . PRO A 1 322 ? 10.078 -1.073 -2.269 1.00 98.38 322 PRO A C 1
ATOM 2377 O O . PRO A 1 322 ? 10.613 -1.611 -3.235 1.00 98.38 322 PRO A O 1
ATOM 2380 N N . GLN A 1 323 ? 10.769 -0.773 -1.165 1.00 97.88 323 GLN A N 1
ATOM 2381 C CA . GLN A 1 323 ? 12.215 -0.989 -1.037 1.00 97.88 323 GLN A CA 1
ATOM 2382 C C . GLN A 1 323 ? 12.582 -2.480 -1.087 1.00 97.88 323 GLN A C 1
ATOM 2384 O O . GLN A 1 323 ? 13.545 -2.867 -1.741 1.00 97.88 323 GLN A O 1
ATOM 2389 N N . GLN A 1 324 ? 11.807 -3.333 -0.411 1.00 98.06 324 GLN A N 1
ATOM 2390 C CA . GLN A 1 324 ? 12.010 -4.786 -0.417 1.00 98.06 324 GLN A CA 1
ATOM 2391 C C . GLN A 1 324 ? 11.448 -5.438 -1.688 1.00 98.06 324 GLN A C 1
ATOM 2393 O O . GLN A 1 324 ? 11.706 -6.612 -1.968 1.00 98.06 324 GLN A O 1
ATOM 2398 N N . ASN A 1 325 ? 10.661 -4.697 -2.470 1.00 98.19 325 ASN A N 1
ATOM 2399 C CA . ASN A 1 325 ? 9.892 -5.203 -3.598 1.00 98.19 325 ASN A CA 1
ATOM 2400 C C . ASN A 1 325 ? 9.942 -4.255 -4.816 1.00 98.19 325 ASN A C 1
ATOM 2402 O O . ASN A 1 325 ? 8.897 -3.869 -5.331 1.00 98.19 325 ASN A O 1
ATOM 2406 N N . PRO A 1 326 ? 11.135 -3.899 -5.322 1.00 97.31 326 PRO A N 1
ATOM 2407 C CA . PRO A 1 326 ? 11.277 -2.854 -6.332 1.00 97.31 326 PRO A CA 1
ATOM 2408 C C . PRO A 1 326 ? 10.606 -3.169 -7.677 1.00 97.31 326 PRO A C 1
ATOM 2410 O O . PRO A 1 326 ? 10.422 -4.327 -8.067 1.00 97.31 326 PRO A O 1
ATOM 2413 N N . TYR A 1 327 ? 10.346 -2.107 -8.439 1.00 96.56 327 TYR A N 1
ATOM 2414 C CA . TYR A 1 327 ? 10.192 -2.171 -9.891 1.00 96.56 327 TYR A CA 1
ATOM 2415 C C . TYR A 1 327 ? 11.566 -2.403 -10.543 1.00 96.56 327 TYR A C 1
ATOM 2417 O O . TYR A 1 327 ? 12.501 -1.619 -10.355 1.00 96.56 327 TYR A O 1
ATOM 2425 N N . VAL A 1 328 ? 11.698 -3.478 -11.324 1.00 95.94 328 VAL A N 1
ATOM 2426 C CA . VAL A 1 328 ? 12.952 -3.920 -11.949 1.00 95.94 328 VAL A CA 1
ATOM 2427 C C . VAL A 1 328 ? 12.727 -4.301 -13.413 1.00 95.94 328 VAL A C 1
ATOM 2429 O O . VAL A 1 328 ? 11.809 -5.042 -13.759 1.00 95.94 328 VAL A O 1
ATOM 2432 N N . THR A 1 329 ? 13.624 -3.867 -14.292 1.00 94.69 329 THR A N 1
ATOM 2433 C CA . THR A 1 329 ? 13.774 -4.429 -15.645 1.00 94.69 329 THR A CA 1
ATOM 2434 C C . THR A 1 329 ? 15.071 -5.226 -15.724 1.00 94.69 329 THR A C 1
ATOM 2436 O O . THR A 1 329 ? 16.066 -4.845 -15.116 1.00 94.69 329 THR A O 1
ATOM 2439 N N . TYR A 1 330 ? 15.081 -6.330 -16.470 1.00 92.00 330 TYR A N 1
ATOM 2440 C CA . TYR A 1 330 ? 16.283 -7.144 -16.668 1.00 92.00 330 TYR A CA 1
ATOM 2441 C C . TYR A 1 330 ? 16.693 -7.089 -18.142 1.00 92.00 330 TYR A C 1
ATOM 2443 O O . TYR A 1 330 ? 15.878 -7.349 -19.025 1.00 92.00 330 TYR A O 1
ATOM 2451 N N . LYS A 1 331 ? 17.959 -6.760 -18.414 1.00 90.44 331 LYS A N 1
ATOM 2452 C CA . LYS A 1 331 ? 18.563 -6.809 -19.751 1.00 90.44 331 LYS A CA 1
ATOM 2453 C C . LYS A 1 331 ? 19.888 -7.562 -19.680 1.00 90.44 331 LYS A C 1
ATOM 2455 O O . LYS A 1 331 ? 20.741 -7.234 -18.863 1.00 90.44 331 LYS A O 1
ATOM 2460 N N . ASP A 1 332 ? 20.059 -8.558 -20.546 1.00 89.06 332 ASP A N 1
ATOM 2461 C CA . ASP A 1 332 ? 21.274 -9.382 -20.639 1.00 89.06 332 ASP A CA 1
ATOM 2462 C C . ASP A 1 332 ? 21.666 -10.006 -19.278 1.00 89.06 332 ASP A C 1
ATOM 2464 O O . ASP A 1 332 ? 22.833 -10.045 -18.891 1.00 89.06 332 ASP A O 1
ATOM 2468 N N . GLY A 1 333 ? 20.653 -10.422 -18.505 1.00 85.31 333 GLY A N 1
ATOM 2469 C CA . GLY A 1 333 ? 20.775 -10.927 -17.130 1.00 85.31 333 GLY A CA 1
ATOM 2470 C C . GLY A 1 333 ? 20.978 -9.854 -16.050 1.00 85.31 333 GLY A C 1
ATOM 2471 O O . GLY A 1 333 ? 20.766 -10.138 -14.876 1.00 85.31 333 GLY A O 1
ATOM 2472 N N . LYS A 1 334 ? 21.334 -8.619 -16.418 1.00 90.50 334 LYS A N 1
ATOM 2473 C CA . LYS A 1 334 ? 21.582 -7.514 -15.482 1.00 90.50 334 LYS A CA 1
ATOM 2474 C C . LYS A 1 334 ? 20.293 -6.776 -15.150 1.00 90.50 334 LYS A C 1
ATOM 2476 O O . LYS A 1 334 ? 19.530 -6.412 -16.047 1.00 90.50 334 LYS A O 1
ATOM 2481 N N . ALA A 1 335 ? 20.075 -6.519 -13.868 1.00 94.00 335 ALA A N 1
ATOM 2482 C CA . ALA A 1 335 ? 18.952 -5.724 -13.403 1.00 94.00 335 ALA A CA 1
ATOM 2483 C C . ALA A 1 335 ? 19.152 -4.217 -13.648 1.00 94.00 335 ALA A C 1
ATOM 2485 O O . ALA A 1 335 ? 20.274 -3.715 -13.729 1.00 94.00 335 ALA A O 1
ATOM 2486 N N . LYS A 1 336 ? 18.033 -3.498 -13.730 1.00 95.00 336 LYS A N 1
ATOM 2487 C CA . LYS A 1 336 ? 17.922 -2.039 -13.726 1.00 95.00 336 LYS A CA 1
ATOM 2488 C C . LYS A 1 336 ? 16.692 -1.632 -12.923 1.00 95.00 336 LYS A C 1
ATOM 2490 O O . LYS A 1 336 ? 15.587 -2.095 -13.207 1.00 95.00 336 LYS A O 1
ATOM 2495 N N . PHE A 1 337 ? 16.902 -0.742 -11.970 1.00 94.69 337 PHE A N 1
ATOM 2496 C CA . PHE A 1 337 ? 15.924 -0.183 -11.041 1.00 94.69 337 PHE A CA 1
ATOM 2497 C C . PHE A 1 337 ? 16.267 1.302 -10.829 1.00 94.69 337 PHE A C 1
ATOM 2499 O O . PHE A 1 337 ? 17.338 1.742 -11.249 1.00 94.69 337 PHE A O 1
ATOM 2506 N N . SER A 1 338 ? 15.355 2.078 -10.241 1.00 93.56 338 SER A N 1
ATOM 2507 C CA . SER A 1 338 ? 15.528 3.536 -10.073 1.00 93.56 338 SER A CA 1
ATOM 2508 C C . SER A 1 338 ? 15.803 3.984 -8.638 1.00 93.56 338 SER A C 1
ATOM 2510 O O . SER A 1 338 ? 16.199 5.125 -8.440 1.00 93.56 338 SER A O 1
ATOM 2512 N N . HIS A 1 339 ? 15.609 3.105 -7.655 1.00 95.56 339 HIS A N 1
ATOM 2513 C CA . HIS A 1 339 ? 15.681 3.442 -6.235 1.00 95.56 339 HIS A CA 1
ATOM 2514 C C . HIS A 1 339 ? 16.859 2.711 -5.587 1.00 95.56 339 HIS A C 1
ATOM 2516 O O . HIS A 1 339 ? 16.796 1.504 -5.352 1.00 95.56 339 HIS A O 1
ATOM 2522 N N . ASP A 1 340 ? 17.951 3.433 -5.322 1.00 94.75 340 ASP A N 1
ATOM 2523 C CA . ASP A 1 340 ? 19.204 2.853 -4.811 1.00 94.75 340 ASP A CA 1
ATOM 2524 C C . ASP A 1 340 ? 19.026 2.152 -3.452 1.00 94.75 340 ASP A C 1
ATOM 2526 O O . ASP A 1 340 ? 19.715 1.177 -3.155 1.00 94.75 340 ASP A O 1
ATOM 2530 N N . ASN A 1 341 ? 18.043 2.589 -2.652 1.00 94.44 341 ASN A N 1
ATOM 2531 C CA . ASN A 1 341 ? 17.683 1.972 -1.372 1.00 94.44 341 ASN A CA 1
ATOM 2532 C C . ASN A 1 341 ? 17.224 0.501 -1.496 1.00 94.44 341 ASN A C 1
ATOM 2534 O O . ASN A 1 341 ? 17.203 -0.209 -0.490 1.00 94.44 341 ASN A O 1
ATOM 2538 N N . ALA A 1 342 ? 16.856 0.048 -2.699 1.00 95.56 342 ALA A N 1
ATOM 2539 C CA . ALA A 1 342 ? 16.319 -1.278 -2.975 1.00 95.56 342 ALA A CA 1
ATOM 2540 C C . ALA A 1 342 ? 17.364 -2.277 -3.508 1.00 95.56 342 ALA A C 1
ATOM 2542 O O . ALA A 1 342 ? 17.018 -3.435 -3.741 1.00 95.56 342 ALA A O 1
ATOM 2543 N N . ALA A 1 343 ? 18.623 -1.858 -3.708 1.00 93.94 343 ALA A N 1
ATOM 2544 C CA . ALA A 1 343 ? 19.655 -2.647 -4.393 1.00 93.94 343 ALA A CA 1
ATOM 2545 C C . ALA A 1 343 ? 19.835 -4.074 -3.831 1.00 93.94 343 ALA A C 1
ATOM 2547 O O . ALA A 1 343 ? 19.924 -5.030 -4.604 1.00 93.94 343 ALA A O 1
ATOM 2548 N N . ASP A 1 344 ? 19.795 -4.232 -2.504 1.00 93.12 344 ASP A N 1
ATOM 2549 C CA . ASP A 1 344 ? 19.950 -5.523 -1.813 1.00 93.12 344 ASP A CA 1
ATOM 2550 C C . ASP A 1 344 ? 18.830 -6.543 -2.128 1.00 93.12 344 ASP A C 1
ATOM 2552 O O . ASP A 1 344 ? 18.999 -7.739 -1.900 1.00 93.12 344 ASP A O 1
ATOM 2556 N N . TYR A 1 345 ? 17.694 -6.098 -2.681 1.00 93.88 345 TYR A N 1
ATOM 2557 C CA . TYR A 1 345 ? 16.488 -6.909 -2.922 1.00 93.88 345 TYR A CA 1
ATOM 2558 C C . TYR A 1 345 ? 16.243 -7.224 -4.410 1.00 93.88 345 TYR A C 1
ATOM 2560 O O . TYR A 1 345 ? 15.156 -7.678 -4.790 1.00 93.88 345 TYR A O 1
ATOM 2568 N N . VAL A 1 346 ? 17.228 -6.942 -5.268 1.00 91.06 346 VAL A N 1
ATOM 2569 C CA . VAL A 1 346 ? 17.116 -7.022 -6.735 1.00 91.06 346 VAL A CA 1
ATOM 2570 C C . VAL A 1 346 ? 17.683 -8.325 -7.313 1.00 91.06 346 VAL A C 1
ATOM 2572 O O . VAL A 1 346 ? 17.120 -8.854 -8.279 1.00 91.06 346 VAL A O 1
ATOM 2575 N N . GLU A 1 347 ? 18.775 -8.839 -6.735 1.00 85.50 347 GLU A N 1
ATOM 2576 C CA . GLU A 1 347 ? 19.440 -10.075 -7.179 1.00 85.50 347 GLU A CA 1
ATOM 2577 C C . GLU A 1 347 ? 18.963 -11.308 -6.397 1.00 85.50 347 GLU A C 1
ATOM 2579 O O . GLU A 1 347 ? 18.475 -12.259 -7.011 1.00 85.50 347 GLU A O 1
ATOM 2584 N N . ASP A 1 348 ? 19.041 -11.294 -5.059 1.00 83.88 348 ASP A N 1
ATOM 2585 C CA . ASP A 1 348 ? 18.505 -12.375 -4.222 1.00 83.88 348 ASP A CA 1
ATOM 2586 C C . ASP A 1 348 ? 17.062 -12.070 -3.791 1.00 83.88 348 ASP A C 1
ATOM 2588 O O . ASP A 1 348 ? 16.785 -11.153 -3.016 1.00 83.88 348 ASP A O 1
ATOM 2592 N N . ARG A 1 349 ? 16.127 -12.873 -4.306 1.00 89.25 349 ARG A N 1
ATOM 2593 C CA . ARG A 1 349 ? 14.706 -12.859 -3.929 1.00 89.25 349 ARG A CA 1
ATOM 2594 C C . ARG A 1 349 ? 14.240 -14.230 -3.433 1.00 89.25 349 ARG A C 1
ATOM 2596 O O . ARG A 1 349 ? 13.161 -14.702 -3.801 1.00 89.25 349 ARG A O 1
ATOM 2603 N N . SER A 1 350 ? 15.082 -14.876 -2.624 1.00 84.81 350 SER A N 1
ATOM 2604 C CA . SER A 1 350 ? 14.739 -16.049 -1.815 1.00 84.81 350 SER A CA 1
ATOM 2605 C C . SER A 1 350 ? 13.469 -15.829 -0.977 1.00 84.81 350 SER A C 1
ATOM 2607 O O . SER A 1 350 ? 13.110 -14.701 -0.636 1.00 84.81 350 SER A O 1
ATOM 2609 N N . SER A 1 351 ? 12.791 -16.922 -0.611 1.00 82.06 351 SER A N 1
ATOM 2610 C CA . SER A 1 351 ? 11.648 -16.911 0.318 1.00 82.06 351 SER A CA 1
ATOM 2611 C C . SER A 1 351 ? 12.003 -16.432 1.724 1.00 82.06 351 SER A C 1
ATOM 2613 O O . SER A 1 351 ? 11.110 -16.050 2.478 1.00 82.06 351 SER A O 1
ATOM 2615 N N . ASP A 1 352 ? 13.288 -16.488 2.066 1.00 87.00 352 ASP A N 1
ATOM 2616 C CA . ASP A 1 352 ? 13.785 -16.325 3.430 1.00 87.00 352 ASP A CA 1
ATOM 2617 C C . ASP A 1 352 ? 14.305 -14.894 3.678 1.00 87.00 352 ASP A C 1
ATOM 2619 O O . ASP A 1 352 ? 14.599 -14.522 4.815 1.00 87.00 352 ASP A O 1
ATOM 2623 N N . THR A 1 353 ? 14.389 -14.071 2.625 1.00 92.12 353 THR A N 1
ATOM 2624 C CA . THR A 1 353 ? 14.776 -12.658 2.706 1.00 92.12 353 THR A CA 1
ATOM 2625 C C . THR A 1 353 ? 13.627 -11.838 3.324 1.00 92.12 353 THR A C 1
ATOM 2627 O O . THR A 1 353 ? 12.505 -11.883 2.810 1.00 92.12 353 THR A O 1
ATOM 2630 N N . PRO A 1 354 ? 13.848 -11.075 4.415 1.00 92.38 354 PRO A N 1
ATOM 2631 C CA . PRO A 1 354 ? 12.768 -10.389 5.125 1.00 92.38 354 PRO A CA 1
ATOM 2632 C C . PRO A 1 354 ? 11.918 -9.458 4.248 1.00 92.38 354 PRO A C 1
ATOM 2634 O O . PRO A 1 354 ? 12.431 -8.632 3.497 1.00 92.38 354 PRO A O 1
ATOM 2637 N N . HIS A 1 355 ? 10.594 -9.582 4.387 1.00 95.81 355 HIS A N 1
ATOM 2638 C CA . HIS A 1 355 ? 9.563 -8.771 3.712 1.00 95.81 355 HIS A CA 1
ATOM 2639 C C . HIS A 1 355 ? 9.571 -8.824 2.163 1.00 95.81 355 HIS A C 1
ATOM 2641 O O . HIS A 1 355 ? 8.849 -8.059 1.514 1.00 95.81 355 HIS A O 1
ATOM 2647 N N . VAL A 1 356 ? 10.335 -9.749 1.569 1.00 97.06 356 VAL A N 1
ATOM 2648 C CA . VAL A 1 356 ? 10.387 -9.999 0.122 1.00 97.06 356 VAL A CA 1
ATOM 2649 C C . VAL A 1 356 ? 9.182 -10.827 -0.320 1.00 97.06 356 VAL A C 1
ATOM 2651 O O . VAL A 1 356 ? 8.974 -11.970 0.089 1.00 97.06 356 VAL A O 1
ATOM 2654 N N . ILE A 1 357 ? 8.388 -10.259 -1.222 1.00 97.94 357 ILE A N 1
ATOM 2655 C CA . ILE A 1 357 ? 7.220 -10.912 -1.801 1.00 97.94 357 ILE A CA 1
ATOM 2656 C C . ILE A 1 357 ? 7.686 -11.908 -2.866 1.00 97.94 357 ILE A C 1
ATOM 2658 O O . ILE A 1 357 ? 8.365 -11.568 -3.843 1.00 97.94 357 ILE A O 1
ATOM 2662 N N . THR A 1 358 ? 7.288 -13.160 -2.652 1.00 96.88 358 THR A N 1
ATOM 2663 C CA . THR A 1 358 ? 7.564 -14.342 -3.476 1.00 96.88 358 THR A CA 1
ATOM 2664 C C . THR A 1 358 ? 6.267 -15.134 -3.677 1.00 96.88 358 THR A C 1
ATOM 2666 O O . THR A 1 358 ? 5.281 -14.903 -2.979 1.00 96.88 358 THR A O 1
ATOM 2669 N N . LYS A 1 359 ? 6.235 -16.137 -4.568 1.00 96.56 359 LYS A N 1
ATOM 2670 C CA . LYS A 1 359 ? 5.037 -17.000 -4.716 1.00 96.56 359 LYS A CA 1
ATOM 2671 C C . LYS A 1 359 ? 4.721 -17.839 -3.461 1.00 96.56 359 LYS A C 1
ATOM 2673 O O . LYS A 1 359 ? 3.609 -18.338 -3.297 1.00 96.56 359 LYS A O 1
ATOM 2678 N N . SER A 1 360 ? 5.695 -17.987 -2.566 1.00 95.44 360 SER A N 1
ATOM 2679 C CA . SER A 1 360 ? 5.563 -18.590 -1.237 1.00 95.44 360 SER A CA 1
ATOM 2680 C C . SER A 1 360 ? 4.997 -17.635 -0.178 1.00 95.44 360 SER A C 1
ATOM 2682 O O . SER A 1 360 ? 4.490 -18.123 0.835 1.00 95.44 360 SER A O 1
ATOM 2684 N N . ASP A 1 361 ? 5.048 -16.320 -0.400 1.00 97.50 361 ASP A N 1
ATOM 2685 C CA . ASP A 1 361 ? 4.714 -15.309 0.604 1.00 97.50 361 ASP A CA 1
ATOM 2686 C C . ASP A 1 361 ? 3.212 -15.250 0.960 1.00 97.50 361 ASP A C 1
ATOM 2688 O O . ASP A 1 361 ? 2.326 -15.600 0.172 1.00 97.50 361 ASP A O 1
ATOM 2692 N N . ARG A 1 362 ? 2.929 -14.789 2.183 1.00 96.44 362 ARG A N 1
ATOM 2693 C CA . ARG A 1 362 ? 1.589 -14.612 2.742 1.00 96.44 362 ARG A CA 1
ATOM 2694 C C . ARG A 1 362 ? 0.810 -13.488 2.059 1.00 96.44 362 ARG A C 1
ATOM 2696 O O . ARG A 1 362 ? -0.374 -13.704 1.808 1.00 96.44 362 ARG A O 1
ATOM 2703 N N . ALA A 1 363 ? 1.427 -12.350 1.721 1.00 98.00 363 ALA A N 1
ATOM 2704 C CA . ALA A 1 363 ? 0.725 -11.298 0.985 1.00 98.00 363 ALA A CA 1
ATOM 2705 C C . ALA A 1 363 ? 0.382 -11.777 -0.427 1.00 98.00 363 ALA A C 1
ATOM 2707 O O . ALA A 1 363 ? -0.787 -11.723 -0.802 1.00 98.00 363 ALA A O 1
ATOM 2708 N N . TYR A 1 364 ? 1.337 -12.372 -1.156 1.00 98.44 364 TYR A N 1
ATOM 2709 C CA . TYR A 1 364 ? 1.057 -12.963 -2.471 1.00 98.44 364 TYR A CA 1
ATOM 2710 C C . TYR A 1 364 ? -0.133 -13.932 -2.430 1.00 98.44 364 TYR A C 1
ATOM 2712 O O . TYR A 1 364 ? -1.105 -13.743 -3.160 1.00 98.44 364 TYR A O 1
ATOM 2720 N N . LYS A 1 365 ? -0.097 -14.945 -1.553 1.00 98.25 365 LYS A N 1
ATOM 2721 C CA . LYS A 1 365 ? -1.167 -15.954 -1.446 1.00 98.25 365 LYS A CA 1
ATOM 2722 C C . LYS A 1 365 ? -2.528 -15.336 -1.120 1.00 98.25 365 LYS A C 1
ATOM 2724 O O . LYS A 1 365 ? -3.530 -15.750 -1.698 1.00 98.25 365 LYS A O 1
ATOM 2729 N N . LEU A 1 366 ? -2.561 -14.346 -0.230 1.00 98.25 366 LEU A N 1
ATOM 2730 C CA . LEU A 1 366 ? -3.790 -13.683 0.197 1.00 98.25 366 LEU A CA 1
ATOM 2731 C C . LEU A 1 366 ? -4.379 -12.795 -0.910 1.00 98.25 366 LEU A C 1
ATOM 2733 O O . LEU A 1 366 ? -5.539 -12.965 -1.266 1.00 98.25 366 LEU A O 1
ATOM 2737 N N . PHE A 1 367 ? -3.578 -11.923 -1.528 1.00 98.56 367 PHE A N 1
ATOM 2738 C CA . PHE A 1 367 ? -4.017 -11.100 -2.661 1.00 98.56 367 PHE A CA 1
ATOM 2739 C C . PHE A 1 367 ? -4.496 -11.962 -3.843 1.00 98.56 367 PHE A C 1
ATOM 2741 O O . PHE A 1 367 ? -5.537 -11.676 -4.437 1.00 98.56 367 PHE A O 1
ATOM 2748 N N . ARG A 1 368 ? -3.802 -13.074 -4.140 1.00 98.19 368 ARG A N 1
ATOM 2749 C CA . ARG A 1 368 ? -4.240 -14.058 -5.148 1.00 98.19 368 ARG A CA 1
ATOM 2750 C C . ARG A 1 368 ? -5.598 -14.690 -4.826 1.00 98.19 368 ARG A C 1
ATOM 2752 O O . ARG A 1 368 ? -6.344 -14.958 -5.764 1.00 98.19 368 ARG A O 1
ATOM 2759 N N . ALA A 1 369 ? -5.920 -14.929 -3.553 1.00 98.06 369 ALA A N 1
ATOM 2760 C CA . ALA A 1 369 ? -7.209 -15.493 -3.142 1.00 98.06 369 ALA A CA 1
ATOM 2761 C C . ALA A 1 369 ? -8.379 -14.518 -3.375 1.00 98.06 369 ALA A C 1
ATOM 2763 O O . ALA A 1 369 ? -9.461 -14.949 -3.758 1.00 98.06 369 ALA A O 1
ATOM 2764 N N . TYR A 1 370 ? -8.135 -13.209 -3.253 1.00 97.75 370 TYR A N 1
ATOM 2765 C CA . TYR A 1 370 ? -9.076 -12.143 -3.628 1.00 97.75 370 TYR A CA 1
ATOM 2766 C C . TYR A 1 370 ? -9.014 -11.772 -5.129 1.00 97.75 370 TYR A C 1
ATOM 2768 O O . TYR A 1 370 ? -9.448 -10.696 -5.532 1.00 97.75 370 TYR A O 1
ATOM 2776 N N . GLY A 1 371 ? -8.445 -12.634 -5.980 1.00 97.25 371 GLY A N 1
ATOM 2777 C CA . GLY A 1 371 ? -8.426 -12.452 -7.437 1.00 97.25 371 GLY A CA 1
ATOM 2778 C C . GLY A 1 371 ? -7.435 -11.411 -7.977 1.00 97.25 371 GLY A C 1
ATOM 2779 O O . GLY A 1 371 ? -7.422 -11.164 -9.183 1.00 97.25 371 GLY A O 1
ATOM 2780 N N . TRP A 1 372 ? -6.579 -10.816 -7.140 1.00 98.38 372 TRP A N 1
ATOM 2781 C CA . TRP A 1 372 ? -5.598 -9.828 -7.599 1.00 98.38 372 TRP A CA 1
ATOM 2782 C C . TRP A 1 372 ? -4.488 -10.485 -8.436 1.00 98.38 372 TRP A C 1
ATOM 2784 O O . TRP A 1 372 ? -4.054 -11.619 -8.208 1.00 98.38 372 TRP A O 1
ATOM 2794 N N . THR A 1 373 ? -3.973 -9.744 -9.413 1.00 98.12 373 THR A N 1
ATOM 2795 C CA . THR A 1 373 ? -2.738 -10.077 -10.137 1.00 98.12 373 THR A CA 1
ATOM 2796 C C . THR A 1 373 ? -1.528 -9.449 -9.439 1.00 98.12 373 THR A C 1
ATOM 2798 O O . THR A 1 373 ? -1.692 -8.508 -8.669 1.00 98.12 373 THR A O 1
ATOM 2801 N N . TRP A 1 374 ? -0.323 -9.985 -9.671 1.00 98.44 374 TRP A N 1
ATOM 2802 C CA . TRP A 1 374 ? 0.918 -9.545 -9.014 1.00 98.44 374 TRP A CA 1
ATOM 2803 C C . TRP A 1 374 ? 2.016 -9.272 -10.047 1.00 98.44 374 TRP A C 1
ATOM 2805 O O . TRP A 1 374 ? 2.328 -10.158 -10.852 1.00 98.44 374 TRP A O 1
ATOM 2815 N N . GLY A 1 375 ? 2.620 -8.083 -10.010 1.00 97.62 375 GLY A N 1
ATOM 2816 C CA . GLY A 1 375 ? 3.582 -7.606 -11.006 1.00 97.62 375 GLY A CA 1
ATOM 2817 C C . GLY A 1 375 ? 4.902 -8.381 -11.035 1.00 97.62 375 GLY A C 1
ATOM 2818 O O . GLY A 1 375 ? 5.506 -8.551 -12.094 1.00 97.62 375 GLY A O 1
ATOM 2819 N N . GLY A 1 376 ? 5.297 -9.006 -9.921 1.00 96.56 376 GLY A N 1
ATOM 2820 C CA . GLY A 1 376 ? 6.416 -9.955 -9.888 1.00 96.56 376 GLY A CA 1
ATOM 2821 C C . GLY A 1 376 ? 6.211 -11.199 -10.773 1.00 96.56 376 GLY A C 1
ATOM 2822 O O . GLY A 1 376 ? 7.169 -11.914 -11.084 1.00 96.56 376 GLY A O 1
ATOM 2823 N N . SER A 1 377 ? 4.978 -11.462 -11.230 1.00 95.88 377 SER A N 1
ATOM 2824 C CA . SER A 1 377 ? 4.655 -12.539 -12.180 1.00 95.88 377 SER A CA 1
ATOM 2825 C C . SER A 1 377 ? 4.611 -12.113 -13.653 1.00 95.88 377 SER A C 1
ATOM 2827 O O . SER A 1 377 ? 4.482 -12.995 -14.498 1.00 95.88 377 SER A O 1
ATOM 2829 N N . TRP A 1 378 ? 4.756 -10.825 -13.986 1.00 95.31 378 TRP A N 1
ATOM 2830 C CA . TRP A 1 378 ? 4.884 -10.362 -15.378 1.00 95.31 378 TRP A CA 1
ATOM 2831 C C . TRP A 1 378 ? 6.200 -10.840 -16.024 1.00 95.31 378 TRP A C 1
ATOM 2833 O O . TRP A 1 378 ? 7.081 -11.363 -15.337 1.00 95.31 378 TRP A O 1
ATOM 2843 N N . SER A 1 379 ? 6.346 -10.705 -17.344 1.00 92.38 379 SER A N 1
ATOM 2844 C CA . SER A 1 379 ? 7.575 -11.071 -18.067 1.00 92.38 379 SER A CA 1
ATOM 2845 C C . SER A 1 379 ? 8.668 -10.011 -17.881 1.00 92.38 379 SER A C 1
ATOM 2847 O O . SER A 1 379 ? 9.699 -10.289 -17.271 1.00 92.38 379 SER A O 1
ATOM 2849 N N . SER A 1 380 ? 8.411 -8.794 -18.361 1.00 90.25 380 SER A N 1
ATOM 2850 C CA . SER A 1 380 ? 9.178 -7.573 -18.100 1.00 90.25 380 SER A CA 1
ATOM 2851 C C . SER A 1 380 ? 8.261 -6.356 -18.325 1.00 90.25 380 SER A C 1
ATOM 2853 O O . SER A 1 380 ? 7.533 -6.365 -19.319 1.00 90.25 380 SER A O 1
ATOM 2855 N N . PRO A 1 381 ? 8.287 -5.309 -17.477 1.00 93.44 381 PRO A N 1
ATOM 2856 C CA . PRO A 1 381 ? 9.034 -5.205 -16.219 1.00 93.44 381 PRO A CA 1
ATOM 2857 C C . PRO A 1 381 ? 8.580 -6.236 -15.173 1.00 93.44 381 PRO A C 1
ATOM 2859 O O . PRO A 1 381 ? 7.535 -6.870 -15.309 1.00 93.44 381 PRO A O 1
ATOM 2862 N N . LYS A 1 382 ? 9.382 -6.401 -14.123 1.00 95.56 382 LYS A N 1
ATOM 2863 C CA . LYS A 1 382 ? 9.000 -7.055 -12.871 1.00 95.56 382 LYS A CA 1
ATOM 2864 C C . LYS A 1 382 ? 8.638 -5.973 -11.871 1.00 95.56 382 LYS A C 1
ATOM 2866 O O . LYS A 1 382 ? 9.490 -5.163 -11.537 1.00 95.56 382 LYS A O 1
ATOM 2871 N N . ASP A 1 383 ? 7.407 -5.973 -11.384 1.00 97.06 383 ASP A N 1
ATOM 2872 C CA . ASP A 1 383 ? 6.955 -4.988 -10.397 1.00 97.06 383 ASP A CA 1
ATOM 2873 C C . ASP A 1 383 ? 6.593 -5.716 -9.098 1.00 97.06 383 ASP A C 1
ATOM 2875 O O . ASP A 1 383 ? 5.479 -6.216 -8.927 1.00 97.06 383 ASP A O 1
ATOM 2879 N N . TYR A 1 384 ? 7.591 -5.945 -8.237 1.00 98.06 384 TYR A N 1
ATOM 2880 C CA . TYR A 1 384 ? 7.453 -6.904 -7.134 1.00 98.06 384 TYR A CA 1
ATOM 2881 C C . TYR A 1 384 ? 6.547 -6.401 -5.999 1.00 98.06 384 TYR A C 1
ATOM 2883 O O . TYR A 1 384 ? 5.959 -7.215 -5.288 1.00 98.06 384 TYR A O 1
ATOM 2891 N N . GLN A 1 385 ? 6.421 -5.088 -5.834 1.00 98.38 385 GLN A N 1
ATOM 2892 C CA . GLN A 1 385 ? 5.526 -4.414 -4.885 1.00 98.38 385 GLN A CA 1
ATOM 2893 C C . GLN A 1 385 ? 4.055 -4.555 -5.289 1.00 98.38 385 GLN A C 1
ATOM 2895 O O . GLN A 1 385 ? 3.175 -4.579 -4.428 1.00 98.38 385 GLN A O 1
ATOM 2900 N N . HIS A 1 386 ? 3.810 -4.656 -6.596 1.00 98.50 386 HIS A N 1
ATOM 2901 C CA . HIS A 1 386 ? 2.566 -4.239 -7.212 1.00 98.50 386 HIS A CA 1
ATOM 2902 C C . HIS A 1 386 ? 1.529 -5.355 -7.288 1.00 98.50 386 HIS A C 1
ATOM 2904 O O . HIS A 1 386 ? 1.738 -6.390 -7.931 1.00 98.50 386 HIS A O 1
ATOM 2910 N N . PHE A 1 387 ? 0.358 -5.107 -6.713 1.00 98.75 387 PHE A N 1
ATOM 2911 C CA . PHE A 1 387 ? -0.848 -5.893 -6.938 1.00 98.75 387 PHE A CA 1
ATOM 2912 C C . PHE A 1 387 ? -1.900 -5.043 -7.637 1.00 98.75 387 PHE A C 1
ATOM 2914 O O . PHE A 1 387 ? -2.160 -3.924 -7.211 1.00 98.75 387 PHE A O 1
ATOM 2921 N N . GLN A 1 388 ? -2.580 -5.595 -8.646 1.00 97.75 388 GLN A N 1
ATOM 2922 C CA . GLN A 1 388 ? -3.713 -4.930 -9.305 1.00 97.75 388 GLN A CA 1
ATOM 2923 C C . GLN A 1 388 ? -4.866 -5.891 -9.606 1.00 97.75 388 GLN A C 1
ATOM 2925 O O . GLN A 1 388 ? -4.648 -7.059 -9.948 1.00 97.75 388 GLN A O 1
ATOM 2930 N N . LEU A 1 389 ? -6.093 -5.373 -9.563 1.00 93.00 389 LEU A N 1
ATOM 2931 C CA . LEU A 1 389 ? -7.264 -6.031 -10.145 1.00 93.00 389 LEU A CA 1
ATOM 2932 C C . LEU A 1 389 ? -7.427 -5.654 -11.624 1.00 93.00 389 LEU A C 1
ATOM 2934 O O . LEU A 1 389 ? -7.221 -4.500 -12.023 1.00 93.00 389 LEU A O 1
ATOM 2938 N N . SER A 1 390 ? -7.798 -6.650 -12.431 1.00 72.88 390 SER A N 1
ATOM 2939 C CA . SER A 1 390 ? -8.037 -6.537 -13.877 1.00 72.88 390 SER A CA 1
ATOM 2940 C C . SER A 1 390 ? -9.220 -5.630 -14.220 1.00 72.88 390 SER A C 1
ATOM 2942 O O . SER A 1 390 ? -10.223 -5.605 -13.472 1.00 72.88 390 SER A O 1
#

Mean predicted aligned error: 19.08 Å

Foldseek 3Di:
DDDDDDDDDDDDDDDDDDDDDDDDDDDDDDDDDDDDDDDDPPPPVVVVVVVVVVVVVVVVVPPDDDDDDDDDDDDDDDDDDDDDDDDDDDDDDDDDDDDDDDDDDDDDDDDDDDDDDDDDDDDDDDDDDDDDDDDDDDDDDDDDDDDDDDDDDDDDPPPPPPPDQQADQECVPPDFFDWDAPSNHDLVDQVRHKDKAQDDDVDPVCVLPEVFQDYDDDQDDSRQKIKIWHWAQAPVRTITIAIAIAGPVCSVLVSVLRVVCRSVSPHAHGHYELSVQGPPHQVNSVVSCLLVQYWYAAGFDPPVVGDGTDLNVNRFKIFTRCLLFDFWFADPNDIDGDHPSNVVNTNDQDPPPPNRDDCPDPSNVSLVVVVWDAQCPDPPGRGRRMIGHD

Radius of gyration: 34.54 Å; Cα contacts (8 Å, |Δi|>4): 467; chains: 1; bounding box: 112×86×100 Å